Protein AF-A0A939XHF9-F1 (afdb_monomer)

pLDDT: mean 92.91, std 7.76, range [48.91, 98.62]

Sequence (514 aa):
MHFNENISKEDLVKLPLKAFGGRIEVVDAPNKVADCVEYLSKQTALGFDTETKPCFNKGGKNKVALLQLATEDRAYLIRTCKIGLPRAVAAILADPNIIKTGVATADDINGLQKWTKFQANGFVDLSKYSTTFGIEACGLKKLCGITLGFRISKSQQLSNWEDDHLKTNQRIYGATDAWVGLAIYNKLRNFEKNMNNNLLKNIETKYQELYGGEPLLLRAPGRINLIGEHTDYNEGFVLPCAVSQAIYFAMGKRDDGKVCLNSYDFNSYCEFNVNQKQAPKEQWASYLYGITQIIQQKGFKIGGFNCVFGGDVPVGAGMSSSAALESGMCLGISTLYNLDLDKMEMARIGQQSEHEYVGVKCGIMDQFASIFGKENQCVRLDCRSLEYEYNNLVLGDCIFVLTDTKVKHSLASSEYNTRRAECATGIAAIQTKYPEVKTLRDVTIEMLDSVRDQISETVYNRCQFVIAEDARVIEACKQLNANNLAEFGKLLYGSHDGLSRLYQVSCKELDFLV

Radius of gyration: 28.64 Å; Cα contacts (8 Å, |Δi|>4): 938; chains: 1; bounding box: 81×46×80 Å

Nearest PDB structures (foldseek):
  6q90-assembly2_B  TM=9.044E-01  e=1.051E-28  Homo sapiens
  1s4e-assembly4_D  TM=9.302E-01  e=2.186E-27  Pyrococcus furiosus
  1s4e-assembly8_H  TM=9.340E-01  e=2.619E-26  Pyrococcus furiosus
  6q90-assembly4_D  TM=8.950E-01  e=2.925E-26  Homo sapiens
  1pie-assembly1_A  TM=9.236E-01  e=2.810E-25  Lactococcus lactis

Secondary structure (DSSP, 8-state):
----S---HHHHHHSPB----SEEEEE-SGGGHHHHHHHHTT-SEEEEEEEE----STT--PPEEEEEEE-SSEEEEE-HHHH---HHHHHHHH-TTSEEEESSHHHHHHHHTTTS-----SEEEHHHHGGGGT----SHHHHHHHHHS-B---TTTTS-TTSSS--HHHHHHHHHHHHHHHHHHHHHHHHHHHHHHHHHHHHHHHHHHHH-SPPEEEEEEEEEE-S-TTTGGGT-EE-EEEEEEEEEEEEEEESS-EEEEEETTTTEEEEEETT--S--SSHHHHHHHHHHHHHHHTT----EEEEEEEESSPTTSSS-HHHHHHHHHHHHHHHHHT----HHHHHHHHHHHIIIII-----SHHHHHHHH-BTTEEEEEETTT--EEEEE---TT------------TTHHHHHHHHHHHHHHHHHHHHTT-TT--SGGG--HHHHHTTGGGS-HHHHHHHHHHHHHHHHHHHHHHHHHTT-HHHHHHHHHHHHHIIIIIS----HHHHHH-

Foldseek 3Di:
DAFDQWDDPVRLVVFAEDFQPAAFAEAQDPVSVVVVLVVQVPAQEWQWDFAAADDPDPPDGGATQWIWIADNHYIYTYGCLRVNQDVSNLVSQQDQRYAYFAAPCPVVLVRNCVRPNHDGFRYDHCCVVCVVRSHNDHDLQTLCCRQVVHGYDPVCRNPRSNPPDQDPVNRRRSRRRRHSRVVSVVSSVVVVVVVLVVQLVVLQVVCCVVPNDGFDKFKWFFKDWLFQPPLLLLLFKTKMATDPKTKMKTKADDDPQKAWEAEPVVRDIDIDGLPDPDFDPDLLSLLLNLLSVLCVVVPDDFGYMYMYMYIDQDPPQRRPPSLRSQLRSNVRRCVNRVVPDDLVNSLVSSQVSCCPRVNANDGSVGNSNRSVHDPQWIKMARSNVRDIDTFGNPQTPDDDDRDRLPDDDPCLRVLNVVLVVLQVQLQVQLCVVVVPRDGLCVDDLVSSVVRPVVHDQLSSLSSVLSNVRSVLSVVLSVCRNVVNVVVNVVSSVVNVCSCVPRVNPDDPSRVVVD

Structure (mmCIF, N/CA/C/O backbone):
data_AF-A0A939XHF9-F1
#
_entry.id   AF-A0A939XHF9-F1
#
loop_
_atom_site.group_PDB
_atom_site.id
_atom_site.type_symbol
_atom_site.label_atom_id
_atom_site.label_alt_id
_atom_site.label_comp_id
_atom_site.label_asym_id
_atom_site.label_entity_id
_atom_site.label_seq_id
_atom_site.pdbx_PDB_ins_code
_atom_site.Cartn_x
_atom_site.Cartn_y
_atom_site.Cartn_z
_atom_site.occupancy
_atom_site.B_iso_or_equiv
_atom_site.auth_seq_id
_atom_site.auth_comp_id
_atom_site.auth_asym_id
_atom_site.auth_atom_id
_atom_site.pdbx_PDB_model_num
ATOM 1 N N . MET A 1 1 ? 22.473 6.281 4.587 1.00 51.53 1 MET A N 1
ATOM 2 C CA . MET A 1 1 ? 23.341 6.230 3.385 1.00 51.53 1 MET A CA 1
ATOM 3 C C . MET A 1 1 ? 22.536 6.838 2.253 1.00 51.53 1 MET A C 1
ATOM 5 O O . MET A 1 1 ? 21.380 6.469 2.149 1.00 51.53 1 MET A O 1
ATOM 9 N N . HIS A 1 2 ? 23.093 7.755 1.468 1.00 69.88 2 HIS A N 1
ATOM 10 C CA . HIS A 1 2 ? 22.433 8.350 0.297 1.00 69.88 2 HIS A CA 1
ATOM 11 C C . HIS A 1 2 ? 23.354 8.201 -0.917 1.00 69.88 2 HIS A C 1
ATOM 13 O O . HIS A 1 2 ? 24.576 8.171 -0.750 1.00 69.88 2 HIS A O 1
ATOM 19 N N . PHE A 1 3 ? 22.781 8.064 -2.113 1.00 86.19 3 PHE A N 1
ATOM 20 C CA . PHE A 1 3 ? 23.537 8.174 -3.359 1.00 86.19 3 PHE A CA 1
ATOM 21 C C . PHE A 1 3 ? 23.726 9.651 -3.712 1.00 86.19 3 PHE A C 1
ATOM 23 O O . PHE A 1 3 ? 22.902 10.486 -3.353 1.00 86.19 3 PHE A O 1
ATOM 30 N N . ASN A 1 4 ? 24.810 9.972 -4.417 1.00 87.31 4 ASN A N 1
ATOM 31 C CA . ASN A 1 4 ? 25.001 11.320 -4.946 1.00 87.31 4 ASN A CA 1
ATOM 32 C C . ASN A 1 4 ? 24.050 11.559 -6.125 1.00 87.31 4 ASN A C 1
ATOM 34 O O . ASN A 1 4 ? 23.914 10.688 -6.986 1.00 87.31 4 ASN A O 1
ATOM 38 N N . GLU A 1 5 ? 23.487 12.763 -6.218 1.00 88.06 5 GLU A N 1
ATOM 39 C CA . GLU A 1 5 ? 22.625 13.176 -7.336 1.00 88.06 5 GLU A CA 1
ATOM 40 C C . GLU A 1 5 ? 23.346 13.065 -8.688 1.00 88.06 5 GLU A C 1
ATOM 42 O O . GLU A 1 5 ? 22.782 12.617 -9.691 1.00 88.06 5 GLU A O 1
ATOM 47 N N . ASN A 1 6 ? 24.633 13.430 -8.718 1.00 92.19 6 ASN A N 1
ATOM 48 C CA . ASN A 1 6 ? 25.466 13.396 -9.915 1.00 92.19 6 ASN A CA 1
ATOM 49 C C . ASN A 1 6 ? 26.920 13.020 -9.600 1.00 92.19 6 ASN A C 1
ATOM 51 O O . ASN A 1 6 ? 27.351 12.964 -8.450 1.00 92.19 6 ASN A O 1
ATOM 55 N N . ILE A 1 7 ? 27.698 12.797 -10.659 1.00 92.75 7 ILE A N 1
ATOM 56 C CA . ILE A 1 7 ? 29.150 12.621 -10.584 1.00 92.75 7 ILE A CA 1
ATOM 57 C C . ILE A 1 7 ? 29.819 13.416 -11.707 1.00 92.75 7 ILE A C 1
ATOM 59 O O . ILE A 1 7 ? 29.420 13.339 -12.879 1.00 92.75 7 ILE A O 1
ATOM 63 N N . SER A 1 8 ? 30.831 14.207 -11.347 1.00 92.31 8 SER A N 1
ATOM 64 C CA . SER A 1 8 ? 31.601 15.000 -12.305 1.00 92.31 8 SER A CA 1
ATOM 65 C C . SER A 1 8 ? 32.404 14.084 -13.241 1.00 92.31 8 SER A C 1
ATOM 67 O O . SER A 1 8 ? 32.706 12.931 -12.920 1.00 92.31 8 SER A O 1
ATOM 69 N N . LYS A 1 9 ? 32.776 14.578 -14.430 1.00 89.19 9 LYS A N 1
ATOM 70 C CA . LYS A 1 9 ? 33.642 13.807 -15.344 1.00 89.19 9 LYS A CA 1
ATOM 71 C C . LYS A 1 9 ? 35.008 13.524 -14.713 1.00 89.19 9 LYS A C 1
ATOM 73 O O . LYS A 1 9 ? 35.550 12.443 -14.927 1.00 89.19 9 LYS A O 1
ATOM 78 N N . GLU A 1 10 ? 35.536 14.478 -13.954 1.00 92.06 10 GLU A N 1
ATOM 79 C CA . GLU A 1 10 ? 36.829 14.391 -13.273 1.00 92.06 10 GLU A CA 1
ATOM 80 C C . GLU A 1 10 ? 36.818 13.302 -12.201 1.00 92.06 10 GLU A C 1
ATOM 82 O O . GLU A 1 10 ? 37.701 12.446 -12.185 1.00 92.06 10 GLU A O 1
ATOM 87 N N . ASP A 1 11 ? 35.782 13.263 -11.363 1.00 92.25 11 ASP A N 1
ATOM 88 C CA . ASP A 1 11 ? 35.652 12.240 -10.324 1.00 92.25 11 ASP A CA 1
ATOM 89 C C . ASP A 1 11 ? 35.383 10.865 -10.919 1.00 92.25 11 ASP A C 1
ATOM 91 O O . ASP A 1 11 ? 35.933 9.862 -10.465 1.00 92.25 11 ASP A O 1
ATOM 95 N N . LEU A 1 12 ? 34.622 10.812 -12.011 1.00 91.81 12 LEU A N 1
ATOM 96 C CA . LEU A 1 12 ? 34.365 9.563 -12.704 1.00 91.81 12 LEU A CA 1
ATOM 97 C C . LEU A 1 12 ? 35.640 8.953 -13.299 1.00 91.81 12 LEU A C 1
ATOM 99 O O . LEU A 1 12 ? 35.723 7.734 -13.382 1.00 91.81 12 LEU A O 1
ATOM 103 N N . VAL A 1 13 ? 36.636 9.751 -13.705 1.00 92.62 13 VAL A N 1
ATOM 104 C CA . VAL A 1 13 ? 37.929 9.244 -14.211 1.00 92.62 13 VAL A CA 1
ATOM 105 C C . VAL A 1 13 ? 38.778 8.626 -13.097 1.00 92.62 13 VAL A C 1
ATOM 107 O O . VAL A 1 13 ? 39.509 7.671 -13.369 1.00 92.62 13 VAL A O 1
ATOM 110 N N . LYS A 1 14 ? 38.643 9.118 -11.858 1.00 94.44 14 LYS A N 1
ATOM 111 C CA . LYS A 1 14 ? 39.360 8.602 -10.677 1.00 94.44 14 LYS A CA 1
ATOM 112 C C . LYS A 1 14 ? 38.880 7.210 -10.254 1.00 94.44 14 LYS A C 1
ATOM 114 O O . LYS A 1 14 ? 39.621 6.489 -9.592 1.00 94.44 14 LYS A O 1
ATOM 119 N N . LEU A 1 15 ? 37.664 6.815 -10.637 1.00 95.88 15 LEU A N 1
ATOM 120 C CA . LEU A 1 15 ? 37.115 5.499 -10.311 1.00 95.88 15 LEU A CA 1
ATOM 121 C C . LEU A 1 15 ? 37.859 4.360 -11.039 1.00 95.88 15 LEU A C 1
ATOM 123 O O . LEU A 1 15 ? 38.302 4.535 -12.183 1.00 95.88 15 LEU A O 1
ATOM 127 N N . PRO A 1 16 ? 37.958 3.163 -10.426 1.00 96.69 16 PRO A N 1
ATOM 128 C CA . PRO A 1 16 ? 38.593 2.009 -11.054 1.00 96.69 16 PRO A CA 1
ATOM 129 C C . PRO A 1 16 ? 37.849 1.605 -12.330 1.00 96.69 16 PRO A C 1
ATOM 131 O O . PRO A 1 16 ? 36.619 1.584 -12.363 1.00 96.69 16 PRO A O 1
ATOM 134 N N . LEU A 1 17 ? 38.594 1.278 -13.389 1.00 96.56 17 LEU A N 1
ATOM 135 C CA . LEU A 1 17 ? 38.022 0.760 -14.631 1.00 96.56 17 LEU A CA 1
ATOM 136 C C . LEU A 1 17 ? 37.723 -0.734 -14.465 1.00 96.56 17 LEU A C 1
ATOM 138 O O . LEU A 1 17 ? 38.634 -1.510 -14.187 1.00 96.56 17 LEU A O 1
ATOM 142 N N . LYS A 1 18 ? 36.465 -1.134 -14.658 1.00 97.38 18 LYS A N 1
ATOM 143 C CA . LYS A 1 18 ? 36.043 -2.541 -14.646 1.00 97.38 18 LYS A CA 1
ATOM 144 C C . LYS A 1 18 ? 35.284 -2.899 -15.922 1.00 97.38 18 LYS A C 1
ATOM 146 O O . LYS A 1 18 ? 34.777 -2.027 -16.628 1.00 97.38 18 LYS A O 1
ATOM 151 N N . ALA A 1 19 ? 35.237 -4.193 -16.203 1.00 96.88 19 ALA A N 1
ATOM 152 C CA . ALA A 1 19 ? 34.498 -4.794 -17.303 1.00 96.88 19 ALA A CA 1
ATOM 153 C C . ALA A 1 19 ? 33.887 -6.121 -16.838 1.00 96.88 19 ALA A C 1
ATOM 155 O O . ALA A 1 19 ? 34.247 -6.629 -15.773 1.00 96.88 19 ALA A O 1
ATOM 156 N N . PHE A 1 20 ? 32.974 -6.674 -17.633 1.00 97.75 20 PHE A N 1
ATOM 157 C CA . PHE A 1 20 ? 32.370 -7.969 -17.349 1.00 97.75 20 PHE A CA 1
ATOM 158 C C . PHE A 1 20 ? 33.426 -9.082 -17.305 1.00 97.75 20 PHE A C 1
ATOM 160 O O . PHE A 1 20 ? 34.204 -9.243 -18.246 1.00 97.75 20 PHE A O 1
ATOM 167 N N . GLY A 1 21 ? 33.446 -9.836 -16.204 1.00 95.44 21 GLY A N 1
ATOM 168 C CA . GLY A 1 21 ? 34.391 -10.935 -15.975 1.00 95.44 21 GLY A CA 1
ATOM 169 C C . GLY A 1 21 ? 33.823 -12.332 -16.237 1.00 95.44 21 GLY A C 1
ATOM 170 O O . GLY A 1 21 ? 34.554 -13.309 -16.102 1.00 95.44 21 GLY A O 1
ATOM 171 N N . GLY A 1 22 ? 32.533 -12.436 -16.570 1.00 95.94 22 GLY A N 1
ATOM 172 C CA . GLY A 1 22 ? 31.859 -13.709 -16.810 1.00 95.94 22 GLY A CA 1
ATOM 173 C C . GLY A 1 22 ? 32.070 -14.270 -18.219 1.00 95.94 22 GLY A C 1
ATOM 174 O O . GLY A 1 22 ? 32.823 -13.744 -19.044 1.00 95.94 22 GLY A O 1
ATOM 175 N N . ARG A 1 23 ? 31.367 -15.363 -18.519 1.00 97.94 23 ARG A N 1
ATOM 176 C CA . ARG A 1 23 ? 31.433 -16.047 -19.816 1.00 97.94 23 ARG A CA 1
ATOM 177 C C . ARG A 1 23 ? 30.662 -15.261 -20.880 1.00 97.94 23 ARG A C 1
ATOM 179 O O . ARG A 1 23 ? 29.488 -14.963 -20.697 1.00 97.94 23 ARG A O 1
ATOM 186 N N . ILE A 1 24 ? 31.304 -14.969 -22.014 1.00 98.38 24 ILE A N 1
ATOM 187 C CA . ILE A 1 24 ? 30.689 -14.227 -23.130 1.00 98.38 24 ILE A CA 1
ATOM 188 C C . ILE A 1 24 ? 30.448 -15.152 -24.323 1.00 98.38 24 ILE A C 1
ATOM 190 O O . ILE A 1 24 ? 31.402 -15.601 -24.969 1.00 98.38 24 ILE A O 1
ATOM 194 N N . GLU A 1 25 ? 29.185 -15.356 -24.679 1.00 97.88 25 GLU A N 1
ATOM 195 C CA . GLU A 1 25 ? 28.755 -16.204 -25.791 1.00 97.88 25 GLU A CA 1
ATOM 196 C C . GLU A 1 25 ? 28.205 -15.375 -26.950 1.00 97.88 25 GLU A C 1
ATOM 198 O O . GLU A 1 25 ? 27.381 -14.486 -26.762 1.00 97.88 25 GLU A O 1
ATOM 203 N N . VAL A 1 26 ? 28.666 -15.657 -28.172 1.00 97.88 26 VAL A N 1
ATOM 204 C CA . VAL A 1 26 ? 28.166 -15.001 -29.388 1.00 97.88 26 VAL A CA 1
ATOM 205 C C . VAL A 1 26 ? 27.189 -15.940 -30.088 1.00 97.88 26 VAL A C 1
ATOM 207 O O . VAL A 1 26 ? 27.571 -17.034 -30.512 1.00 97.88 26 VAL A O 1
ATOM 210 N N . VAL A 1 27 ? 25.941 -15.493 -30.221 1.00 97.62 27 VAL A N 1
ATOM 211 C CA . VAL A 1 27 ? 24.842 -16.230 -30.854 1.00 97.62 27 VAL A CA 1
ATOM 212 C C . VAL A 1 27 ? 24.637 -15.659 -32.253 1.00 97.62 27 VAL A C 1
ATOM 214 O O . VAL A 1 27 ? 23.984 -14.634 -32.442 1.00 97.62 27 VAL A O 1
ATOM 217 N N . ASP A 1 28 ? 25.261 -16.300 -33.236 1.00 96.44 28 ASP A N 1
ATOM 218 C CA . ASP A 1 28 ? 25.322 -15.856 -34.632 1.00 96.44 28 ASP A CA 1
ATOM 219 C C . ASP A 1 28 ? 24.837 -16.898 -35.643 1.00 96.44 28 ASP A C 1
ATOM 221 O O . ASP A 1 28 ? 24.914 -16.668 -36.849 1.00 96.44 28 ASP A O 1
ATOM 225 N N . ALA A 1 29 ? 24.309 -18.018 -35.150 1.00 95.00 29 ALA A N 1
ATOM 226 C CA . ALA A 1 29 ? 23.719 -19.083 -35.944 1.00 95.00 29 ALA A CA 1
ATOM 227 C C . ALA A 1 29 ? 22.486 -19.664 -35.220 1.00 95.00 29 ALA A C 1
ATOM 229 O O . ALA A 1 29 ? 22.477 -19.707 -33.985 1.00 95.00 29 ALA A O 1
ATOM 230 N N . PRO A 1 30 ? 21.452 -20.134 -35.949 1.00 91.19 30 PRO A N 1
ATOM 231 C CA . PRO A 1 30 ? 20.219 -20.647 -35.345 1.00 91.19 30 PRO A CA 1
ATOM 232 C C . PRO A 1 30 ? 20.423 -21.791 -34.341 1.00 91.19 30 PRO A C 1
ATOM 234 O O . PRO A 1 30 ? 19.721 -21.856 -33.337 1.00 91.19 30 PRO A O 1
ATOM 237 N N . ASN A 1 31 ? 21.413 -22.660 -34.560 1.00 92.88 31 ASN A N 1
ATOM 238 C CA . ASN A 1 31 ? 21.711 -23.784 -33.666 1.00 92.88 31 ASN A CA 1
ATOM 239 C C . ASN A 1 31 ? 22.229 -23.357 -32.280 1.00 92.88 31 ASN A C 1
ATOM 241 O O . ASN A 1 31 ? 22.150 -24.147 -31.351 1.00 92.88 31 ASN A O 1
ATOM 245 N N . LYS A 1 32 ? 22.719 -22.120 -32.120 1.00 95.25 32 LYS A N 1
ATOM 246 C CA . LYS A 1 32 ? 23.162 -21.570 -30.824 1.00 95.25 32 LYS A CA 1
ATOM 247 C C . LYS A 1 32 ? 22.032 -20.917 -30.020 1.00 95.25 32 LYS A C 1
ATOM 249 O O . LYS A 1 32 ? 22.248 -20.473 -28.897 1.00 95.25 32 LYS A O 1
ATOM 254 N N . VAL A 1 33 ? 20.836 -20.793 -30.602 1.00 96.69 33 VAL A N 1
ATOM 255 C CA . VAL A 1 33 ? 19.701 -20.112 -29.957 1.00 96.69 33 VAL A CA 1
ATOM 256 C C . VAL A 1 33 ? 19.117 -20.956 -28.826 1.00 96.69 33 VAL A C 1
ATOM 258 O O . VAL A 1 33 ? 18.702 -20.388 -27.820 1.00 96.69 33 VAL A O 1
ATOM 261 N N . ALA A 1 34 ? 19.106 -22.285 -28.965 1.00 94.12 34 ALA A N 1
ATOM 262 C CA . ALA A 1 34 ? 18.517 -23.190 -27.978 1.00 94.12 34 ALA A CA 1
ATOM 263 C C . ALA A 1 34 ? 19.186 -23.049 -26.599 1.00 94.12 34 ALA A C 1
ATOM 265 O O . ALA A 1 34 ? 18.502 -22.718 -25.634 1.00 94.12 34 ALA A O 1
ATOM 266 N N . ASP A 1 35 ? 20.514 -23.176 -26.535 1.00 92.88 35 ASP A N 1
ATOM 267 C CA . ASP A 1 35 ? 21.288 -23.076 -25.287 1.00 92.88 35 ASP A CA 1
ATOM 268 C C . ASP A 1 35 ? 21.135 -21.701 -24.614 1.00 92.88 35 ASP A C 1
ATOM 270 O O . ASP A 1 35 ? 21.014 -21.588 -23.393 1.00 92.88 35 ASP A O 1
ATOM 274 N N . CYS A 1 36 ? 21.104 -20.640 -25.428 1.00 95.88 36 CYS A N 1
ATOM 275 C CA . CYS A 1 36 ? 20.870 -19.269 -24.979 1.00 95.88 36 CYS A CA 1
ATOM 276 C C . CYS A 1 36 ? 19.498 -19.129 -24.304 1.00 95.88 36 CYS A C 1
ATOM 278 O O . CYS A 1 36 ? 19.397 -18.628 -23.184 1.00 95.88 36 CYS A O 1
ATOM 280 N N . VAL A 1 37 ? 18.440 -19.613 -24.958 1.00 97.38 37 VAL A N 1
ATOM 281 C CA . VAL A 1 37 ? 17.068 -19.531 -24.443 1.00 97.38 37 VAL A CA 1
ATOM 282 C C . VAL A 1 37 ? 16.888 -20.399 -23.202 1.00 97.38 37 VAL A C 1
ATOM 284 O O . VAL A 1 37 ? 16.270 -19.953 -22.235 1.00 97.38 37 VAL A O 1
ATOM 287 N N . GLU A 1 38 ? 17.444 -21.611 -23.193 1.00 96.94 38 GLU A N 1
ATOM 288 C CA . GLU A 1 38 ? 17.339 -22.523 -22.053 1.00 96.94 38 GLU A CA 1
ATOM 289 C C . GLU A 1 38 ? 17.939 -21.910 -20.782 1.00 96.94 38 GLU A C 1
ATOM 291 O O . GLU A 1 38 ? 17.376 -22.038 -19.695 1.00 96.94 38 GLU A O 1
ATOM 296 N N . TYR A 1 39 ? 19.067 -21.213 -20.910 1.00 97.62 39 TYR A N 1
ATOM 297 C CA . TYR A 1 39 ? 19.704 -20.562 -19.774 1.00 97.62 39 TYR A CA 1
ATOM 298 C C . TYR A 1 39 ? 18.975 -19.277 -19.348 1.00 97.62 39 TYR A C 1
ATOM 300 O O . TYR A 1 39 ? 18.721 -19.083 -18.157 1.00 97.62 39 TYR A O 1
ATOM 308 N N . LEU A 1 40 ? 18.628 -18.404 -20.302 1.00 97.69 40 LEU A N 1
ATOM 309 C CA . LEU A 1 40 ? 18.033 -17.092 -20.016 1.00 97.69 40 LEU A CA 1
ATOM 310 C C . LEU A 1 40 ? 16.596 -17.183 -19.484 1.00 97.69 40 LEU A C 1
ATOM 312 O O . LEU A 1 40 ? 16.217 -16.376 -18.642 1.00 97.69 40 LEU A O 1
ATOM 316 N N . SER A 1 41 ? 15.813 -18.171 -19.926 1.00 96.44 41 SER A N 1
ATOM 317 C CA . SER A 1 41 ? 14.427 -18.376 -19.464 1.00 96.44 41 SER A CA 1
ATOM 318 C C . SER A 1 41 ? 14.311 -18.785 -17.991 1.00 96.44 41 SER A C 1
ATOM 320 O O . SER A 1 41 ? 13.243 -18.657 -17.403 1.00 96.44 41 SER A O 1
ATOM 322 N N . LYS A 1 42 ? 15.403 -19.258 -17.376 1.00 95.25 42 LYS A N 1
ATOM 323 C CA . LYS A 1 42 ? 15.453 -19.643 -15.955 1.00 95.25 42 LYS A CA 1
ATOM 324 C C . LYS A 1 42 ? 15.813 -18.473 -15.030 1.00 95.25 42 LYS A C 1
ATOM 326 O O . LYS A 1 42 ? 15.879 -18.658 -13.818 1.00 95.25 42 LYS A O 1
ATOM 331 N N . GLN A 1 43 ? 16.099 -17.294 -15.583 1.00 96.00 43 GLN A N 1
ATOM 332 C CA . GLN A 1 43 ? 16.549 -16.131 -14.821 1.00 96.00 43 GLN A CA 1
ATOM 333 C C . GLN A 1 43 ? 15.370 -15.260 -14.400 1.00 96.00 43 GLN A C 1
ATOM 335 O O . GLN A 1 43 ? 14.414 -15.096 -15.146 1.00 96.00 43 GLN A O 1
ATOM 340 N N . THR A 1 44 ? 15.472 -14.624 -13.236 1.00 92.12 44 THR A N 1
ATOM 341 C CA . THR A 1 44 ? 14.465 -13.656 -12.770 1.00 92.12 44 THR A CA 1
ATOM 342 C C . THR A 1 44 ? 14.749 -12.232 -13.249 1.00 92.12 44 THR A C 1
ATOM 344 O O . THR A 1 44 ? 13.858 -11.387 -13.260 1.00 92.12 44 THR A O 1
ATOM 347 N N . ALA A 1 45 ? 16.002 -11.931 -13.598 1.00 95.44 45 ALA A N 1
ATOM 348 C CA . ALA A 1 45 ? 16.423 -10.622 -14.081 1.00 95.44 45 ALA A CA 1
ATOM 349 C C . ALA A 1 45 ? 17.629 -10.737 -15.021 1.00 95.44 45 ALA A C 1
ATOM 351 O O . ALA A 1 45 ? 18.517 -11.563 -14.813 1.00 95.44 45 ALA A O 1
ATOM 352 N N . LEU A 1 46 ? 17.658 -9.876 -16.033 1.00 98.44 46 LEU A N 1
ATOM 353 C CA . LEU A 1 46 ? 18.652 -9.805 -17.090 1.00 98.44 46 LEU A CA 1
ATOM 354 C C . LEU A 1 46 ? 19.053 -8.349 -17.322 1.00 98.44 46 LEU A C 1
ATOM 356 O O . LEU A 1 46 ? 18.214 -7.451 -17.374 1.00 98.44 46 LEU A O 1
ATOM 360 N N . GLY A 1 47 ? 20.339 -8.123 -17.534 1.00 98.25 47 GLY A N 1
ATOM 361 C CA . GLY A 1 47 ? 20.851 -6.904 -18.136 1.00 98.25 47 GLY A CA 1
ATOM 362 C C . GLY A 1 47 ? 20.515 -6.874 -19.622 1.00 98.25 47 GLY A C 1
ATOM 363 O O . GLY A 1 47 ? 20.660 -7.896 -20.290 1.00 98.25 47 GLY A O 1
ATOM 364 N N . PHE A 1 48 ? 20.071 -5.732 -20.129 1.00 98.44 48 PHE A N 1
ATOM 365 C CA . PHE A 1 48 ? 19.614 -5.538 -21.501 1.00 98.44 48 PHE A CA 1
ATOM 366 C C . PHE A 1 48 ? 20.286 -4.310 -22.112 1.00 98.44 48 PHE A C 1
ATOM 368 O O . PHE A 1 48 ? 20.298 -3.239 -21.505 1.00 98.44 48 PHE A O 1
ATOM 375 N N . ASP A 1 49 ? 20.802 -4.476 -23.325 1.00 97.56 49 ASP A N 1
ATOM 376 C CA . ASP A 1 49 ? 21.319 -3.391 -24.156 1.00 97.56 49 ASP A CA 1
ATOM 377 C C . ASP A 1 49 ? 21.162 -3.753 -25.642 1.00 97.56 49 ASP A C 1
ATOM 379 O O . ASP A 1 49 ? 20.913 -4.923 -25.977 1.00 97.56 49 ASP A O 1
ATOM 383 N N . THR A 1 50 ? 21.289 -2.764 -26.535 1.00 97.00 50 THR A N 1
ATOM 384 C CA . THR A 1 50 ? 21.415 -3.019 -27.976 1.00 97.00 50 THR A CA 1
ATOM 385 C C . THR A 1 50 ? 22.470 -2.147 -28.635 1.00 97.00 50 THR A C 1
ATOM 387 O O . THR A 1 50 ? 22.764 -1.042 -28.198 1.00 97.00 50 THR A O 1
ATOM 390 N N . GLU A 1 51 ? 23.029 -2.631 -29.744 1.00 95.12 51 GLU A N 1
ATOM 391 C CA . GLU A 1 51 ? 23.987 -1.870 -30.539 1.00 95.12 51 GLU A CA 1
ATOM 392 C C . GLU A 1 51 ? 23.620 -1.864 -32.031 1.00 95.12 51 GLU A C 1
ATOM 394 O O . GLU A 1 51 ? 23.138 -2.847 -32.614 1.00 95.12 51 GLU A O 1
ATOM 399 N N . THR A 1 52 ? 23.858 -0.719 -32.673 1.00 91.56 52 THR A N 1
ATOM 400 C CA . THR A 1 52 ? 23.571 -0.472 -34.095 1.00 91.56 52 THR A CA 1
ATOM 401 C C . THR A 1 52 ? 24.836 -0.025 -34.807 1.00 91.56 52 THR A C 1
ATOM 403 O O . THR A 1 52 ? 25.706 0.611 -34.219 1.00 91.56 52 THR A O 1
ATOM 406 N N . LYS A 1 53 ? 24.946 -0.295 -36.108 1.00 87.12 53 LYS A N 1
ATOM 407 C CA . LYS A 1 53 ? 25.997 0.340 -36.906 1.00 87.12 53 LYS A CA 1
ATOM 408 C C . LYS A 1 53 ? 25.814 1.867 -36.889 1.00 87.12 53 LYS A C 1
ATOM 410 O O . LYS A 1 53 ? 24.695 2.323 -37.142 1.00 87.12 53 LYS A O 1
ATOM 415 N N . PRO A 1 54 ? 26.874 2.666 -36.683 1.00 80.88 54 PRO A N 1
ATOM 416 C CA . PRO A 1 54 ? 26.775 4.120 -36.718 1.00 80.88 54 PRO A CA 1
ATOM 417 C C . PRO A 1 54 ? 26.217 4.621 -38.055 1.00 80.88 54 PRO A C 1
ATOM 419 O O . PRO A 1 54 ? 26.635 4.167 -39.123 1.00 80.88 54 PRO A O 1
ATOM 422 N N . CYS A 1 55 ? 25.278 5.568 -38.008 1.00 79.81 55 CYS A N 1
ATOM 423 C CA . CYS A 1 55 ? 24.816 6.303 -39.182 1.00 79.81 55 CYS A CA 1
ATOM 424 C C . CYS A 1 55 ? 25.288 7.756 -39.071 1.00 79.81 55 CYS A C 1
ATOM 426 O O . CYS A 1 55 ? 24.968 8.437 -38.100 1.00 79.81 55 CYS A O 1
ATOM 428 N N . PHE A 1 56 ? 26.050 8.228 -40.058 1.00 77.00 56 PHE A N 1
ATOM 429 C CA . PHE A 1 56 ? 26.597 9.593 -40.077 1.00 77.00 56 PHE A CA 1
ATOM 430 C C . PHE A 1 56 ? 25.720 10.583 -40.865 1.00 77.00 56 PHE A C 1
ATOM 432 O O . PHE A 1 56 ? 26.044 11.764 -40.953 1.00 77.00 56 PHE A O 1
ATOM 439 N N . ASN A 1 57 ? 24.583 10.118 -41.400 1.00 77.12 57 ASN A N 1
ATOM 440 C CA . ASN A 1 57 ? 23.617 10.940 -42.126 1.00 77.12 57 ASN A CA 1
ATOM 441 C C . ASN A 1 57 ? 22.496 11.409 -41.187 1.00 77.12 57 ASN A C 1
ATOM 443 O O . ASN A 1 57 ? 21.910 10.613 -40.449 1.00 77.12 57 ASN A O 1
ATOM 447 N N . LYS A 1 58 ? 22.165 12.704 -41.235 1.00 57.53 58 LYS A N 1
ATOM 448 C CA . LYS A 1 58 ? 21.152 13.324 -40.366 1.00 57.53 58 LYS A CA 1
ATOM 449 C C . LYS A 1 58 ? 19.777 12.670 -40.598 1.00 57.53 58 LYS A C 1
ATOM 451 O O . LYS A 1 58 ? 19.225 12.775 -41.686 1.00 57.53 58 LYS A O 1
ATOM 456 N N . GLY A 1 59 ? 19.243 11.992 -39.577 1.00 62.31 59 GLY A N 1
ATOM 457 C CA . GLY A 1 59 ? 17.927 11.330 -39.604 1.00 62.31 59 GLY A CA 1
ATOM 458 C C . GLY A 1 59 ? 17.925 9.833 -39.955 1.00 62.31 59 GLY A C 1
ATOM 459 O O . GLY A 1 59 ? 16.880 9.196 -39.842 1.00 62.31 59 GLY A O 1
ATOM 460 N N . GLY A 1 60 ? 19.064 9.239 -40.333 1.00 64.94 60 GLY A N 1
ATOM 461 C CA . GLY A 1 60 ? 19.165 7.794 -40.570 1.00 64.94 60 GLY A CA 1
ATOM 462 C C . GLY A 1 60 ? 19.387 7.000 -39.276 1.00 64.94 60 GLY A C 1
ATOM 463 O O . GLY A 1 60 ? 20.271 7.333 -38.492 1.00 64.94 60 GLY A O 1
ATOM 464 N N . LYS A 1 61 ? 18.620 5.923 -39.054 1.00 69.62 61 LYS A N 1
ATOM 465 C CA . LYS A 1 61 ? 18.884 4.917 -38.004 1.00 69.62 61 LYS A CA 1
ATOM 466 C C . LYS A 1 61 ? 19.026 3.537 -38.652 1.00 69.62 61 LYS A C 1
ATOM 468 O O . LYS A 1 61 ? 18.096 3.073 -39.314 1.00 69.62 61 LYS A O 1
ATOM 473 N N . ASN A 1 62 ? 20.169 2.882 -38.450 1.00 83.31 62 ASN A N 1
ATOM 474 C CA . ASN A 1 62 ? 20.374 1.499 -38.885 1.00 83.31 62 ASN A CA 1
ATOM 475 C C . ASN A 1 62 ? 19.544 0.531 -38.025 1.00 83.31 62 ASN A C 1
ATOM 477 O O . ASN A 1 62 ? 19.097 0.876 -36.928 1.00 83.31 62 ASN A O 1
ATOM 481 N N . LYS A 1 63 ? 19.307 -0.686 -38.530 1.00 88.81 63 LYS A N 1
ATOM 482 C CA . LYS A 1 63 ? 18.666 -1.740 -37.731 1.00 88.81 63 LYS A CA 1
ATOM 483 C C . LYS A 1 63 ? 19.586 -2.147 -36.576 1.00 88.81 63 LYS A C 1
ATOM 485 O O . LYS A 1 63 ? 20.808 -2.076 -36.698 1.00 88.81 63 LYS A O 1
ATOM 490 N N . VAL A 1 64 ? 18.988 -2.614 -35.479 1.00 94.50 64 VAL A N 1
ATOM 491 C CA . VAL A 1 64 ? 19.729 -3.235 -34.371 1.00 94.50 64 VAL A CA 1
ATOM 492 C C . VAL A 1 64 ? 20.527 -4.410 -34.923 1.00 94.50 64 VAL A C 1
ATOM 494 O O . VAL A 1 64 ? 19.942 -5.309 -35.539 1.00 94.50 64 VAL A O 1
ATOM 497 N N . ALA A 1 65 ? 21.845 -4.372 -34.738 1.00 95.81 65 ALA A N 1
ATOM 498 C CA . ALA A 1 65 ? 22.787 -5.366 -35.250 1.00 95.81 65 ALA A CA 1
ATOM 499 C C . ALA A 1 65 ? 23.216 -6.370 -34.170 1.00 95.81 65 ALA A C 1
ATOM 501 O O . ALA A 1 65 ? 23.601 -7.501 -34.492 1.00 95.81 65 ALA A O 1
ATOM 502 N N . LEU A 1 66 ? 23.125 -5.963 -32.903 1.00 97.50 66 LEU A N 1
ATOM 503 C CA . LEU A 1 66 ? 23.448 -6.777 -31.746 1.00 97.50 66 LEU A CA 1
ATOM 504 C C . LEU A 1 66 ? 22.447 -6.515 -30.614 1.00 97.50 66 LEU A C 1
ATOM 506 O O . LEU A 1 66 ? 22.189 -5.366 -30.274 1.00 97.50 66 LEU A O 1
ATOM 510 N N . LEU A 1 67 ? 21.913 -7.591 -30.040 1.00 98.31 67 LEU A N 1
ATOM 511 C CA . LEU A 1 67 ? 21.179 -7.601 -28.775 1.00 98.31 67 LEU A CA 1
ATOM 512 C C . LEU A 1 67 ? 22.082 -8.220 -27.709 1.00 98.31 67 LEU A C 1
ATOM 514 O O . LEU A 1 67 ? 22.617 -9.313 -27.921 1.00 98.31 67 LEU A O 1
ATOM 518 N N . GLN A 1 68 ? 22.235 -7.552 -26.573 1.00 98.44 68 GLN A N 1
ATOM 519 C CA . GLN A 1 68 ? 22.992 -8.060 -25.438 1.00 98.44 68 GLN A CA 1
ATOM 520 C C . GLN A 1 68 ? 22.044 -8.403 -24.291 1.00 98.44 68 GLN A C 1
ATOM 522 O O . GLN A 1 68 ? 21.244 -7.575 -23.862 1.00 98.44 68 GLN A O 1
ATOM 527 N N . LEU A 1 69 ? 22.157 -9.632 -23.787 1.00 98.62 69 LEU A N 1
ATOM 528 C CA . LEU A 1 69 ? 21.461 -10.092 -22.588 1.00 98.62 69 LEU A CA 1
ATOM 529 C C . LEU A 1 69 ? 22.484 -10.648 -21.603 1.00 98.62 69 LEU A C 1
ATOM 531 O O . LEU A 1 69 ? 23.253 -11.542 -21.957 1.00 98.62 69 LEU A O 1
ATOM 535 N N . ALA A 1 70 ? 22.516 -10.123 -20.382 1.00 98.50 70 ALA A N 1
ATOM 536 C CA . ALA A 1 70 ? 23.526 -10.481 -19.391 1.00 98.50 70 ALA A CA 1
ATOM 537 C C . ALA A 1 70 ? 22.926 -10.898 -18.046 1.00 98.50 70 ALA A C 1
ATOM 539 O O . ALA A 1 70 ? 21.895 -10.401 -17.614 1.00 98.50 70 ALA A O 1
ATOM 540 N N . THR A 1 71 ? 23.628 -11.795 -17.375 1.00 97.94 71 THR A N 1
ATOM 541 C CA . THR A 1 71 ? 23.444 -12.227 -15.985 1.00 97.94 71 THR A CA 1
ATOM 542 C C . THR A 1 71 ? 24.711 -11.881 -15.203 1.00 97.94 71 THR A C 1
ATOM 544 O O . THR A 1 71 ? 25.614 -11.230 -15.734 1.00 97.94 71 THR A O 1
ATOM 547 N N . GLU A 1 72 ? 24.808 -12.300 -13.943 1.00 94.19 72 GLU A N 1
ATOM 548 C CA . GLU A 1 72 ? 26.012 -12.068 -13.140 1.00 94.19 72 GLU A CA 1
ATOM 549 C C . GLU A 1 72 ? 27.236 -12.837 -13.664 1.00 94.19 72 GLU A C 1
ATOM 551 O O . GLU A 1 72 ? 28.348 -12.312 -13.603 1.00 94.19 72 GLU A O 1
ATOM 556 N N . ASP A 1 73 ? 27.045 -14.036 -14.228 1.00 96.44 73 ASP A N 1
ATOM 557 C CA . ASP A 1 73 ? 28.129 -14.919 -14.677 1.00 96.44 73 ASP A CA 1
ATOM 558 C C . ASP A 1 73 ? 28.173 -15.152 -16.196 1.00 96.44 73 ASP A C 1
ATOM 560 O O . ASP A 1 73 ? 29.213 -15.584 -16.706 1.00 96.44 73 ASP A O 1
ATOM 564 N N . ARG A 1 74 ? 27.104 -14.847 -16.951 1.00 98.12 74 ARG A N 1
ATOM 565 C CA . ARG A 1 74 ? 27.067 -15.017 -18.421 1.00 98.12 74 ARG A CA 1
ATOM 566 C C . ARG A 1 74 ? 26.489 -13.832 -19.183 1.00 98.12 74 ARG A C 1
ATOM 568 O O . ARG A 1 74 ? 25.500 -13.243 -18.763 1.00 98.12 74 ARG A O 1
ATOM 575 N N . ALA A 1 75 ? 27.042 -13.552 -20.359 1.00 98.44 75 ALA A N 1
ATOM 576 C CA . ALA A 1 75 ? 26.500 -12.591 -21.314 1.00 98.44 75 ALA A CA 1
ATOM 577 C C . ALA A 1 75 ? 26.348 -13.218 -22.705 1.00 98.44 75 ALA A C 1
ATOM 579 O O . ALA A 1 75 ? 27.296 -13.787 -23.249 1.00 98.44 75 ALA A O 1
ATOM 580 N N . TYR A 1 76 ? 25.166 -13.062 -23.291 1.00 98.62 76 TYR A N 1
ATOM 581 C CA . TYR A 1 76 ? 24.819 -13.504 -24.634 1.00 98.62 76 TYR A CA 1
ATOM 582 C C . TYR A 1 76 ? 24.769 -12.304 -25.578 1.00 98.62 76 TYR A C 1
ATOM 584 O O . TYR A 1 76 ? 24.003 -11.363 -25.380 1.00 98.62 76 TYR A O 1
ATOM 592 N N . LEU A 1 77 ? 25.595 -12.354 -26.620 1.00 98.44 77 LEU A N 1
ATOM 593 C CA . LEU A 1 77 ? 25.680 -11.365 -27.688 1.00 98.44 77 LEU A CA 1
ATOM 594 C C . LEU A 1 77 ? 24.995 -11.935 -28.932 1.00 98.44 77 LEU A C 1
ATOM 596 O O . LEU A 1 77 ? 25.598 -12.675 -29.714 1.00 98.44 77 LEU A O 1
ATOM 600 N N . ILE A 1 78 ? 23.718 -11.611 -29.095 1.00 98.38 78 ILE A N 1
ATOM 601 C CA . ILE A 1 78 ? 22.851 -12.128 -30.151 1.00 98.38 78 ILE A CA 1
ATOM 602 C C . ILE A 1 78 ? 22.989 -11.242 -31.391 1.00 98.38 78 ILE A C 1
ATOM 604 O O . ILE A 1 78 ? 22.576 -10.083 -31.399 1.00 98.38 78 ILE A O 1
ATOM 608 N N . ARG A 1 79 ? 23.589 -11.785 -32.456 1.00 97.56 79 ARG A N 1
ATOM 609 C CA . ARG A 1 79 ? 23.865 -11.077 -33.717 1.00 97.56 79 ARG A CA 1
ATOM 610 C C . ARG A 1 79 ? 22.596 -10.963 -34.561 1.00 97.56 79 ARG A C 1
ATOM 612 O O . ARG A 1 79 ? 22.414 -11.708 -35.526 1.00 97.56 79 ARG A O 1
ATOM 619 N N . THR A 1 80 ? 21.728 -10.009 -34.236 1.00 96.81 80 THR A N 1
ATOM 620 C CA . THR A 1 80 ? 20.456 -9.806 -34.950 1.00 96.81 80 THR A CA 1
ATOM 621 C C . THR A 1 80 ? 20.640 -9.491 -36.432 1.00 96.81 80 THR A C 1
ATOM 623 O O . THR A 1 80 ? 19.798 -9.867 -37.241 1.00 96.81 80 THR A O 1
ATOM 626 N N . CYS A 1 81 ? 21.770 -8.895 -36.828 1.00 94.81 81 CYS A N 1
ATOM 627 C CA . CYS A 1 81 ? 22.092 -8.696 -38.244 1.00 94.81 81 CYS A CA 1
ATOM 628 C C . CYS A 1 81 ? 22.333 -9.998 -39.031 1.00 94.81 81 CYS A C 1
ATOM 630 O O . CYS A 1 81 ? 22.195 -9.988 -40.250 1.00 94.81 81 CYS A O 1
ATOM 632 N N . LYS A 1 82 ? 22.676 -11.109 -38.361 1.00 95.75 82 LYS A N 1
ATOM 633 C CA . LYS A 1 82 ? 22.939 -12.410 -38.999 1.00 95.75 82 LYS A CA 1
ATOM 634 C C . LYS A 1 82 ? 21.743 -13.353 -38.944 1.00 95.75 82 LYS A C 1
ATOM 636 O O . LYS A 1 82 ? 21.463 -14.040 -39.919 1.00 95.75 82 LYS A O 1
ATOM 641 N N . ILE A 1 83 ? 21.056 -13.401 -37.803 1.00 96.38 83 ILE A N 1
ATOM 642 C CA . ILE A 1 83 ? 19.998 -14.394 -37.543 1.00 96.38 83 ILE A CA 1
ATOM 643 C C . ILE A 1 83 ? 18.616 -13.776 -37.303 1.00 96.38 83 ILE A C 1
ATOM 645 O O . ILE A 1 83 ? 17.679 -14.488 -36.944 1.00 96.38 83 ILE A O 1
ATOM 649 N N . GLY A 1 84 ? 18.473 -12.460 -37.487 1.00 96.31 84 GLY A N 1
ATOM 650 C CA . GLY A 1 84 ? 17.275 -11.726 -37.086 1.00 96.31 84 GLY A CA 1
ATOM 651 C C . GLY A 1 84 ? 17.069 -11.760 -35.570 1.00 96.31 84 GLY A C 1
ATOM 652 O O . GLY A 1 84 ? 18.006 -11.985 -34.807 1.00 96.31 84 GLY A O 1
ATOM 653 N N . LEU A 1 85 ? 15.831 -11.552 -35.121 1.00 97.69 85 LEU A N 1
ATOM 654 C CA . LEU A 1 85 ? 15.439 -11.762 -33.725 1.00 97.69 85 LEU A CA 1
ATOM 655 C C . LEU A 1 85 ? 14.651 -13.078 -33.619 1.00 97.69 85 LEU A C 1
ATOM 657 O O . LEU A 1 85 ? 13.469 -13.096 -33.981 1.00 97.69 85 LEU A O 1
ATOM 661 N N . PRO A 1 86 ? 15.258 -14.185 -33.148 1.00 97.88 86 PRO A N 1
ATOM 662 C CA . PRO A 1 86 ? 14.557 -15.459 -33.027 1.00 97.88 86 PRO A CA 1
ATOM 663 C C . PRO A 1 86 ? 13.312 -15.340 -32.139 1.00 97.88 86 PRO A C 1
ATOM 665 O O . PRO A 1 86 ? 13.361 -14.713 -31.082 1.00 97.88 86 PRO A O 1
ATOM 668 N N . ARG A 1 87 ? 12.202 -15.988 -32.525 1.00 97.19 87 ARG A N 1
ATOM 669 C CA . ARG A 1 87 ? 10.931 -15.928 -31.770 1.00 97.19 87 ARG A CA 1
ATOM 670 C C . ARG A 1 87 ? 11.076 -16.367 -30.312 1.00 97.19 87 ARG A C 1
ATOM 672 O O . ARG A 1 87 ? 10.465 -15.766 -29.442 1.00 97.19 87 ARG A O 1
ATOM 679 N N . ALA A 1 88 ? 11.911 -17.369 -30.044 1.00 97.38 88 ALA A N 1
ATOM 680 C CA . ALA A 1 88 ? 12.169 -17.844 -28.686 1.00 97.38 88 ALA A CA 1
ATOM 681 C C . ALA A 1 88 ? 12.897 -16.797 -27.815 1.00 97.38 88 ALA A C 1
ATOM 683 O O . ALA A 1 88 ? 12.610 -16.674 -26.632 1.00 97.38 88 ALA A O 1
ATOM 684 N N . VAL A 1 89 ? 13.776 -15.981 -28.408 1.00 98.06 89 VAL A N 1
ATOM 685 C CA . VAL A 1 89 ? 14.402 -14.840 -27.715 1.00 98.06 89 VAL A CA 1
ATOM 686 C C . VAL A 1 89 ? 13.382 -13.719 -27.515 1.00 98.06 89 VAL A C 1
ATOM 688 O O . VAL A 1 89 ? 13.310 -13.137 -26.439 1.00 98.06 89 VAL A O 1
ATOM 691 N N . ALA A 1 90 ? 12.547 -13.445 -28.522 1.00 97.88 90 ALA A N 1
ATOM 692 C CA . ALA A 1 90 ? 11.461 -12.473 -28.398 1.00 97.88 90 ALA A CA 1
ATOM 693 C C . ALA A 1 90 ? 10.459 -12.853 -27.290 1.00 97.88 90 ALA A C 1
ATOM 695 O O . ALA A 1 90 ? 9.947 -11.968 -26.614 1.00 97.88 90 ALA A O 1
ATOM 696 N N . ALA A 1 91 ? 10.230 -14.151 -27.057 1.00 97.56 91 ALA A N 1
ATOM 697 C CA . ALA A 1 91 ? 9.410 -14.637 -25.949 1.00 97.56 91 ALA A CA 1
ATOM 698 C C . ALA A 1 91 ? 10.008 -14.279 -24.575 1.00 97.56 91 ALA A C 1
ATOM 700 O O . ALA A 1 91 ? 9.269 -13.834 -23.709 1.00 97.56 91 ALA A O 1
ATOM 701 N N . ILE A 1 92 ? 11.334 -14.359 -24.397 1.00 97.94 92 ILE A N 1
ATOM 702 C CA . ILE A 1 92 ? 12.012 -13.904 -23.163 1.00 97.94 92 ILE A CA 1
ATOM 703 C C . ILE A 1 92 ? 11.830 -12.392 -22.962 1.00 97.94 92 ILE A C 1
ATOM 705 O O . ILE A 1 92 ? 11.549 -11.919 -21.859 1.00 97.94 92 ILE A O 1
ATOM 709 N N . LEU A 1 93 ? 11.954 -11.608 -24.039 1.00 97.88 93 LEU A N 1
ATOM 710 C CA . LEU A 1 93 ? 11.707 -10.163 -23.980 1.00 97.88 93 LEU A CA 1
ATOM 711 C C . LEU A 1 93 ? 10.237 -9.842 -23.653 1.00 97.88 93 LEU A C 1
ATOM 713 O O . LEU A 1 93 ? 9.967 -8.794 -23.074 1.00 97.88 93 LEU A O 1
ATOM 717 N N . ALA A 1 94 ? 9.307 -10.743 -23.974 1.00 96.12 94 ALA A N 1
ATOM 718 C CA . ALA A 1 94 ? 7.883 -10.603 -23.682 1.00 96.12 94 ALA A CA 1
ATOM 719 C C . ALA A 1 94 ? 7.434 -11.203 -22.343 1.00 96.12 94 ALA A C 1
ATOM 721 O O . ALA A 1 94 ? 6.294 -10.973 -21.939 1.00 96.12 94 ALA A O 1
ATOM 722 N N . ASP A 1 95 ? 8.295 -11.950 -21.652 1.00 93.19 95 ASP A N 1
ATOM 723 C CA . ASP A 1 95 ? 7.950 -12.593 -20.385 1.00 93.19 95 ASP A CA 1
ATOM 724 C C . ASP A 1 95 ? 7.923 -11.562 -19.239 1.00 93.19 95 ASP A C 1
ATOM 726 O O . ASP A 1 95 ? 8.967 -10.970 -18.940 1.00 93.19 95 ASP A O 1
ATOM 730 N N . PRO A 1 96 ? 6.770 -11.321 -18.583 1.00 89.62 96 PRO A N 1
ATOM 731 C CA . PRO A 1 96 ? 6.682 -10.386 -17.462 1.00 89.62 96 PRO A CA 1
ATOM 732 C C . PRO A 1 96 ? 7.419 -10.874 -16.203 1.00 89.62 96 PRO A C 1
ATOM 734 O O . PRO A 1 96 ? 7.750 -10.056 -15.350 1.00 89.62 96 PRO A O 1
ATOM 737 N N . ASN A 1 97 ? 7.710 -12.174 -16.082 1.00 90.25 97 ASN A N 1
ATOM 738 C CA . ASN A 1 97 ? 8.389 -12.744 -14.912 1.00 90.25 97 ASN A CA 1
ATOM 739 C C . ASN A 1 97 ? 9.915 -12.599 -14.972 1.00 90.25 97 ASN A C 1
ATOM 741 O O . ASN A 1 97 ? 10.605 -12.862 -13.986 1.00 90.25 97 ASN A O 1
ATOM 745 N N . ILE A 1 98 ? 10.446 -12.184 -16.124 1.00 94.00 98 ILE A N 1
ATOM 746 C CA . ILE A 1 98 ? 11.871 -11.952 -16.331 1.00 94.00 98 ILE A CA 1
ATOM 747 C C . ILE A 1 98 ? 12.074 -10.450 -16.469 1.00 94.00 98 ILE A C 1
ATOM 749 O O . ILE A 1 98 ? 11.660 -9.851 -17.463 1.00 94.00 98 ILE A O 1
ATOM 753 N N . ILE A 1 99 ? 12.740 -9.831 -15.498 1.00 96.69 99 ILE A N 1
ATOM 754 C CA . ILE A 1 99 ? 13.073 -8.408 -15.570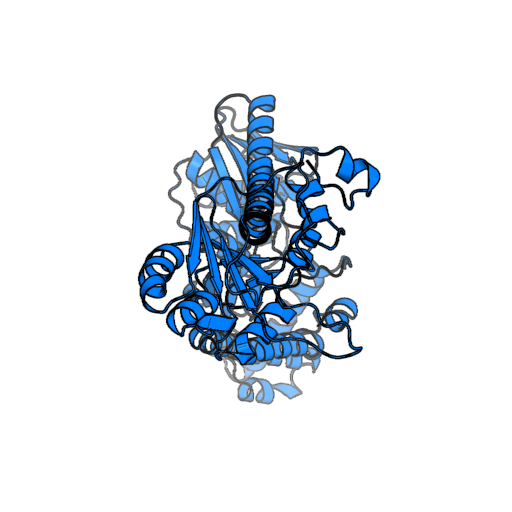 1.00 96.69 99 ILE A CA 1
ATOM 755 C C . ILE A 1 99 ? 14.190 -8.184 -16.594 1.00 96.69 99 ILE A C 1
ATOM 757 O O . ILE A 1 99 ? 15.184 -8.901 -16.595 1.00 96.69 99 ILE A O 1
ATOM 761 N N . LYS A 1 100 ? 14.061 -7.180 -17.461 1.00 97.94 100 LYS A N 1
ATOM 762 C CA . LYS A 1 100 ? 15.099 -6.720 -18.393 1.00 97.94 100 LYS A CA 1
ATOM 763 C C . LYS A 1 100 ? 15.472 -5.292 -18.032 1.00 97.94 100 LYS A C 1
ATOM 765 O O . LYS A 1 100 ? 14.641 -4.398 -18.134 1.00 97.94 100 LYS A O 1
ATOM 770 N N . THR A 1 101 ? 16.706 -5.051 -17.615 1.00 97.31 101 THR A N 1
ATOM 771 C CA . THR A 1 101 ? 17.126 -3.734 -17.128 1.00 97.31 101 THR A CA 1
ATOM 772 C C . THR A 1 101 ? 18.232 -3.125 -17.981 1.00 97.31 101 THR A C 1
ATOM 774 O O . THR A 1 101 ? 19.217 -3.782 -18.307 1.00 97.31 101 THR A O 1
ATOM 777 N N . GLY A 1 102 ? 18.058 -1.856 -18.341 1.00 95.56 102 GLY A N 1
ATOM 778 C CA . GLY A 1 102 ? 18.973 -1.094 -19.188 1.00 95.56 102 GLY A CA 1
ATOM 779 C C . GLY A 1 102 ? 18.731 0.405 -19.032 1.00 95.56 102 GLY A C 1
ATOM 780 O O . GLY A 1 102 ? 17.931 0.826 -18.199 1.00 95.56 102 GLY A O 1
ATOM 781 N N . VAL A 1 103 ? 19.418 1.233 -19.815 1.00 93.50 103 VAL A N 1
ATOM 782 C CA . VAL A 1 103 ? 19.268 2.698 -19.769 1.00 93.50 103 VAL A CA 1
ATOM 783 C C . VAL A 1 103 ? 18.637 3.174 -21.069 1.00 93.50 103 VAL A C 1
ATOM 785 O O . VAL A 1 103 ? 19.188 2.895 -22.124 1.00 93.50 103 VAL A O 1
ATOM 788 N N . ALA A 1 104 ? 17.542 3.937 -20.989 1.00 87.69 104 ALA A N 1
ATOM 789 C CA . ALA A 1 104 ? 16.838 4.484 -22.154 1.00 87.69 104 ALA A CA 1
ATOM 790 C C . ALA A 1 104 ? 16.345 3.410 -23.153 1.00 87.69 104 ALA A C 1
ATOM 792 O O . ALA A 1 104 ? 16.412 3.586 -24.369 1.00 87.69 104 ALA A O 1
ATOM 793 N N . THR A 1 105 ? 15.785 2.316 -22.630 1.00 90.44 105 THR A N 1
ATOM 794 C CA . THR A 1 105 ? 15.468 1.082 -23.377 1.00 90.44 105 THR A CA 1
ATOM 795 C C . THR A 1 105 ? 14.374 1.217 -24.443 1.00 90.44 105 THR A C 1
ATOM 797 O O . THR A 1 105 ? 14.216 0.332 -25.284 1.00 90.44 105 THR A O 1
ATOM 800 N N . ALA A 1 106 ? 13.594 2.302 -24.444 1.00 89.25 106 ALA A N 1
ATOM 801 C CA . ALA A 1 106 ? 12.462 2.473 -25.357 1.00 89.25 106 ALA A CA 1
ATOM 802 C C . ALA A 1 106 ? 12.877 2.450 -26.841 1.00 89.25 106 ALA A C 1
ATOM 804 O O . ALA A 1 106 ? 12.225 1.806 -27.668 1.00 89.25 106 ALA A O 1
ATOM 805 N N . ASP A 1 107 ? 13.977 3.125 -27.185 1.00 88.62 107 ASP A N 1
ATOM 806 C CA . ASP A 1 107 ? 14.486 3.174 -28.561 1.00 88.62 107 ASP A CA 1
ATOM 807 C C . ASP A 1 107 ? 15.024 1.807 -29.017 1.00 88.62 107 ASP A C 1
ATOM 809 O O . ASP A 1 107 ? 14.806 1.407 -30.167 1.00 88.62 107 ASP A O 1
ATOM 813 N N . ASP A 1 108 ? 15.655 1.067 -28.105 1.00 92.38 108 ASP A N 1
ATOM 814 C CA . ASP A 1 108 ? 16.178 -0.280 -28.341 1.00 92.38 108 ASP A CA 1
ATOM 815 C C . ASP A 1 108 ? 15.052 -1.283 -28.616 1.00 92.38 108 ASP A C 1
ATOM 817 O O . ASP A 1 108 ? 15.090 -2.028 -29.601 1.00 92.38 108 ASP A O 1
ATOM 821 N N . ILE A 1 109 ? 13.999 -1.256 -27.791 1.00 94.62 109 ILE A N 1
ATOM 822 C CA . ILE A 1 109 ? 12.798 -2.089 -27.948 1.00 94.62 109 ILE A CA 1
ATOM 823 C C . ILE A 1 109 ? 12.151 -1.823 -29.310 1.00 94.62 109 ILE A C 1
ATOM 825 O O . ILE A 1 109 ? 11.906 -2.759 -30.079 1.00 94.62 109 ILE A O 1
ATOM 829 N N . ASN A 1 110 ? 11.943 -0.548 -29.652 1.00 93.06 110 ASN A N 1
ATOM 830 C CA . ASN A 1 110 ? 11.401 -0.145 -30.950 1.00 93.06 110 ASN A CA 1
ATOM 831 C C . ASN A 1 110 ? 12.280 -0.633 -32.112 1.00 93.06 110 ASN A C 1
ATOM 833 O O . ASN A 1 110 ? 11.772 -1.017 -33.169 1.00 93.06 110 ASN A O 1
ATOM 837 N N . GLY A 1 111 ? 13.603 -0.627 -31.936 1.00 92.88 111 GLY A N 1
ATOM 838 C CA . GLY A 1 111 ? 14.565 -1.163 -32.893 1.00 92.88 111 GLY A CA 1
ATOM 839 C C . GLY A 1 111 ? 14.432 -2.674 -33.096 1.00 92.88 111 GLY A C 1
ATOM 840 O O . GLY A 1 111 ? 14.399 -3.140 -34.238 1.00 92.88 111 GLY A O 1
ATOM 841 N N . LEU A 1 112 ? 14.303 -3.438 -32.011 1.00 95.94 112 LEU A N 1
ATOM 842 C CA . LEU A 1 112 ? 14.146 -4.897 -32.030 1.00 95.94 112 LEU A CA 1
ATOM 843 C C . LEU A 1 112 ? 12.803 -5.343 -32.617 1.00 95.94 112 LEU A C 1
ATOM 845 O O . LEU A 1 112 ? 12.754 -6.309 -33.381 1.00 95.94 112 LEU A O 1
ATOM 849 N N . GLN A 1 113 ? 11.726 -4.604 -32.349 1.00 95.56 113 GLN A N 1
ATOM 850 C CA . GLN A 1 113 ? 10.391 -4.879 -32.894 1.00 95.56 113 GLN A CA 1
ATOM 851 C C . GLN A 1 113 ? 10.300 -4.729 -34.424 1.00 95.56 113 GLN A C 1
ATOM 853 O O . GLN A 1 113 ? 9.301 -5.134 -35.027 1.00 95.56 113 GLN A O 1
ATOM 858 N N . LYS A 1 114 ? 11.333 -4.167 -35.072 1.00 93.69 114 LYS A N 1
ATOM 859 C CA . LYS A 1 114 ? 11.479 -4.164 -36.539 1.00 93.69 114 LYS A CA 1
ATOM 860 C C . LYS A 1 114 ? 11.957 -5.508 -37.095 1.00 93.69 114 LYS A C 1
ATOM 862 O O . LYS A 1 114 ? 11.796 -5.739 -38.290 1.00 93.69 114 LYS A O 1
ATOM 867 N N . TRP A 1 115 ? 12.561 -6.362 -36.267 1.00 93.88 115 TRP A N 1
ATOM 868 C CA . TRP A 1 115 ? 12.950 -7.724 -36.639 1.00 93.88 115 TRP A CA 1
ATOM 869 C C . TRP A 1 115 ? 11.813 -8.713 -36.396 1.00 93.88 115 TRP A C 1
ATOM 871 O O . TRP A 1 115 ? 11.405 -9.412 -37.318 1.00 93.88 115 TRP A O 1
ATOM 881 N N . THR A 1 116 ? 11.282 -8.732 -35.173 1.00 96.06 116 THR A N 1
ATOM 882 C CA . THR A 1 116 ? 10.187 -9.618 -34.759 1.00 96.06 116 THR A CA 1
ATOM 883 C C . THR A 1 116 ? 9.285 -8.852 -33.805 1.00 96.06 116 THR A C 1
ATOM 885 O O . THR A 1 116 ? 9.776 -8.236 -32.865 1.00 96.06 116 THR A O 1
ATOM 888 N N . LYS A 1 117 ? 7.968 -8.871 -34.033 1.00 95.06 117 LYS A N 1
ATOM 889 C CA . LYS A 1 117 ? 7.000 -8.234 -33.129 1.00 95.06 117 LYS A CA 1
ATOM 890 C C . LYS A 1 117 ? 6.900 -9.015 -31.817 1.00 95.06 117 LYS A C 1
ATOM 892 O O . LYS A 1 117 ? 6.802 -10.238 -31.842 1.00 95.06 117 LYS A O 1
ATOM 897 N N . PHE A 1 118 ? 6.896 -8.298 -30.699 1.00 96.00 118 PHE A N 1
ATOM 898 C CA . PHE A 1 118 ? 6.641 -8.823 -29.359 1.00 96.00 118 PHE A CA 1
ATOM 899 C C . PHE A 1 118 ? 6.084 -7.703 -28.474 1.00 96.00 118 PHE A C 1
ATOM 901 O O . PHE A 1 118 ? 6.364 -6.526 -28.721 1.00 96.00 118 PHE A O 1
ATOM 908 N N . GLN A 1 119 ? 5.306 -8.068 -27.458 1.00 92.38 119 GLN A N 1
ATOM 909 C CA . GLN A 1 119 ? 4.901 -7.148 -26.399 1.00 92.38 119 GLN A CA 1
ATOM 910 C C . GLN A 1 119 ? 6.064 -7.011 -25.417 1.00 92.38 119 GLN A C 1
ATOM 912 O O . GLN A 1 119 ? 6.549 -8.018 -24.917 1.00 92.38 119 GLN A O 1
ATOM 917 N N . ALA A 1 120 ? 6.561 -5.799 -25.191 1.00 91.62 120 ALA A N 1
ATOM 918 C CA . ALA A 1 120 ? 7.705 -5.579 -24.314 1.00 91.62 120 ALA A CA 1
ATOM 919 C C . ALA A 1 120 ? 7.239 -5.501 -22.855 1.00 91.62 120 ALA A C 1
ATOM 921 O O . ALA A 1 120 ? 6.774 -4.451 -22.439 1.00 91.62 120 ALA A O 1
ATOM 922 N N . ASN A 1 121 ? 7.384 -6.594 -22.103 1.00 87.56 121 ASN A N 1
ATOM 923 C CA . ASN A 1 121 ? 6.989 -6.671 -20.692 1.00 87.56 121 ASN A CA 1
ATOM 924 C C . ASN A 1 121 ? 8.219 -6.809 -19.791 1.00 87.56 121 ASN A C 1
ATOM 926 O O . ASN A 1 121 ? 9.232 -7.377 -20.205 1.00 87.56 121 ASN A O 1
ATOM 930 N N . GLY A 1 122 ? 8.128 -6.342 -18.545 1.00 89.25 122 GLY A N 1
ATOM 931 C CA . GLY A 1 122 ? 9.183 -6.531 -17.543 1.00 89.25 122 GLY A CA 1
ATOM 932 C C . GLY A 1 122 ? 10.453 -5.716 -17.810 1.00 89.25 122 GLY A C 1
ATOM 933 O O . GLY A 1 122 ? 11.526 -6.093 -17.350 1.00 89.25 122 GLY A O 1
ATOM 934 N N . PHE A 1 123 ? 10.374 -4.620 -18.572 1.00 95.75 123 PHE A N 1
ATOM 935 C CA . PHE A 1 123 ? 11.518 -3.737 -18.811 1.00 95.75 123 PHE A CA 1
ATOM 936 C C . PHE A 1 123 ? 11.635 -2.657 -17.732 1.00 95.75 123 PHE A C 1
ATOM 938 O O . PHE A 1 123 ? 10.685 -1.932 -17.458 1.00 95.75 123 PHE A O 1
ATOM 945 N N . VAL A 1 124 ? 12.833 -2.495 -17.173 1.00 92.69 124 VAL A N 1
ATOM 946 C CA . VAL A 1 124 ? 13.159 -1.453 -16.194 1.00 92.69 124 VAL A CA 1
ATOM 947 C C . VAL A 1 124 ? 14.172 -0.490 -16.800 1.00 92.69 124 VAL A C 1
ATOM 949 O O . VAL A 1 124 ? 15.337 -0.841 -17.007 1.00 92.69 124 VAL A O 1
ATOM 952 N N . ASP A 1 125 ? 13.730 0.741 -17.056 1.00 94.06 125 ASP A N 1
ATOM 953 C CA . ASP A 1 125 ? 14.603 1.833 -17.491 1.00 94.06 125 ASP A CA 1
ATOM 954 C C . ASP A 1 125 ? 15.292 2.472 -16.283 1.00 94.06 125 ASP A C 1
ATOM 956 O O . ASP A 1 125 ? 14.685 3.210 -15.504 1.00 94.06 125 ASP A O 1
ATOM 960 N N . LEU A 1 126 ? 16.588 2.209 -16.143 1.00 93.56 126 LEU A N 1
ATOM 961 C CA . LEU A 1 126 ? 17.408 2.692 -15.039 1.00 93.56 126 LEU A CA 1
ATOM 962 C C . LEU A 1 126 ? 17.522 4.210 -14.990 1.00 93.56 126 LEU A C 1
ATOM 964 O O . LEU A 1 126 ? 17.732 4.735 -13.905 1.00 93.56 126 LEU A O 1
ATOM 968 N N . SER A 1 127 ? 17.364 4.914 -16.117 1.00 89.44 127 SER A N 1
ATOM 969 C CA . SER A 1 127 ? 17.351 6.384 -16.099 1.00 89.44 127 SER A CA 1
ATOM 970 C C . SER A 1 127 ? 16.153 6.948 -15.338 1.00 89.44 127 SER A C 1
ATOM 972 O O . SER A 1 127 ? 16.245 8.034 -14.777 1.00 89.44 127 SER A O 1
ATOM 974 N N . LYS A 1 128 ? 15.046 6.196 -15.298 1.00 89.50 128 LYS A N 1
ATOM 975 C CA . LYS A 1 128 ? 13.840 6.538 -14.543 1.00 89.50 128 LYS A CA 1
ATOM 976 C C . LYS A 1 128 ? 13.874 5.913 -13.157 1.00 89.50 128 LYS A C 1
ATOM 978 O O . LYS A 1 128 ? 13.587 6.585 -12.183 1.00 89.50 128 LYS A O 1
ATOM 983 N N . TYR A 1 129 ? 14.260 4.643 -13.052 1.00 87.06 129 TYR A N 1
ATOM 984 C CA . TYR A 1 129 ? 14.285 3.943 -11.770 1.00 87.06 129 TYR A CA 1
ATOM 985 C C . TYR A 1 129 ? 15.289 4.558 -10.785 1.00 87.06 129 TYR A C 1
ATOM 987 O O . TYR A 1 129 ? 15.025 4.585 -9.593 1.00 87.06 129 TYR A O 1
ATOM 995 N N . SER A 1 130 ? 16.418 5.107 -11.245 1.00 88.06 130 SER A N 1
ATOM 996 C CA . SER A 1 130 ? 17.401 5.718 -10.341 1.00 88.06 130 SER A CA 1
ATOM 997 C C . SER A 1 130 ? 16.922 7.016 -9.679 1.00 88.06 130 SER A C 1
ATOM 999 O O . SER A 1 130 ? 17.456 7.386 -8.632 1.00 88.06 130 SER A O 1
ATOM 1001 N N . THR A 1 131 ? 15.933 7.715 -10.250 1.00 86.19 131 THR A N 1
ATOM 1002 C CA . THR A 1 131 ? 15.459 9.000 -9.707 1.00 86.19 131 THR A CA 1
ATOM 1003 C C . THR A 1 131 ? 14.709 8.826 -8.392 1.00 86.19 131 THR A C 1
ATOM 1005 O O . THR A 1 131 ? 14.773 9.709 -7.540 1.00 86.19 131 THR A O 1
ATOM 1008 N N . THR A 1 132 ? 14.098 7.658 -8.158 1.00 81.50 132 THR A N 1
ATOM 1009 C CA . THR A 1 132 ? 13.460 7.322 -6.872 1.00 81.50 132 THR A CA 1
ATOM 1010 C C . THR A 1 132 ? 14.470 7.253 -5.722 1.00 81.50 132 THR A C 1
ATOM 1012 O O . THR A 1 132 ? 14.092 7.345 -4.557 1.00 81.50 132 THR A O 1
ATOM 1015 N N . PHE A 1 133 ? 15.763 7.151 -6.044 1.00 82.31 133 PHE A N 1
ATOM 1016 C CA . PHE A 1 133 ? 16.875 7.143 -5.096 1.00 82.31 133 PHE A CA 1
ATOM 1017 C C . PHE A 1 133 ? 17.623 8.485 -5.036 1.00 82.31 133 PHE A C 1
ATOM 1019 O O . PHE A 1 133 ? 18.714 8.547 -4.467 1.00 82.31 133 PHE A O 1
ATOM 1026 N N . GLY A 1 134 ? 17.069 9.547 -5.636 1.00 82.62 134 GLY A N 1
ATOM 1027 C CA . GLY A 1 134 ? 17.683 10.875 -5.689 1.00 82.62 134 GLY A CA 1
ATOM 1028 C C . GLY A 1 134 ? 18.843 10.991 -6.682 1.00 82.62 134 GLY A C 1
ATOM 1029 O O . GLY A 1 134 ? 19.641 11.911 -6.572 1.00 82.62 134 GLY A O 1
ATOM 1030 N N . ILE A 1 135 ? 18.981 10.062 -7.636 1.00 89.88 135 ILE A N 1
ATOM 1031 C CA . ILE A 1 135 ? 20.036 10.116 -8.658 1.00 89.88 135 ILE A CA 1
ATOM 1032 C C . ILE A 1 135 ? 19.485 10.784 -9.921 1.00 89.88 135 ILE A C 1
ATOM 1034 O O . ILE A 1 135 ? 18.663 10.203 -10.628 1.00 89.88 135 ILE A O 1
ATOM 1038 N N . GLU A 1 136 ? 19.993 11.972 -10.244 1.00 88.44 136 GLU A N 1
ATOM 1039 C CA . GLU A 1 136 ? 19.613 12.752 -11.434 1.00 88.44 136 GLU A CA 1
ATOM 1040 C C . GLU A 1 136 ? 20.489 12.444 -12.661 1.00 88.44 136 GLU A C 1
ATOM 1042 O O . GLU A 1 136 ? 20.213 12.849 -13.795 1.00 88.44 136 GLU A O 1
ATOM 1047 N N . ALA A 1 137 ? 21.604 11.741 -12.455 1.00 85.62 137 ALA A N 1
ATOM 1048 C CA . ALA A 1 137 ? 22.541 11.427 -13.517 1.00 85.62 137 ALA A CA 1
ATOM 1049 C C . ALA A 1 137 ? 21.933 10.532 -14.609 1.00 85.62 137 ALA A C 1
ATOM 1051 O O . ALA A 1 137 ? 21.676 9.348 -14.412 1.00 85.62 137 ALA A O 1
ATOM 1052 N N . CYS A 1 138 ? 21.848 11.071 -15.824 1.00 76.81 138 CYS A N 1
ATOM 1053 C CA . CYS A 1 138 ? 21.441 10.317 -17.003 1.00 76.81 138 CYS A CA 1
ATOM 1054 C C . CYS A 1 138 ? 22.645 9.600 -17.650 1.00 76.81 138 CYS A C 1
ATOM 1056 O O . CYS A 1 138 ? 23.693 10.208 -17.897 1.00 76.81 138 CYS A O 1
ATOM 1058 N N . GLY A 1 139 ? 22.492 8.307 -17.956 1.00 89.75 139 GLY A N 1
ATOM 1059 C CA . GLY A 1 139 ? 23.460 7.515 -18.723 1.00 89.75 139 GLY A CA 1
ATOM 1060 C C . GLY A 1 139 ? 24.225 6.464 -17.911 1.00 89.75 139 GLY A C 1
ATOM 1061 O O . GLY A 1 139 ? 24.733 6.726 -16.818 1.00 89.75 139 GLY A O 1
ATOM 1062 N N . LEU A 1 140 ? 24.390 5.278 -18.506 1.00 93.62 140 LEU A N 1
ATOM 1063 C CA . LEU A 1 140 ? 24.927 4.076 -17.855 1.00 93.62 140 LEU A CA 1
ATOM 1064 C C . LEU A 1 140 ? 26.267 4.296 -17.137 1.00 93.62 140 LEU A C 1
ATOM 1066 O O . LEU A 1 140 ? 26.463 3.836 -16.017 1.00 93.62 140 LEU A O 1
ATOM 1070 N N . LYS A 1 141 ? 27.192 5.046 -17.751 1.00 94.44 141 LYS A N 1
ATOM 1071 C CA . LYS A 1 141 ? 28.529 5.288 -17.186 1.00 94.44 141 LYS A CA 1
ATOM 1072 C C . LYS A 1 141 ? 28.470 6.063 -15.865 1.00 94.44 141 LYS A C 1
ATOM 1074 O O . LYS A 1 141 ? 29.211 5.734 -14.943 1.00 94.44 141 LYS A O 1
ATOM 1079 N N . LYS A 1 142 ? 27.614 7.089 -15.781 1.00 95.00 142 LYS A N 1
ATOM 1080 C CA . LYS A 1 142 ? 27.453 7.892 -14.561 1.00 95.00 142 LYS A CA 1
ATOM 1081 C C . LYS A 1 142 ? 26.727 7.101 -13.482 1.00 95.00 142 LYS A C 1
ATOM 1083 O O . LYS A 1 142 ? 27.211 7.063 -12.356 1.00 95.00 142 LYS A O 1
ATOM 1088 N N . LEU A 1 143 ? 25.638 6.423 -13.851 1.00 95.38 143 LEU A N 1
ATOM 1089 C CA . LEU A 1 143 ? 24.886 5.559 -12.939 1.00 95.38 143 LEU A CA 1
ATOM 1090 C C . LEU A 1 143 ? 25.786 4.485 -12.321 1.00 95.38 143 LEU A C 1
ATOM 1092 O O . LEU A 1 143 ? 25.786 4.310 -11.108 1.00 95.38 143 LEU A O 1
ATOM 1096 N N . CYS A 1 144 ? 26.627 3.839 -13.130 1.00 96.75 144 CYS A N 1
ATOM 1097 C CA . CYS A 1 144 ? 27.632 2.884 -12.667 1.00 96.75 144 CYS A CA 1
ATOM 1098 C C . CYS A 1 144 ? 28.601 3.503 -11.647 1.00 96.75 144 CYS A C 1
ATOM 1100 O O . CYS A 1 144 ? 28.860 2.917 -10.598 1.00 96.75 144 CYS A O 1
ATOM 1102 N N . GLY A 1 145 ? 29.107 4.708 -11.926 1.00 96.12 145 GLY A N 1
ATOM 1103 C CA . GLY A 1 145 ? 30.014 5.410 -11.020 1.00 96.12 145 GLY A CA 1
ATOM 1104 C C . GLY A 1 145 ? 29.376 5.735 -9.669 1.00 96.12 145 GLY A C 1
ATOM 1105 O O . GLY A 1 145 ? 29.989 5.484 -8.635 1.00 96.12 145 GLY A O 1
ATOM 1106 N N . ILE A 1 146 ? 28.138 6.235 -9.682 1.00 94.12 146 ILE A N 1
ATOM 1107 C CA . ILE A 1 146 ? 27.389 6.629 -8.478 1.00 94.12 146 ILE A CA 1
ATOM 1108 C C . ILE A 1 146 ? 26.993 5.410 -7.639 1.00 94.12 146 ILE A C 1
ATOM 1110 O O . ILE A 1 146 ? 27.122 5.430 -6.418 1.00 94.12 146 ILE A O 1
ATOM 1114 N N . THR A 1 147 ? 26.510 4.344 -8.280 1.00 93.88 147 THR A N 1
ATOM 1115 C CA . THR A 1 147 ? 25.891 3.211 -7.571 1.00 93.88 147 THR A CA 1
ATOM 1116 C C . THR A 1 147 ? 26.874 2.091 -7.235 1.00 93.88 147 THR A C 1
ATOM 1118 O O . THR A 1 147 ? 26.785 1.491 -6.161 1.00 93.88 147 THR A O 1
ATOM 1121 N N . LEU A 1 148 ? 27.824 1.802 -8.130 1.00 95.38 148 LEU A N 1
ATOM 1122 C CA . LEU A 1 148 ? 28.746 0.669 -8.014 1.00 95.38 148 LEU A CA 1
ATOM 1123 C C . LEU A 1 148 ? 30.184 1.086 -7.670 1.00 95.38 148 LEU A C 1
ATOM 1125 O O . LEU A 1 148 ? 31.003 0.224 -7.347 1.00 95.38 148 LEU A O 1
ATOM 1129 N N . GLY A 1 149 ? 30.510 2.382 -7.734 1.00 95.62 149 GLY A N 1
ATOM 1130 C CA . GLY A 1 149 ? 31.830 2.905 -7.361 1.00 95.62 149 GLY A CA 1
ATOM 1131 C C . GLY A 1 149 ? 32.952 2.541 -8.339 1.00 95.62 149 GLY A C 1
ATOM 1132 O O . GLY A 1 149 ? 34.126 2.542 -7.973 1.00 95.62 149 GLY A O 1
ATOM 1133 N N . PHE A 1 150 ? 32.617 2.205 -9.585 1.00 96.75 150 PHE A N 1
ATOM 1134 C CA . PHE A 1 150 ? 33.588 1.955 -10.649 1.00 96.75 150 PHE A CA 1
ATOM 1135 C C . PHE A 1 150 ? 33.118 2.560 -11.973 1.00 96.75 150 PHE A C 1
ATOM 1137 O O . PHE A 1 150 ? 31.935 2.843 -12.160 1.00 96.75 150 PHE A O 1
ATOM 1144 N N . ARG A 1 151 ? 34.047 2.755 -12.911 1.00 96.06 151 ARG A N 1
ATOM 1145 C CA . ARG A 1 151 ? 33.745 3.230 -14.268 1.00 96.06 151 ARG A CA 1
ATOM 1146 C C . ARG A 1 151 ? 33.885 2.107 -15.285 1.00 96.06 151 ARG A C 1
ATOM 1148 O O . ARG A 1 151 ? 34.675 1.184 -15.104 1.00 96.06 151 ARG A O 1
ATOM 1155 N N . ILE A 1 152 ? 33.185 2.258 -16.402 1.00 96.00 152 ILE A N 1
ATOM 1156 C CA . ILE A 1 152 ? 33.258 1.360 -17.560 1.00 96.00 152 ILE A CA 1
ATOM 1157 C C . ILE A 1 152 ? 33.788 2.084 -18.796 1.00 96.00 152 ILE A C 1
ATOM 1159 O O . ILE A 1 152 ? 33.718 3.318 -18.900 1.00 96.00 152 ILE A O 1
ATOM 1163 N N . SER A 1 153 ? 34.358 1.321 -19.729 1.00 93.12 153 SER A N 1
ATOM 1164 C CA . SER A 1 153 ? 34.847 1.860 -21.000 1.00 93.12 153 SER A CA 1
ATOM 1165 C C . SER A 1 153 ? 33.687 2.134 -21.954 1.00 93.12 153 SER A C 1
ATOM 1167 O O . SER A 1 153 ? 32.786 1.315 -22.072 1.00 93.12 153 SER A O 1
ATOM 1169 N N . LYS A 1 154 ? 33.748 3.256 -22.683 1.00 91.00 154 LYS A N 1
ATOM 1170 C CA . LYS A 1 154 ? 32.836 3.572 -23.798 1.00 91.00 154 LYS A CA 1
ATOM 1171 C C . LYS A 1 154 ? 33.527 3.602 -25.168 1.00 91.00 154 LYS A C 1
ATOM 1173 O O . LYS A 1 154 ? 32.998 4.140 -26.131 1.00 91.00 154 LYS A O 1
ATOM 1178 N N . SER A 1 155 ? 34.725 3.023 -25.273 1.00 89.62 155 SER A N 1
ATOM 1179 C CA . SER A 1 155 ? 35.566 3.117 -26.476 1.00 89.62 155 SER A CA 1
ATOM 1180 C C . SER A 1 155 ? 35.056 2.340 -27.695 1.00 89.62 155 SER A C 1
ATOM 1182 O O . SER A 1 155 ? 35.629 2.492 -28.769 1.00 89.62 155 SER A O 1
ATOM 1184 N N . GLN A 1 156 ? 34.042 1.480 -27.553 1.00 92.44 156 GLN A N 1
ATOM 1185 C CA . GLN A 1 156 ? 33.512 0.660 -28.652 1.00 92.44 156 GLN A CA 1
ATOM 1186 C C . GLN A 1 156 ? 32.092 1.049 -29.080 1.00 92.44 156 GLN A C 1
ATOM 1188 O O . GLN A 1 156 ? 31.572 0.432 -30.003 1.00 92.44 156 GLN A O 1
ATOM 1193 N N . GLN A 1 157 ? 31.504 2.093 -28.491 1.00 86.56 157 GLN A N 1
ATOM 1194 C CA . GLN A 1 157 ? 30.132 2.528 -28.778 1.00 86.56 157 GLN A CA 1
ATOM 1195 C C . GLN A 1 157 ? 29.894 2.853 -30.265 1.00 86.56 157 GLN A C 1
ATOM 1197 O O . GLN A 1 157 ? 28.833 2.583 -30.807 1.00 86.56 157 GLN A O 1
ATOM 1202 N N . LEU A 1 158 ? 30.897 3.407 -30.956 1.00 87.31 158 LEU A N 1
ATOM 1203 C CA . LEU A 1 158 ? 30.812 3.771 -32.378 1.00 87.31 158 LEU A CA 1
ATOM 1204 C C . LEU A 1 158 ? 31.463 2.725 -33.305 1.00 87.31 158 LEU A C 1
ATOM 1206 O O . LEU A 1 158 ? 31.980 3.071 -34.367 1.00 87.31 158 LEU A O 1
ATOM 1210 N N . SER A 1 159 ? 31.495 1.451 -32.900 1.00 89.38 159 SER A N 1
ATOM 1211 C CA . SER A 1 159 ? 32.087 0.373 -33.708 1.00 89.38 159 SER A CA 1
ATOM 1212 C C . SER A 1 159 ? 31.150 -0.102 -34.819 1.00 89.38 159 SER A C 1
ATOM 1214 O O . SER A 1 159 ? 29.933 0.042 -34.731 1.00 89.38 159 SER A O 1
ATOM 1216 N N . ASN A 1 160 ? 31.696 -0.748 -35.854 1.00 90.38 160 ASN A N 1
ATOM 1217 C CA . ASN A 1 160 ? 30.861 -1.446 -36.826 1.00 90.38 160 ASN A CA 1
ATOM 1218 C C . ASN A 1 160 ? 30.335 -2.767 -36.238 1.00 90.38 160 ASN A C 1
ATOM 1220 O O . ASN A 1 160 ? 31.008 -3.795 -36.264 1.00 90.38 160 ASN A O 1
ATOM 1224 N N . TRP A 1 161 ? 29.116 -2.741 -35.704 1.00 91.69 161 TRP A N 1
ATOM 1225 C CA . TRP A 1 161 ? 28.456 -3.911 -35.113 1.00 91.69 161 TRP A CA 1
ATOM 1226 C C . TRP A 1 161 ? 27.931 -4.925 -36.143 1.00 91.69 161 TRP A C 1
ATOM 1228 O O . TRP A 1 161 ? 27.520 -6.031 -35.785 1.00 91.69 161 TRP A O 1
ATOM 1238 N N . GLU A 1 162 ? 27.986 -4.580 -37.432 1.00 90.88 162 GLU A N 1
ATOM 1239 C CA . GLU A 1 162 ? 27.678 -5.490 -38.538 1.00 90.88 162 GLU A CA 1
ATOM 1240 C C . GLU A 1 162 ? 28.885 -6.319 -38.997 1.00 90.88 162 GLU A C 1
ATOM 1242 O O . GLU A 1 162 ? 28.679 -7.259 -39.756 1.00 90.88 162 GLU A O 1
ATOM 1247 N N . ASP A 1 163 ? 30.106 -6.041 -38.516 1.00 90.12 163 ASP A N 1
ATOM 1248 C CA . ASP A 1 163 ? 31.318 -6.783 -38.905 1.00 90.12 163 ASP A CA 1
ATOM 1249 C C . ASP A 1 163 ? 31.129 -8.301 -38.763 1.00 90.12 163 ASP A C 1
ATOM 1251 O O . ASP A 1 163 ? 30.601 -8.780 -37.752 1.00 90.12 163 ASP A O 1
ATOM 1255 N N . ASP A 1 164 ? 31.615 -9.081 -39.733 1.00 87.19 164 ASP A N 1
ATOM 1256 C CA . ASP A 1 164 ? 31.423 -10.538 -39.767 1.00 87.19 164 ASP A CA 1
ATOM 1257 C C . ASP A 1 164 ? 31.845 -11.228 -38.466 1.00 87.19 164 ASP A C 1
ATOM 1259 O O . ASP A 1 164 ? 31.209 -12.191 -38.035 1.00 87.19 164 ASP A O 1
ATOM 1263 N N . HIS A 1 165 ? 32.853 -10.691 -37.780 1.00 92.12 165 HIS A N 1
ATOM 1264 C CA . HIS A 1 165 ? 33.344 -11.207 -36.509 1.00 92.12 165 HIS A CA 1
ATOM 1265 C C . HIS A 1 165 ? 33.477 -10.075 -35.487 1.00 92.12 165 HIS A C 1
ATOM 1267 O O . HIS A 1 165 ? 34.128 -9.067 -35.752 1.00 92.12 165 HIS A O 1
ATOM 1273 N N . LEU A 1 166 ? 32.892 -10.254 -34.295 1.00 93.06 166 LEU A N 1
ATOM 1274 C CA . LEU A 1 166 ? 33.087 -9.309 -33.192 1.00 93.06 166 LEU A CA 1
ATOM 1275 C C . LEU A 1 166 ? 34.487 -9.486 -32.604 1.00 93.06 166 LEU A C 1
ATOM 1277 O O . LEU A 1 166 ? 34.831 -10.563 -32.108 1.00 93.06 166 LEU A O 1
ATOM 1281 N N . LYS A 1 167 ? 35.270 -8.407 -32.593 1.00 94.88 167 LYS A N 1
ATOM 1282 C CA . LYS A 1 167 ? 36.574 -8.357 -31.925 1.00 94.88 167 LYS A CA 1
ATOM 1283 C C . LYS A 1 167 ? 36.404 -8.541 -30.418 1.00 94.88 167 LYS A C 1
ATOM 1285 O O . LYS A 1 167 ? 35.369 -8.196 -29.848 1.00 94.88 167 LYS A O 1
ATOM 1290 N N . THR A 1 168 ? 37.452 -9.006 -29.741 1.00 94.81 168 THR A N 1
ATOM 1291 C CA . THR A 1 168 ? 37.448 -9.211 -28.281 1.00 94.81 168 THR A CA 1
ATOM 1292 C C . THR A 1 168 ? 36.978 -7.971 -27.517 1.00 94.81 168 THR A C 1
ATOM 1294 O O . THR A 1 168 ? 36.124 -8.081 -26.643 1.00 94.81 168 THR A O 1
ATOM 1297 N N . ASN A 1 169 ? 37.438 -6.780 -27.906 1.00 94.38 169 ASN A N 1
ATOM 1298 C CA . ASN A 1 169 ? 37.039 -5.532 -27.250 1.00 94.38 169 ASN A CA 1
ATOM 1299 C C . ASN A 1 169 ? 35.550 -5.202 -27.456 1.00 94.38 169 ASN A C 1
ATOM 1301 O O . ASN A 1 169 ? 34.914 -4.724 -26.522 1.00 94.38 169 ASN A O 1
ATOM 1305 N N . GLN A 1 170 ? 34.978 -5.501 -28.630 1.00 95.44 170 GLN A N 1
ATOM 1306 C CA . GLN A 1 170 ? 33.539 -5.345 -28.889 1.00 95.44 170 GLN A CA 1
ATOM 1307 C C . GLN A 1 170 ? 32.724 -6.321 -28.037 1.00 95.44 170 GLN A C 1
ATOM 1309 O O . GLN A 1 170 ? 31.706 -5.941 -27.465 1.00 95.44 170 GLN A O 1
ATOM 1314 N N . ARG A 1 171 ? 33.198 -7.568 -27.907 1.00 97.38 171 ARG A N 1
ATOM 1315 C CA . ARG A 1 171 ? 32.554 -8.590 -27.071 1.00 97.38 171 ARG A CA 1
ATOM 1316 C C . ARG A 1 171 ? 32.524 -8.175 -25.602 1.00 97.38 171 ARG A C 1
ATOM 1318 O O . ARG A 1 171 ? 31.466 -8.208 -24.985 1.00 97.38 171 ARG A O 1
ATOM 1325 N N . ILE A 1 172 ? 33.670 -7.752 -25.064 1.00 97.25 172 ILE A N 1
ATOM 1326 C CA . ILE A 1 172 ? 33.785 -7.287 -23.675 1.00 97.25 172 ILE A CA 1
ATOM 1327 C C . ILE A 1 172 ? 32.894 -6.069 -23.448 1.00 97.25 172 ILE A C 1
ATOM 1329 O O . ILE A 1 172 ? 32.182 -6.023 -22.451 1.00 97.25 172 ILE A O 1
ATOM 1333 N N . TYR A 1 173 ? 32.907 -5.101 -24.365 1.00 97.31 173 TYR A N 1
ATOM 1334 C CA . TYR A 1 173 ? 32.079 -3.905 -24.255 1.00 97.31 173 TYR A CA 1
ATOM 1335 C C . TYR A 1 173 ? 30.583 -4.243 -24.238 1.00 97.31 173 TYR A C 1
ATOM 1337 O O . TYR A 1 173 ? 29.905 -3.873 -23.286 1.00 97.31 173 TYR A O 1
ATOM 1345 N N . GLY A 1 174 ? 30.090 -5.011 -25.218 1.00 95.81 174 GLY A N 1
ATOM 1346 C CA . GLY A 1 174 ? 28.668 -5.359 -25.290 1.00 95.81 174 GLY A CA 1
ATOM 1347 C C . GLY A 1 174 ? 28.204 -6.163 -24.073 1.00 95.81 174 GLY A C 1
ATOM 1348 O O . GLY A 1 174 ? 27.134 -5.911 -23.530 1.00 95.81 174 GLY A O 1
ATOM 1349 N N . ALA A 1 175 ? 29.036 -7.088 -23.588 1.00 97.94 175 ALA A N 1
ATOM 1350 C CA . ALA A 1 175 ? 28.738 -7.821 -22.362 1.00 97.94 175 ALA A CA 1
ATOM 1351 C C . ALA A 1 175 ? 28.721 -6.905 -21.126 1.00 97.94 175 ALA A C 1
ATOM 1353 O O . ALA A 1 175 ? 27.857 -7.046 -20.265 1.00 97.94 175 ALA A O 1
ATOM 1354 N N . THR A 1 176 ? 29.665 -5.962 -21.049 1.00 97.88 176 THR A N 1
ATOM 1355 C CA . THR A 1 176 ? 29.779 -5.015 -19.932 1.00 97.88 176 THR A CA 1
ATOM 1356 C C . THR A 1 176 ? 28.575 -4.088 -19.857 1.00 97.88 176 THR A C 1
ATOM 1358 O O . THR A 1 176 ? 28.062 -3.884 -18.763 1.00 97.88 176 THR A O 1
ATOM 1361 N N . ASP A 1 177 ? 28.109 -3.551 -20.982 1.00 94.88 177 ASP A N 1
ATOM 1362 C CA . ASP A 1 177 ? 27.008 -2.586 -20.984 1.00 94.88 177 ASP A CA 1
ATOM 1363 C C . ASP A 1 177 ? 25.681 -3.205 -20.523 1.00 94.88 177 ASP A C 1
ATOM 1365 O O . ASP A 1 177 ? 25.020 -2.639 -19.651 1.00 94.88 177 ASP A O 1
ATOM 1369 N N . ALA A 1 178 ? 25.357 -4.417 -20.981 1.00 97.56 178 ALA A N 1
ATOM 1370 C CA . ALA A 1 178 ? 24.205 -5.150 -20.462 1.00 97.56 178 ALA A CA 1
ATOM 1371 C C . ALA A 1 178 ? 24.386 -5.528 -18.978 1.00 97.56 178 ALA A C 1
ATOM 1373 O O . ALA A 1 178 ? 23.514 -5.250 -18.154 1.00 97.56 178 ALA A O 1
ATOM 1374 N N . TRP A 1 179 ? 25.528 -6.120 -18.597 1.00 98.44 179 TRP A N 1
ATOM 1375 C CA . TRP A 1 179 ? 25.774 -6.573 -17.218 1.00 98.44 179 TRP A CA 1
ATOM 1376 C C . TRP A 1 179 ? 25.693 -5.440 -16.190 1.00 98.44 179 TRP A C 1
ATOM 1378 O O . TRP A 1 179 ? 25.119 -5.614 -15.116 1.00 98.44 179 TRP A O 1
ATOM 1388 N N . VAL A 1 180 ? 26.246 -4.269 -16.510 1.00 97.75 180 VAL A N 1
ATOM 1389 C CA . VAL A 1 180 ? 26.211 -3.113 -15.607 1.00 97.75 180 VAL A CA 1
ATOM 1390 C C . VAL A 1 180 ? 24.776 -2.681 -15.337 1.00 97.75 180 VAL A C 1
ATOM 1392 O O . VAL A 1 180 ? 24.475 -2.320 -14.202 1.00 97.75 180 VAL A O 1
ATOM 1395 N N . GLY A 1 181 ? 23.886 -2.763 -16.333 1.00 97.44 181 GLY A N 1
ATOM 1396 C CA . GLY A 1 181 ? 22.460 -2.519 -16.129 1.00 97.44 181 GLY A CA 1
ATOM 1397 C C . GLY A 1 181 ? 21.888 -3.408 -15.018 1.00 97.44 181 GLY A C 1
ATOM 1398 O O . GLY A 1 181 ? 21.324 -2.909 -14.043 1.00 97.44 181 GLY A O 1
ATOM 1399 N N . LEU A 1 182 ? 22.149 -4.716 -15.091 1.00 98.00 182 LEU A N 1
ATOM 1400 C CA . LEU A 1 182 ? 21.730 -5.669 -14.057 1.00 98.00 182 LEU A CA 1
ATOM 1401 C C . LEU A 1 182 ? 22.341 -5.365 -12.687 1.00 98.00 182 LEU A C 1
ATOM 1403 O O . LEU A 1 182 ? 21.639 -5.364 -11.676 1.00 98.00 182 LEU A O 1
ATOM 1407 N N . ALA A 1 183 ? 23.640 -5.074 -12.646 1.00 97.38 183 ALA A N 1
ATOM 1408 C CA . ALA A 1 183 ? 24.340 -4.788 -11.400 1.00 97.38 183 ALA A CA 1
ATOM 1409 C C . ALA A 1 183 ? 23.798 -3.524 -10.706 1.00 97.38 183 ALA A C 1
ATOM 1411 O O . ALA A 1 183 ? 23.630 -3.522 -9.484 1.00 97.38 183 ALA A O 1
ATOM 1412 N N . ILE A 1 184 ? 23.487 -2.468 -11.468 1.00 96.94 184 ILE A N 1
ATOM 1413 C CA . ILE A 1 184 ? 22.861 -1.243 -10.946 1.00 96.94 184 ILE A CA 1
ATOM 1414 C C . ILE A 1 184 ? 21.477 -1.565 -10.380 1.00 96.94 184 ILE A C 1
ATOM 1416 O O . ILE A 1 184 ? 21.195 -1.205 -9.237 1.00 96.94 184 ILE A O 1
ATOM 1420 N N . TYR A 1 185 ? 20.636 -2.268 -11.143 1.00 95.94 185 TYR A N 1
ATOM 1421 C CA . TYR A 1 185 ? 19.298 -2.662 -10.697 1.00 95.94 185 TYR A CA 1
ATOM 1422 C C . TYR A 1 185 ? 19.345 -3.445 -9.382 1.00 95.94 185 TYR A C 1
ATOM 1424 O O . TYR A 1 185 ? 18.683 -3.067 -8.416 1.00 95.94 185 TYR A O 1
ATOM 1432 N N . ASN A 1 186 ? 20.194 -4.474 -9.300 1.00 93.94 186 ASN A N 1
ATOM 1433 C CA . ASN A 1 186 ? 20.357 -5.276 -8.088 1.00 93.94 186 ASN A CA 1
ATOM 1434 C C . ASN A 1 186 ? 20.845 -4.425 -6.907 1.00 93.94 186 ASN A C 1
ATOM 1436 O O . ASN A 1 186 ? 20.377 -4.600 -5.782 1.00 93.94 186 ASN A O 1
ATOM 1440 N N . LYS A 1 187 ? 21.762 -3.476 -7.139 1.00 92.12 187 LYS A N 1
ATOM 1441 C CA . LYS A 1 187 ? 22.264 -2.575 -6.092 1.00 92.12 187 LYS A CA 1
ATOM 1442 C C . LYS A 1 187 ? 21.167 -1.661 -5.548 1.00 92.12 187 LYS A C 1
ATOM 1444 O O . LYS A 1 187 ? 21.052 -1.542 -4.329 1.00 92.12 187 LYS A O 1
ATOM 1449 N N . LEU A 1 188 ? 20.384 -1.042 -6.429 1.00 89.50 188 LEU A N 1
ATOM 1450 C CA . LEU A 1 188 ? 19.290 -0.139 -6.064 1.00 89.50 1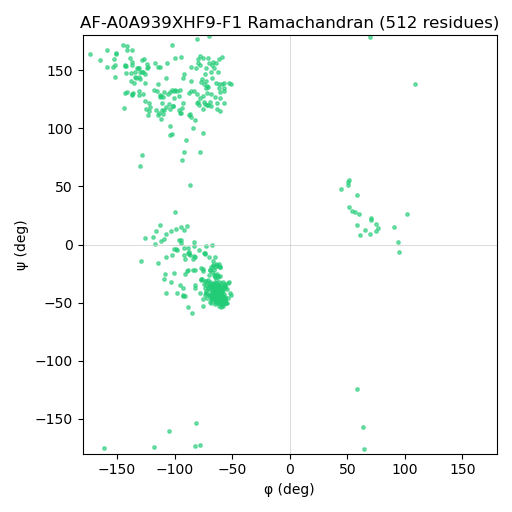88 LEU A CA 1
ATOM 1451 C C . LEU A 1 188 ? 18.149 -0.890 -5.369 1.00 89.50 188 LEU A C 1
ATOM 1453 O O . LEU A 1 188 ? 17.737 -0.501 -4.280 1.00 89.50 188 LEU A O 1
ATOM 1457 N N . ARG A 1 189 ? 17.734 -2.040 -5.907 1.00 87.31 189 ARG A N 1
ATOM 1458 C CA . ARG A 1 189 ? 16.712 -2.900 -5.295 1.00 87.31 189 ARG A CA 1
ATOM 1459 C C . ARG A 1 189 ? 17.122 -3.395 -3.906 1.00 87.31 189 ARG A C 1
ATOM 1461 O O . ARG A 1 189 ? 16.321 -3.414 -2.975 1.00 87.31 189 ARG A O 1
ATOM 1468 N N . ASN A 1 190 ? 18.387 -3.783 -3.734 1.00 82.25 190 ASN A N 1
ATOM 1469 C CA . ASN A 1 190 ? 18.902 -4.162 -2.418 1.00 82.25 190 ASN A CA 1
ATOM 1470 C C . ASN A 1 190 ? 18.972 -2.966 -1.465 1.00 82.25 190 ASN A C 1
ATOM 1472 O O . ASN A 1 190 ? 18.749 -3.128 -0.269 1.00 82.25 190 ASN A O 1
ATOM 1476 N N . PHE A 1 191 ? 19.283 -1.772 -1.970 1.00 78.88 191 PHE A N 1
ATOM 1477 C CA . PHE A 1 191 ? 19.283 -0.554 -1.169 1.00 78.88 191 PHE A CA 1
ATOM 1478 C C . PHE A 1 191 ? 17.874 -0.209 -0.663 1.00 78.88 191 PHE A C 1
ATOM 1480 O O . PHE A 1 191 ? 17.715 0.043 0.527 1.00 78.88 191 PHE A O 1
ATOM 1487 N N . GLU A 1 192 ? 16.863 -0.292 -1.527 1.00 71.62 192 GLU A N 1
ATOM 1488 C CA . GLU A 1 192 ? 15.443 -0.144 -1.179 1.00 71.62 192 GLU A CA 1
ATOM 1489 C C . GLU A 1 192 ? 15.027 -1.133 -0.081 1.00 71.62 192 GLU A C 1
ATOM 1491 O O . GLU A 1 192 ? 14.535 -0.741 0.977 1.00 71.62 192 GLU A O 1
ATOM 1496 N N . LYS A 1 193 ? 15.345 -2.422 -0.267 1.00 65.50 193 LYS A N 1
ATOM 1497 C CA . LYS A 1 193 ? 15.076 -3.465 0.733 1.00 65.50 193 LYS A CA 1
ATOM 1498 C C . LYS A 1 193 ? 15.789 -3.198 2.066 1.00 65.50 193 LYS A C 1
ATOM 1500 O O . LYS A 1 193 ? 15.228 -3.439 3.135 1.00 65.50 193 LYS A O 1
ATOM 1505 N N . ASN A 1 194 ? 17.023 -2.698 2.015 1.00 63.66 194 ASN A N 1
ATOM 1506 C CA . ASN A 1 194 ? 17.813 -2.396 3.205 1.00 63.66 194 ASN A CA 1
ATOM 1507 C C . ASN A 1 194 ? 17.333 -1.145 3.946 1.00 63.66 194 ASN A C 1
ATOM 1509 O O . ASN A 1 194 ? 17.449 -1.124 5.167 1.00 63.66 194 ASN A O 1
ATOM 1513 N N . MET A 1 195 ? 16.787 -0.132 3.264 1.00 63.09 195 MET A N 1
ATOM 1514 C CA . MET A 1 195 ? 16.182 1.023 3.939 1.00 63.09 195 MET A CA 1
ATOM 1515 C C . MET A 1 195 ? 15.019 0.592 4.840 1.00 63.09 195 MET A C 1
ATOM 1517 O O . MET A 1 195 ? 14.984 0.992 6.002 1.00 63.09 195 MET A O 1
ATOM 1521 N N . ASN A 1 196 ? 14.163 -0.315 4.363 1.00 55.28 196 ASN A N 1
ATOM 1522 C CA . ASN A 1 196 ? 13.036 -0.830 5.146 1.00 55.28 196 ASN A CA 1
ATOM 1523 C C . ASN A 1 196 ? 13.497 -1.719 6.319 1.00 55.28 196 ASN A C 1
ATOM 1525 O O . ASN A 1 196 ? 12.983 -1.603 7.429 1.00 55.28 196 ASN A O 1
ATOM 1529 N N . ASN A 1 197 ? 14.531 -2.548 6.119 1.00 60.31 197 ASN A N 1
ATOM 1530 C CA . ASN A 1 197 ? 15.127 -3.355 7.197 1.00 60.31 197 ASN A CA 1
ATOM 1531 C C . ASN A 1 197 ? 15.860 -2.514 8.262 1.00 60.31 197 ASN A C 1
ATOM 1533 O O . ASN A 1 197 ? 16.032 -2.969 9.393 1.00 60.31 197 ASN A O 1
ATOM 1537 N N . ASN A 1 198 ? 16.306 -1.300 7.923 1.00 73.44 198 ASN A N 1
ATOM 1538 C CA . ASN A 1 198 ? 17.044 -0.445 8.850 1.00 73.44 198 ASN A CA 1
ATOM 1539 C C . ASN A 1 198 ? 16.132 0.150 9.931 1.00 73.44 198 ASN A C 1
ATOM 1541 O O . ASN A 1 198 ? 16.574 0.333 11.060 1.00 73.44 198 ASN A O 1
ATOM 1545 N N . LEU A 1 199 ? 14.855 0.407 9.621 1.00 84.56 199 LEU A N 1
ATOM 1546 C CA . LEU A 1 199 ? 13.928 0.973 10.599 1.00 84.56 199 LEU A CA 1
ATOM 1547 C C . LEU A 1 199 ? 13.602 -0.028 11.711 1.00 84.56 199 LEU A C 1
ATOM 1549 O O . LEU A 1 199 ? 13.785 0.301 12.877 1.00 84.56 199 LEU A O 1
ATOM 1553 N N . LEU A 1 200 ? 13.237 -1.272 11.375 1.00 89.56 200 LEU A N 1
ATOM 1554 C CA . LEU A 1 200 ? 13.000 -2.316 12.381 1.00 89.56 200 LEU A CA 1
ATOM 1555 C C . LEU A 1 200 ? 14.228 -2.530 13.277 1.00 89.56 200 LEU A C 1
ATOM 1557 O O . LEU A 1 200 ? 14.094 -2.602 14.495 1.00 89.56 200 LEU A O 1
ATOM 1561 N N . LYS A 1 201 ? 15.429 -2.554 12.686 1.00 89.06 201 LYS A N 1
ATOM 1562 C CA . LYS A 1 201 ? 16.680 -2.676 13.441 1.00 89.06 201 LYS A CA 1
ATOM 1563 C C . LYS A 1 201 ? 16.932 -1.474 14.353 1.00 89.06 201 LYS A C 1
ATOM 1565 O O . LYS A 1 201 ? 17.434 -1.649 15.459 1.00 89.06 201 LYS A O 1
ATOM 1570 N N . ASN A 1 202 ? 16.584 -0.260 13.928 1.00 91.25 202 ASN A N 1
ATOM 1571 C CA . ASN A 1 202 ? 16.679 0.930 14.774 1.00 91.25 202 ASN A CA 1
ATOM 1572 C C . ASN A 1 202 ? 15.702 0.859 15.956 1.00 91.25 202 ASN A C 1
ATOM 1574 O O . ASN A 1 202 ? 16.090 1.190 17.073 1.00 91.25 202 ASN A O 1
ATOM 1578 N N . ILE A 1 203 ? 14.469 0.396 15.723 1.00 96.12 203 ILE A N 1
ATOM 1579 C CA . ILE A 1 203 ? 13.464 0.177 16.773 1.00 96.12 203 ILE A CA 1
ATOM 1580 C C . ILE A 1 203 ? 13.939 -0.886 17.773 1.00 96.12 203 ILE A C 1
ATOM 1582 O O . ILE A 1 203 ? 13.895 -0.654 18.979 1.00 96.12 203 ILE A O 1
ATOM 1586 N N . GLU A 1 204 ? 14.459 -2.013 17.284 1.00 96.50 204 GLU A N 1
ATOM 1587 C CA . GLU A 1 204 ? 15.054 -3.073 18.106 1.00 96.50 204 GLU A CA 1
ATOM 1588 C C . GLU A 1 204 ? 16.244 -2.560 18.929 1.00 96.50 204 GLU A C 1
ATOM 1590 O O . GLU A 1 204 ? 16.281 -2.739 20.145 1.00 96.50 204 GLU A O 1
ATOM 1595 N N . THR A 1 205 ? 17.187 -1.866 18.284 1.00 94.56 205 THR A N 1
ATOM 1596 C CA . THR A 1 205 ? 18.367 -1.291 18.948 1.00 94.56 205 THR A CA 1
ATOM 1597 C C . THR A 1 205 ? 17.937 -0.317 20.039 1.00 94.56 205 THR A C 1
ATOM 1599 O O . THR A 1 205 ? 18.414 -0.393 21.169 1.00 94.56 205 THR A O 1
ATOM 1602 N N . LYS A 1 206 ? 16.972 0.561 19.739 1.00 95.44 206 LYS A N 1
ATOM 1603 C CA . LYS A 1 206 ? 16.447 1.521 20.710 1.00 95.44 206 LYS A CA 1
ATOM 1604 C C . LYS A 1 206 ? 15.768 0.829 21.890 1.00 95.44 206 LYS A C 1
ATOM 1606 O O . LYS A 1 206 ? 15.918 1.276 23.025 1.00 95.44 206 LYS A O 1
ATOM 1611 N N . TYR A 1 207 ? 15.044 -0.260 21.645 1.00 98.38 207 TYR A N 1
ATOM 1612 C CA . TYR A 1 207 ? 14.474 -1.079 22.710 1.00 98.38 207 TYR A CA 1
ATOM 1613 C C . TYR A 1 207 ? 15.568 -1.670 23.604 1.00 98.38 207 TYR A C 1
ATOM 1615 O O . TYR A 1 207 ? 15.496 -1.534 24.823 1.00 98.38 207 TYR A O 1
ATOM 1623 N N . GLN A 1 208 ? 16.600 -2.275 23.011 1.00 97.56 208 GLN A N 1
ATOM 1624 C CA . GLN A 1 208 ? 17.724 -2.863 23.743 1.00 97.56 208 GLN A CA 1
ATOM 1625 C C . GLN A 1 208 ? 18.483 -1.815 24.570 1.00 97.56 208 GLN A C 1
ATOM 1627 O O . GLN A 1 208 ? 18.839 -2.087 25.714 1.00 97.56 208 GLN A O 1
ATOM 1632 N N . GLU A 1 209 ? 18.677 -0.606 24.040 1.00 95.94 209 GLU A N 1
ATOM 1633 C CA . GLU A 1 209 ? 19.283 0.517 24.768 1.00 95.94 209 GLU A CA 1
ATOM 1634 C C . GLU A 1 209 ? 18.459 0.953 25.987 1.00 95.94 209 GLU A C 1
ATOM 1636 O O . GLU A 1 209 ? 19.025 1.275 27.031 1.00 95.94 209 GLU A O 1
ATOM 1641 N N . LEU A 1 210 ? 17.128 1.001 25.858 1.00 96.75 210 LEU A N 1
ATOM 1642 C CA . LEU A 1 210 ? 16.236 1.487 26.915 1.00 96.75 210 LEU A CA 1
ATOM 1643 C C . LEU A 1 210 ? 15.926 0.428 27.977 1.00 96.75 210 LEU A C 1
ATOM 1645 O O . LEU A 1 210 ? 15.790 0.760 29.154 1.00 96.75 210 LEU A O 1
ATOM 1649 N N . TYR A 1 211 ? 15.765 -0.828 27.560 1.00 96.81 211 TYR A N 1
ATOM 1650 C CA . TYR A 1 211 ? 15.164 -1.877 28.385 1.00 96.81 211 TYR A CA 1
ATOM 1651 C C . TYR A 1 211 ? 15.997 -3.162 28.467 1.00 96.81 211 TYR A C 1
ATOM 1653 O O . TYR A 1 211 ? 15.739 -3.984 29.345 1.00 96.81 211 TYR A O 1
ATOM 1661 N N . GLY A 1 212 ? 16.998 -3.337 27.597 1.00 93.50 212 GLY A N 1
ATOM 1662 C CA . GLY A 1 212 ? 17.748 -4.587 27.462 1.00 93.50 212 GLY A CA 1
ATOM 1663 C C . GLY A 1 212 ? 16.896 -5.762 26.959 1.00 93.50 212 GLY A C 1
ATOM 1664 O O . GLY A 1 212 ? 15.716 -5.613 26.646 1.00 93.50 212 GLY A O 1
ATOM 1665 N N . GLY A 1 213 ? 17.501 -6.951 26.902 1.00 92.19 213 GLY A N 1
ATOM 1666 C CA . GLY A 1 213 ? 16.830 -8.193 26.494 1.00 92.19 213 GLY A CA 1
ATOM 1667 C C . GLY A 1 213 ? 16.463 -8.268 25.006 1.00 92.19 213 GLY A C 1
ATOM 1668 O O . GLY A 1 213 ? 16.702 -7.339 24.236 1.00 92.19 213 GLY A O 1
ATOM 1669 N N . GLU A 1 214 ? 15.886 -9.399 24.600 1.00 95.25 214 GLU A N 1
ATOM 1670 C CA . GLU A 1 214 ? 15.387 -9.611 23.235 1.00 95.25 214 GLU A CA 1
ATOM 1671 C C . GLU A 1 214 ? 13.890 -9.254 23.158 1.00 95.25 214 GLU A C 1
ATOM 1673 O O . GLU A 1 214 ? 13.083 -9.875 23.858 1.00 95.25 214 GLU A O 1
ATOM 1678 N N . PRO A 1 215 ? 13.492 -8.247 22.356 1.00 97.81 215 PRO A N 1
ATOM 1679 C CA . PRO A 1 215 ? 12.087 -7.898 22.182 1.00 97.81 215 PRO A CA 1
ATOM 1680 C C . PRO A 1 215 ? 11.363 -8.829 21.203 1.00 97.81 215 PRO A C 1
ATOM 1682 O O . PRO A 1 215 ? 11.946 -9.369 20.265 1.00 97.81 215 PRO A O 1
ATOM 1685 N N . LEU A 1 216 ? 10.042 -8.909 21.344 1.00 98.19 216 LEU A N 1
ATOM 1686 C CA . LEU A 1 216 ? 9.148 -9.317 20.267 1.00 98.19 216 LEU A CA 1
ATOM 1687 C C . LEU A 1 216 ? 9.129 -8.227 19.188 1.00 98.19 216 LEU A C 1
ATOM 1689 O O . LEU A 1 216 ? 8.765 -7.085 19.474 1.00 98.19 216 LEU A O 1
ATOM 1693 N N . LEU A 1 217 ? 9.469 -8.595 17.953 1.00 97.88 217 LEU A N 1
ATOM 1694 C CA . LEU A 1 217 ? 9.461 -7.702 16.796 1.00 97.88 217 LEU A CA 1
ATOM 1695 C C . LEU A 1 217 ? 8.202 -7.893 15.948 1.00 97.88 217 LEU A C 1
ATOM 1697 O O . LEU A 1 217 ? 7.837 -9.019 15.611 1.00 97.88 217 LEU A O 1
ATOM 1701 N N . LEU A 1 218 ? 7.549 -6.790 15.579 1.00 96.62 218 LEU A N 1
ATOM 1702 C CA . LEU A 1 218 ? 6.294 -6.801 14.822 1.00 96.62 218 LEU A CA 1
ATOM 1703 C C . LEU A 1 218 ? 6.310 -5.749 13.717 1.00 96.62 218 LEU A C 1
ATOM 1705 O O . LEU A 1 218 ? 7.009 -4.738 13.802 1.00 96.62 218 LEU A O 1
ATOM 1709 N N . ARG A 1 219 ? 5.480 -5.977 12.699 1.00 95.62 219 ARG A N 1
ATOM 1710 C CA . ARG A 1 219 ? 5.246 -5.063 11.581 1.00 95.62 219 ARG A CA 1
ATOM 1711 C C . ARG A 1 219 ? 3.751 -5.017 11.280 1.00 95.62 219 ARG A C 1
ATOM 1713 O O . ARG A 1 219 ? 3.155 -6.066 11.054 1.00 95.62 219 ARG A O 1
ATOM 1720 N N . ALA A 1 220 ? 3.184 -3.819 11.206 1.00 96.81 220 ALA A N 1
ATOM 1721 C CA . ALA A 1 220 ? 1.807 -3.586 10.783 1.00 96.81 220 ALA A CA 1
ATOM 1722 C C . ALA A 1 220 ? 1.786 -2.587 9.614 1.00 96.81 220 ALA A C 1
ATOM 1724 O O . ALA A 1 220 ? 2.251 -1.457 9.784 1.00 96.81 220 ALA A O 1
ATOM 1725 N N . PRO A 1 221 ? 1.328 -2.985 8.416 1.00 96.56 221 PRO A N 1
ATOM 1726 C CA . PRO A 1 221 ? 1.354 -2.118 7.246 1.00 96.56 221 PRO A CA 1
ATOM 1727 C C . PRO A 1 221 ? 0.301 -1.006 7.334 1.00 96.56 221 PRO A C 1
ATOM 1729 O O . PRO A 1 221 ? -0.759 -1.172 7.938 1.00 96.56 221 PRO A O 1
ATOM 1732 N N . GLY A 1 222 ? 0.583 0.121 6.682 1.00 95.94 222 GLY A N 1
ATOM 1733 C CA . GLY A 1 222 ? -0.461 1.061 6.282 1.00 95.94 222 GLY A CA 1
ATOM 1734 C C . GLY A 1 222 ? -1.324 0.473 5.162 1.00 95.94 222 GLY A C 1
ATOM 1735 O O . GLY A 1 222 ? -1.077 -0.630 4.663 1.00 95.94 222 GLY A O 1
ATOM 1736 N N . ARG A 1 223 ? -2.319 1.234 4.709 1.00 95.94 223 ARG A N 1
ATOM 1737 C CA . ARG A 1 223 ? -3.227 0.793 3.643 1.00 95.94 223 ARG A CA 1
ATOM 1738 C C . ARG A 1 223 ? -3.619 1.929 2.720 1.00 95.94 223 ARG A C 1
ATOM 1740 O O . ARG A 1 223 ? -3.709 3.082 3.140 1.00 95.94 223 ARG A O 1
ATOM 1747 N N . ILE A 1 224 ? -3.963 1.573 1.494 1.00 95.19 224 ILE A N 1
ATOM 1748 C CA . ILE A 1 224 ? -4.749 2.425 0.605 1.00 95.19 224 ILE A CA 1
ATOM 1749 C C . ILE A 1 224 ? -6.087 1.755 0.342 1.00 95.19 224 ILE A C 1
ATOM 1751 O O . ILE A 1 224 ? -6.202 0.529 0.409 1.00 95.19 224 ILE A O 1
ATOM 1755 N N . ASN A 1 225 ? -7.094 2.563 0.055 1.00 96.44 225 ASN A N 1
ATOM 1756 C CA . ASN A 1 225 ? -8.347 2.066 -0.470 1.00 96.44 225 ASN A CA 1
ATOM 1757 C C . ASN A 1 225 ? -8.356 2.288 -1.979 1.00 96.44 225 ASN A C 1
ATOM 1759 O O . ASN A 1 225 ? -8.071 3.393 -2.436 1.00 96.44 225 ASN A O 1
ATOM 1763 N N . LEU A 1 226 ? -8.603 1.232 -2.754 1.00 96.69 226 LEU A N 1
ATOM 1764 C CA . LEU A 1 226 ? -8.631 1.375 -4.205 1.00 96.69 226 LEU A CA 1
ATOM 1765 C C . LEU A 1 226 ? -9.952 1.993 -4.654 1.00 96.69 226 LEU A C 1
ATOM 1767 O O . LEU A 1 226 ? -9.947 2.831 -5.544 1.00 96.69 226 LEU A O 1
ATOM 1771 N N . ILE A 1 227 ? -11.071 1.575 -4.057 1.00 98.00 227 ILE A N 1
ATOM 1772 C CA . ILE A 1 227 ? -12.421 2.057 -4.375 1.00 98.00 227 ILE A CA 1
ATOM 1773 C C . ILE A 1 227 ? -13.399 1.650 -3.260 1.00 98.00 227 ILE A C 1
ATOM 1775 O O . ILE A 1 227 ? -13.127 0.691 -2.532 1.00 98.00 227 ILE A O 1
ATOM 1779 N N . GLY A 1 228 ? -14.540 2.338 -3.130 1.00 97.12 228 GLY A N 1
ATOM 1780 C CA . GLY A 1 228 ? -15.513 2.071 -2.060 1.00 97.12 228 GLY A CA 1
ATOM 1781 C C . GLY A 1 228 ? -15.463 3.065 -0.905 1.00 97.12 228 GLY A C 1
ATOM 1782 O O . GLY A 1 228 ? -15.793 2.713 0.223 1.00 97.12 228 GLY A O 1
ATOM 1783 N N . GLU A 1 229 ? -15.013 4.294 -1.144 1.00 95.06 229 GLU A N 1
ATOM 1784 C CA . GLU A 1 229 ? -14.924 5.312 -0.093 1.00 95.06 229 GLU A CA 1
ATOM 1785 C C . GLU A 1 229 ? -16.287 5.604 0.551 1.00 95.06 229 GLU A C 1
ATOM 1787 O O . GLU A 1 229 ? -17.302 5.717 -0.132 1.00 95.06 229 GLU A O 1
ATOM 1792 N N . HIS A 1 230 ? -16.306 5.754 1.879 1.00 94.38 230 HIS A N 1
ATOM 1793 C CA . HIS A 1 230 ? -17.503 6.064 2.678 1.00 94.38 230 HIS A CA 1
ATOM 1794 C C . HIS A 1 230 ? -18.676 5.065 2.580 1.00 94.38 230 HIS A C 1
ATOM 1796 O O . HIS A 1 230 ? -19.803 5.372 2.986 1.00 94.38 230 HIS A O 1
ATOM 1802 N N . THR A 1 231 ? -18.426 3.854 2.086 1.00 96.31 231 THR A N 1
ATOM 1803 C CA . THR A 1 231 ? -19.415 2.765 2.065 1.00 96.31 231 THR A CA 1
ATOM 1804 C C . THR A 1 231 ? -19.344 1.885 3.320 1.00 96.31 231 THR A C 1
ATOM 1806 O O . THR A 1 231 ? -20.349 1.313 3.737 1.00 96.31 231 THR A O 1
ATOM 1809 N N . ASP A 1 232 ? -18.189 1.823 3.985 1.00 93.12 232 ASP A N 1
ATOM 1810 C CA . ASP A 1 232 ? -17.898 0.933 5.113 1.00 93.12 232 ASP A CA 1
ATOM 1811 C C . ASP A 1 232 ? -18.859 1.102 6.298 1.00 93.12 232 ASP A C 1
ATOM 1813 O O . ASP A 1 232 ? -19.441 0.131 6.783 1.00 93.12 232 ASP A O 1
ATOM 1817 N N . TYR A 1 233 ? -19.091 2.335 6.748 1.00 90.12 233 TYR A N 1
ATOM 1818 C CA . TYR A 1 233 ? -20.059 2.620 7.814 1.00 90.12 233 TYR A CA 1
ATOM 1819 C C . TYR A 1 233 ? -21.522 2.626 7.353 1.00 90.12 233 TYR A C 1
ATOM 1821 O O . TYR A 1 233 ? -22.418 2.771 8.187 1.00 90.12 233 TYR A O 1
ATOM 1829 N N . ASN A 1 234 ? -21.760 2.469 6.052 1.00 95.25 234 ASN A N 1
ATOM 1830 C CA . ASN A 1 234 ? -23.073 2.238 5.456 1.00 95.25 234 ASN A CA 1
ATOM 1831 C C . ASN A 1 234 ? -23.317 0.746 5.162 1.00 95.25 234 ASN A C 1
ATOM 1833 O O . ASN A 1 234 ? -24.269 0.419 4.457 1.00 95.25 234 ASN A O 1
ATOM 1837 N N . GLU A 1 235 ? -22.480 -0.144 5.719 1.00 95.50 235 GLU A N 1
ATOM 1838 C CA . GLU A 1 235 ? -22.520 -1.601 5.515 1.00 95.50 235 GLU A CA 1
ATOM 1839 C C . GLU A 1 235 ? -22.331 -2.030 4.047 1.00 95.50 235 GLU A C 1
ATOM 1841 O O . GLU A 1 235 ? -22.796 -3.089 3.623 1.00 95.50 235 GLU A O 1
ATOM 1846 N N . GLY A 1 236 ? -21.650 -1.190 3.272 1.00 96.94 236 GLY A N 1
ATOM 1847 C CA . GLY A 1 236 ? -21.377 -1.382 1.858 1.00 96.94 236 GLY A CA 1
ATOM 1848 C C . GLY A 1 236 ? -20.189 -2.303 1.565 1.00 96.94 236 GLY A C 1
ATOM 1849 O O . GLY A 1 236 ? -19.870 -3.215 2.335 1.00 96.94 236 GLY A O 1
ATOM 1850 N N . PHE A 1 237 ? -19.552 -2.100 0.414 1.00 98.25 237 PHE A N 1
ATOM 1851 C CA . PHE A 1 237 ? -18.354 -2.830 0.000 1.00 98.25 237 PHE A CA 1
ATOM 1852 C C . PHE A 1 237 ? -17.135 -1.922 -0.106 1.00 98.25 237 PHE A C 1
ATOM 1854 O O . PHE A 1 237 ? -17.187 -0.871 -0.731 1.00 98.25 237 PHE A O 1
ATOM 1861 N N . VAL A 1 238 ? -15.988 -2.408 0.362 1.00 98.31 238 VAL A N 1
ATOM 1862 C CA . VAL A 1 238 ? -14.698 -1.724 0.189 1.00 98.31 238 VAL A CA 1
ATOM 1863 C C . VAL A 1 238 ? -13.673 -2.621 -0.490 1.00 98.31 238 VAL A C 1
ATOM 1865 O O . VAL A 1 238 ? -13.763 -3.849 -0.397 1.00 98.31 238 VAL A O 1
ATOM 1868 N N . LEU A 1 239 ? -12.684 -2.018 -1.157 1.00 98.19 239 LEU A N 1
ATOM 1869 C CA . LEU A 1 239 ? -11.585 -2.736 -1.807 1.00 98.19 239 LEU A CA 1
ATOM 1870 C C . LEU A 1 239 ? -10.205 -2.167 -1.429 1.00 98.19 239 LEU A C 1
ATOM 1872 O O . LEU A 1 239 ? -9.499 -1.608 -2.277 1.00 98.19 239 LEU A O 1
ATOM 1876 N N . PRO A 1 240 ? -9.776 -2.306 -0.166 1.00 97.38 240 PRO A N 1
ATOM 1877 C CA . PRO A 1 240 ? -8.450 -1.884 0.249 1.00 97.38 240 PRO A CA 1
ATOM 1878 C C . PRO A 1 240 ? -7.334 -2.855 -0.148 1.00 97.38 240 PRO A C 1
ATOM 1880 O O . PRO A 1 240 ? -7.542 -4.048 -0.394 1.00 97.38 240 PRO A O 1
ATOM 1883 N N . CYS A 1 241 ? -6.103 -2.348 -0.124 1.00 95.56 241 CYS A N 1
ATOM 1884 C CA . CYS A 1 241 ? -4.893 -3.159 -0.075 1.00 95.56 241 CYS A CA 1
ATOM 1885 C C . CYS A 1 241 ? -3.871 -2.574 0.909 1.00 95.56 241 CYS A C 1
ATOM 1887 O O . CYS A 1 241 ? -3.782 -1.361 1.122 1.00 95.56 241 CYS A O 1
ATOM 1889 N N . ALA A 1 242 ? -3.099 -3.460 1.537 1.00 96.19 242 ALA A N 1
ATOM 1890 C CA . ALA A 1 242 ? -1.986 -3.065 2.390 1.00 96.19 242 ALA A CA 1
ATOM 1891 C C . ALA A 1 242 ? -0.814 -2.563 1.536 1.00 96.19 242 ALA A C 1
ATOM 1893 O O . ALA A 1 242 ? -0.566 -3.078 0.444 1.00 96.19 242 ALA A O 1
ATOM 1894 N N . VAL A 1 243 ? -0.067 -1.589 2.052 1.00 93.38 243 VAL A N 1
ATOM 1895 C CA . VAL A 1 243 ? 1.127 -1.052 1.383 1.00 93.38 243 VAL A CA 1
ATOM 1896 C C . VAL A 1 243 ? 2.425 -1.584 1.997 1.00 93.38 243 VAL A C 1
ATOM 1898 O O . VAL A 1 243 ? 2.437 -2.264 3.027 1.00 93.38 243 VAL A O 1
ATOM 1901 N N . SER A 1 244 ? 3.555 -1.286 1.353 1.00 90.31 244 SER A N 1
ATOM 1902 C CA . SER A 1 244 ? 4.881 -1.645 1.862 1.00 90.31 244 SER A CA 1
ATOM 1903 C C . SER A 1 244 ? 5.275 -0.848 3.107 1.00 90.31 244 SER A C 1
ATOM 1905 O O . SER A 1 244 ? 5.954 -1.403 3.974 1.00 90.31 244 SER A O 1
ATOM 1907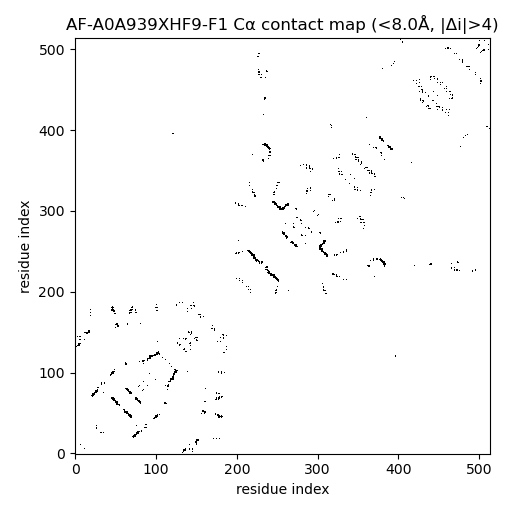 N N . GLN A 1 245 ? 4.830 0.408 3.212 1.00 90.94 245 GLN A N 1
ATOM 1908 C CA . GLN A 1 245 ? 5.041 1.250 4.385 1.00 90.94 245 GLN A CA 1
ATOM 1909 C C . GLN A 1 245 ? 4.316 0.655 5.595 1.00 90.94 245 GLN A C 1
ATOM 1911 O O . GLN A 1 245 ? 3.188 0.170 5.484 1.00 90.94 245 GLN A O 1
ATOM 1916 N N . ALA A 1 246 ? 4.957 0.682 6.755 1.00 94.88 246 ALA A N 1
ATOM 1917 C CA . ALA A 1 246 ? 4.499 0.028 7.965 1.00 94.88 246 ALA A CA 1
ATOM 1918 C C . ALA A 1 246 ? 4.957 0.749 9.237 1.00 94.88 246 ALA A C 1
ATOM 1920 O O . ALA A 1 246 ? 5.879 1.562 9.237 1.00 94.88 246 ALA A O 1
ATOM 1921 N N . ILE A 1 247 ? 4.307 0.402 10.344 1.00 96.38 247 ILE A N 1
ATOM 1922 C CA . ILE A 1 247 ? 4.779 0.691 11.694 1.00 96.38 247 ILE A CA 1
ATOM 1923 C C . ILE A 1 247 ? 5.418 -0.579 12.246 1.00 96.38 247 ILE A C 1
ATOM 1925 O O . ILE A 1 247 ? 4.865 -1.678 12.148 1.00 96.38 247 ILE A O 1
ATOM 1929 N N . TYR A 1 248 ? 6.607 -0.411 12.804 1.00 97.19 248 TYR A N 1
ATOM 1930 C CA . TYR A 1 248 ? 7.420 -1.453 13.401 1.00 97.19 248 TYR A CA 1
ATOM 1931 C C . TYR A 1 248 ? 7.402 -1.303 14.915 1.00 97.19 248 TYR A C 1
ATOM 1933 O O . TYR A 1 248 ? 7.421 -0.186 15.432 1.00 97.19 248 TYR A O 1
ATOM 1941 N N . PHE A 1 249 ? 7.391 -2.431 15.617 1.00 98.44 249 PHE A N 1
ATOM 1942 C CA . PHE A 1 249 ? 7.335 -2.471 17.074 1.00 98.44 249 PHE A CA 1
ATOM 1943 C C . PHE A 1 249 ? 8.407 -3.409 17.614 1.00 98.44 249 PHE A C 1
ATOM 1945 O O . PHE A 1 249 ? 8.658 -4.465 17.036 1.00 98.44 249 PHE A O 1
ATOM 1952 N N . ALA A 1 250 ? 8.975 -3.036 18.754 1.00 98.50 250 ALA A N 1
ATOM 1953 C CA . ALA A 1 250 ? 9.745 -3.895 19.636 1.00 98.50 250 ALA A CA 1
ATOM 1954 C C . ALA A 1 250 ? 9.068 -3.879 21.009 1.00 98.50 250 ALA A C 1
ATOM 1956 O O . ALA A 1 250 ? 8.934 -2.813 21.616 1.00 98.50 250 ALA A O 1
ATOM 1957 N N . MET A 1 251 ? 8.607 -5.036 21.484 1.00 98.62 251 MET A N 1
ATOM 1958 C CA . MET A 1 251 ? 7.837 -5.132 22.724 1.00 98.62 251 MET A CA 1
ATOM 1959 C C . MET A 1 251 ? 8.356 -6.217 23.667 1.00 98.62 251 MET A C 1
ATOM 1961 O O . MET A 1 251 ? 8.861 -7.245 23.229 1.00 98.62 251 MET A O 1
ATOM 1965 N N . GLY A 1 252 ? 8.165 -6.039 24.972 1.00 98.19 252 GLY A N 1
ATOM 1966 C CA . GLY A 1 252 ? 8.483 -7.073 25.960 1.00 98.19 252 GLY A CA 1
ATOM 1967 C C . GLY A 1 252 ? 7.732 -6.891 27.271 1.00 98.19 252 GLY A C 1
ATOM 1968 O O . GLY A 1 252 ? 7.341 -5.781 27.629 1.00 98.19 252 GLY A O 1
ATOM 1969 N N . LYS A 1 253 ? 7.494 -7.998 27.980 1.00 97.62 253 LYS A N 1
ATOM 1970 C CA . LYS A 1 253 ? 6.724 -8.011 29.232 1.00 97.62 253 LYS A CA 1
ATOM 1971 C C . LYS A 1 253 ? 7.446 -7.295 30.370 1.00 97.62 253 LYS A C 1
ATOM 1973 O O . LYS A 1 253 ? 8.671 -7.238 30.419 1.00 97.62 253 LYS A O 1
ATOM 1978 N N . ARG A 1 254 ? 6.646 -6.816 31.319 1.00 95.94 254 ARG A N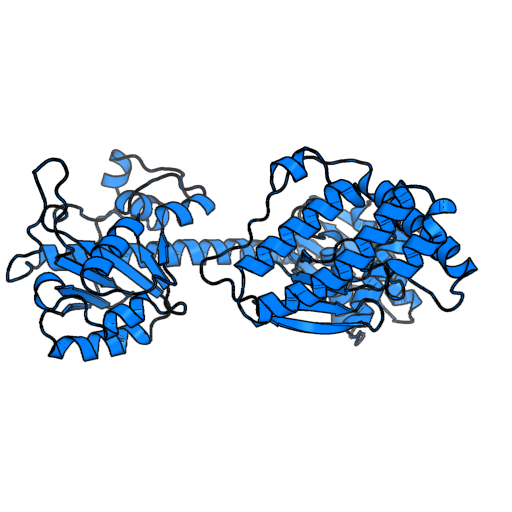 1
ATOM 1979 C CA . ARG A 1 254 ? 7.058 -6.303 32.623 1.00 95.94 254 ARG A CA 1
ATOM 1980 C C . ARG A 1 254 ? 6.186 -6.901 33.722 1.00 95.94 254 ARG A C 1
ATOM 1982 O O . ARG A 1 254 ? 4.999 -7.158 33.518 1.00 95.94 254 ARG A O 1
ATOM 1989 N N . ASP A 1 255 ? 6.759 -6.999 34.915 1.00 93.50 255 ASP A N 1
ATOM 1990 C CA . ASP A 1 255 ? 6.095 -7.585 36.086 1.00 93.50 255 ASP A CA 1
ATOM 1991 C C . ASP A 1 255 ? 5.472 -6.535 37.027 1.00 93.50 255 ASP A C 1
ATOM 1993 O O . ASP A 1 255 ? 4.784 -6.881 37.983 1.00 93.50 255 ASP A O 1
ATOM 1997 N N . ASP A 1 256 ? 5.675 -5.239 36.760 1.00 95.56 256 ASP A N 1
ATOM 1998 C CA . ASP A 1 256 ? 5.240 -4.124 37.619 1.00 95.56 256 ASP A CA 1
ATOM 1999 C C . ASP A 1 256 ? 3.897 -3.493 37.207 1.00 95.56 256 ASP A C 1
ATOM 2001 O O . ASP A 1 256 ? 3.458 -2.498 37.789 1.00 95.56 256 ASP A O 1
ATOM 2005 N N . GLY A 1 257 ? 3.238 -4.049 36.185 1.00 95.25 257 GLY A N 1
ATOM 2006 C CA . GLY A 1 257 ? 1.964 -3.542 35.671 1.00 95.25 257 GLY A CA 1
ATOM 2007 C C . GLY A 1 257 ? 2.062 -2.194 34.948 1.00 95.25 257 GLY A C 1
ATOM 2008 O O . GLY A 1 257 ? 1.024 -1.608 34.639 1.00 95.25 257 GLY A O 1
ATOM 2009 N N . LYS A 1 258 ? 3.268 -1.676 34.680 1.00 97.81 258 LYS A N 1
ATOM 2010 C CA . LYS A 1 258 ? 3.456 -0.435 33.918 1.00 97.81 258 LYS A CA 1
ATOM 2011 C C . LYS A 1 258 ? 3.473 -0.697 32.419 1.00 97.81 258 LYS A C 1
ATOM 2013 O O . LYS A 1 258 ? 4.074 -1.658 31.957 1.00 97.81 258 LYS A O 1
ATOM 2018 N N . VAL A 1 259 ? 2.854 0.190 31.658 1.00 98.19 259 VAL A N 1
ATOM 2019 C CA . VAL A 1 259 ? 2.957 0.262 30.204 1.00 98.19 259 VAL A CA 1
ATOM 2020 C C . VAL A 1 259 ? 3.870 1.430 29.863 1.00 98.19 259 VAL A C 1
ATOM 2022 O O . VAL A 1 259 ? 3.556 2.573 30.188 1.00 98.19 259 VAL A O 1
ATOM 2025 N N . CYS A 1 260 ? 5.006 1.137 29.237 1.00 98.06 260 CYS A N 1
ATOM 2026 C CA . CYS A 1 260 ? 6.020 2.113 28.848 1.00 98.06 260 CYS A CA 1
ATOM 2027 C C . CYS A 1 260 ? 6.079 2.189 27.321 1.00 98.06 260 CYS A C 1
ATOM 2029 O O . CYS A 1 260 ? 6.480 1.225 26.669 1.00 98.06 260 CYS A O 1
ATOM 2031 N N . LEU A 1 261 ? 5.681 3.325 26.752 1.00 98.38 261 LEU A N 1
ATOM 2032 C CA . LEU A 1 261 ? 5.607 3.551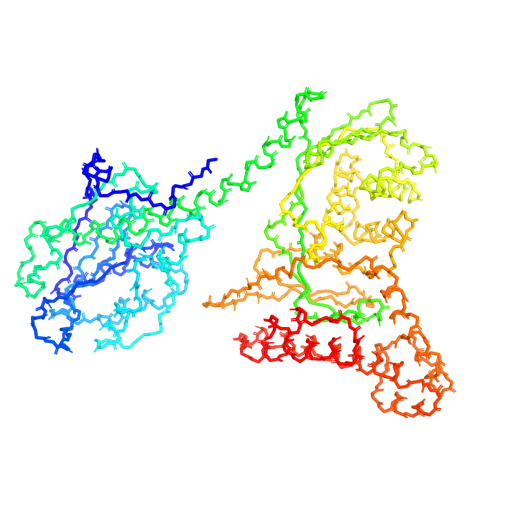 25.311 1.00 98.38 261 LEU A CA 1
ATOM 2033 C C . LEU A 1 261 ? 6.668 4.565 24.882 1.00 98.38 261 LEU A C 1
ATOM 2035 O O . LEU A 1 261 ? 6.726 5.675 25.411 1.00 98.38 261 LEU A O 1
ATOM 2039 N N . ASN A 1 262 ? 7.475 4.215 23.887 1.00 97.62 262 ASN A N 1
ATOM 2040 C CA . ASN A 1 262 ? 8.454 5.101 23.274 1.00 97.62 262 ASN A CA 1
ATOM 2041 C C . ASN A 1 262 ? 8.175 5.214 21.770 1.00 97.62 262 ASN A C 1
ATOM 2043 O O . ASN A 1 262 ? 8.283 4.234 21.034 1.00 97.62 262 ASN A O 1
ATOM 2047 N N . SER A 1 263 ? 7.804 6.411 21.323 1.00 94.75 263 SER A N 1
ATOM 2048 C CA . SER A 1 263 ? 7.677 6.729 19.905 1.00 94.75 263 SER A CA 1
ATOM 2049 C C . SER A 1 263 ? 9.035 7.168 19.371 1.00 94.75 263 SER A C 1
ATOM 2051 O O . SER A 1 263 ? 9.533 8.235 19.739 1.00 94.75 263 SER A O 1
ATOM 2053 N N . TYR A 1 264 ? 9.620 6.354 18.496 1.00 91.56 264 TYR A N 1
ATOM 2054 C CA . TYR A 1 264 ? 10.900 6.625 17.850 1.00 91.56 264 TYR A CA 1
ATOM 2055 C C . TYR A 1 264 ? 10.815 7.854 16.938 1.00 91.56 264 TYR A C 1
ATOM 2057 O O . TYR A 1 264 ? 11.651 8.749 17.036 1.00 91.56 264 TYR A O 1
ATOM 2065 N N . ASP A 1 265 ? 9.759 7.943 16.124 1.00 84.62 265 ASP A N 1
ATOM 2066 C CA . ASP A 1 265 ? 9.591 9.012 15.129 1.00 84.62 265 ASP A CA 1
ATOM 2067 C C . ASP A 1 265 ? 9.388 10.389 15.777 1.00 84.62 265 ASP A C 1
ATOM 2069 O O . ASP A 1 265 ? 9.896 11.396 15.285 1.00 84.62 265 ASP A O 1
ATOM 2073 N N . PHE A 1 266 ? 8.670 10.440 16.906 1.00 83.12 266 PHE A N 1
ATOM 2074 C CA . PHE A 1 266 ? 8.445 11.676 17.661 1.00 83.12 266 PHE A CA 1
ATOM 2075 C C . PHE A 1 266 ? 9.479 11.922 18.763 1.00 83.12 266 PHE A C 1
ATOM 2077 O O . PHE A 1 266 ? 9.398 12.949 19.437 1.00 83.12 266 PHE A O 1
ATOM 2084 N N . ASN A 1 267 ? 10.420 10.994 18.976 1.00 85.75 267 ASN A N 1
ATOM 2085 C CA . ASN A 1 267 ? 11.341 10.991 20.114 1.00 85.75 267 ASN A CA 1
ATOM 2086 C C . ASN A 1 267 ? 10.615 11.310 21.441 1.00 85.75 267 ASN A C 1
ATOM 2088 O O . ASN A 1 267 ? 11.011 12.194 22.204 1.00 85.75 267 ASN A O 1
ATOM 2092 N N . SER A 1 268 ? 9.489 10.630 21.669 1.00 90.88 268 SER A N 1
ATOM 2093 C CA . SER A 1 268 ? 8.543 10.925 22.748 1.00 90.88 268 SER A CA 1
ATOM 2094 C C . SER A 1 268 ? 8.285 9.684 23.598 1.00 90.88 268 SER A C 1
ATOM 2096 O O . SER A 1 268 ? 8.301 8.560 23.098 1.00 90.88 268 SER A O 1
ATOM 2098 N N . TYR A 1 269 ? 8.049 9.889 24.892 1.00 95.88 269 TYR A N 1
ATOM 2099 C CA . TYR A 1 269 ? 7.806 8.831 25.867 1.00 95.88 269 TYR A CA 1
ATOM 2100 C C . TYR A 1 269 ? 6.493 9.077 26.602 1.00 95.88 269 TYR A C 1
ATOM 2102 O O . TYR A 1 269 ? 6.198 10.209 26.981 1.00 95.88 269 TYR A O 1
ATOM 2110 N N . CYS A 1 270 ? 5.736 8.009 26.829 1.00 96.50 270 CYS A N 1
ATOM 2111 C CA . CYS A 1 270 ? 4.523 8.019 27.630 1.00 96.50 270 CYS A CA 1
ATOM 2112 C C . CYS A 1 270 ? 4.489 6.769 28.514 1.00 96.50 270 CYS A C 1
ATOM 2114 O O . CYS A 1 270 ? 4.849 5.678 28.069 1.00 96.50 270 CYS A O 1
ATOM 2116 N N . GLU A 1 271 ? 4.035 6.913 29.758 1.00 96.62 271 GLU A N 1
ATOM 2117 C CA . GLU A 1 271 ? 3.809 5.781 30.651 1.00 96.62 271 GLU A CA 1
ATOM 2118 C C . GLU A 1 271 ? 2.474 5.873 31.376 1.00 96.62 271 GLU A C 1
ATOM 2120 O O . GLU A 1 271 ? 1.990 6.956 31.703 1.00 96.62 271 GLU A O 1
ATOM 2125 N N . PHE A 1 272 ? 1.893 4.710 31.651 1.00 96.81 272 PHE A N 1
ATOM 2126 C CA . PHE A 1 272 ? 0.700 4.571 32.476 1.00 96.81 272 PHE A CA 1
ATOM 2127 C C . PHE A 1 272 ? 0.678 3.198 33.147 1.00 96.81 272 PHE A C 1
ATOM 2129 O O . PHE A 1 272 ? 1.350 2.262 32.718 1.00 96.81 272 PHE A O 1
ATOM 2136 N N . ASN A 1 273 ? -0.093 3.050 34.223 1.00 96.75 273 ASN A N 1
ATOM 2137 C CA . ASN A 1 273 ? -0.375 1.717 34.757 1.00 96.75 273 ASN A CA 1
ATOM 2138 C C . ASN A 1 273 ? -1.418 1.024 33.873 1.00 96.75 273 ASN A C 1
ATOM 2140 O O . ASN A 1 273 ? -2.368 1.673 33.448 1.00 96.75 273 ASN A O 1
ATOM 2144 N N . VAL A 1 274 ? -1.299 -0.284 33.650 1.00 95.12 274 VAL A N 1
ATOM 2145 C CA . VAL A 1 274 ? -2.261 -1.046 32.837 1.00 95.12 274 VAL A CA 1
ATOM 2146 C C . VAL A 1 274 ? -3.708 -0.859 33.323 1.00 95.12 274 VAL A C 1
ATOM 2148 O O . VAL A 1 274 ? -4.615 -0.741 32.514 1.00 95.12 274 VAL A O 1
ATOM 2151 N N . ASN A 1 275 ? -3.918 -0.694 34.635 1.00 93.12 275 ASN A N 1
ATOM 2152 C CA . ASN A 1 275 ? -5.235 -0.469 35.246 1.00 93.12 275 ASN A CA 1
ATOM 2153 C C . ASN A 1 275 ? -5.609 1.020 35.405 1.00 93.12 275 ASN A C 1
ATOM 2155 O O . ASN A 1 275 ? -6.528 1.362 36.156 1.00 93.12 275 ASN A O 1
ATOM 2159 N N . GLN A 1 276 ? -4.869 1.931 34.775 1.00 92.69 276 GLN A N 1
ATOM 2160 C CA . GLN A 1 276 ? -5.133 3.363 34.851 1.00 92.69 276 GLN A CA 1
ATOM 2161 C C . GLN A 1 276 ? -6.435 3.708 34.124 1.00 92.69 276 GLN A C 1
ATOM 2163 O O . GLN A 1 276 ? -6.614 3.366 32.962 1.00 92.69 276 GLN A O 1
ATOM 2168 N N . LYS A 1 277 ? -7.326 4.452 34.791 1.00 89.75 277 LYS A N 1
ATOM 2169 C CA . LYS A 1 277 ? -8.648 4.819 34.246 1.00 89.75 277 LYS A CA 1
ATOM 2170 C C . LYS A 1 277 ? -8.644 6.022 33.304 1.00 89.75 277 LYS A C 1
ATOM 2172 O O . LYS A 1 277 ? -9.605 6.218 32.570 1.00 89.75 277 LYS A O 1
ATOM 2177 N N . GLN A 1 278 ? -7.627 6.874 33.393 1.00 89.56 278 GLN A N 1
ATOM 2178 C CA . GLN A 1 278 ? -7.554 8.108 32.619 1.00 89.56 278 GLN A CA 1
ATOM 2179 C C . GLN A 1 278 ? -6.565 7.948 31.468 1.00 89.56 278 GLN A C 1
ATOM 2181 O O . GLN A 1 278 ? -5.429 7.523 31.689 1.00 89.56 278 GLN A O 1
ATOM 2186 N N . ALA A 1 279 ? -6.994 8.331 30.266 1.00 90.25 279 ALA A N 1
ATOM 2187 C CA . ALA A 1 279 ? -6.143 8.324 29.087 1.00 90.25 279 ALA A CA 1
ATOM 2188 C C . ALA A 1 279 ? -4.943 9.282 29.244 1.00 90.25 279 ALA A C 1
ATOM 2190 O O . ALA A 1 279 ? -5.064 10.315 29.918 1.00 90.25 279 ALA A O 1
ATOM 2191 N N . PRO A 1 280 ? -3.791 8.965 28.628 1.00 91.25 280 PRO A N 1
ATOM 2192 C CA . PRO A 1 280 ? -2.659 9.881 28.541 1.00 91.25 280 PRO A CA 1
ATOM 2193 C C . PRO A 1 280 ? -3.003 11.204 27.847 1.00 91.25 280 PRO A C 1
ATOM 2195 O O . PRO A 1 280 ? -3.978 11.301 27.105 1.00 91.25 280 PRO A O 1
ATOM 2198 N N . LYS A 1 281 ? -2.175 12.234 28.064 1.00 87.12 281 LYS A N 1
ATOM 2199 C CA . LYS A 1 281 ? -2.361 13.545 27.415 1.00 87.12 281 LYS A CA 1
ATOM 2200 C C . LYS A 1 281 ? -1.912 13.531 25.958 1.00 87.12 281 LYS A C 1
ATOM 2202 O O . LYS A 1 281 ? -2.421 14.293 25.141 1.00 87.12 281 LYS A O 1
ATOM 2207 N N . GLU A 1 282 ? -0.928 12.699 25.642 1.00 86.56 282 GLU A N 1
ATOM 2208 C CA . GLU A 1 282 ? -0.366 12.566 24.311 1.00 86.56 282 GLU A CA 1
ATOM 2209 C C . GLU A 1 282 ? -1.376 11.877 23.384 1.00 86.56 282 GLU A C 1
ATOM 2211 O O . GLU A 1 282 ? -1.772 10.728 23.597 1.00 86.56 282 GLU A O 1
ATOM 2216 N N . GLN A 1 283 ? -1.770 12.564 22.310 1.00 85.50 283 GLN A N 1
ATOM 2217 C CA . GLN A 1 283 ? -2.773 12.053 21.373 1.00 85.50 283 GLN A CA 1
ATOM 2218 C C . GLN A 1 283 ? -2.350 10.721 20.733 1.00 85.50 283 GLN A C 1
ATOM 2220 O O . GLN A 1 283 ? -3.163 9.810 20.618 1.00 85.50 283 GLN A O 1
ATOM 2225 N N . TRP A 1 284 ? -1.073 10.566 20.363 1.00 89.31 284 TRP A N 1
ATOM 2226 C CA . TRP A 1 284 ? -0.563 9.312 19.795 1.00 89.31 284 TRP A CA 1
ATOM 2227 C C . TRP A 1 284 ? -0.635 8.146 20.796 1.00 89.31 284 TRP A C 1
ATOM 2229 O O . TRP A 1 284 ? -0.885 7.009 20.403 1.00 89.31 284 TRP A O 1
ATOM 2239 N N . ALA A 1 285 ? -0.459 8.419 22.093 1.00 93.69 285 ALA A N 1
ATOM 2240 C CA . ALA A 1 285 ? -0.512 7.398 23.134 1.00 93.69 285 ALA A CA 1
ATOM 2241 C C . ALA A 1 285 ? -1.954 6.965 23.429 1.00 93.69 285 ALA A C 1
ATOM 2243 O O . ALA A 1 285 ? -2.166 5.847 23.890 1.00 93.69 285 ALA A O 1
ATOM 2244 N N . SER A 1 286 ? -2.943 7.812 23.117 1.00 92.50 286 SER A N 1
ATOM 2245 C CA . SER A 1 286 ? -4.367 7.499 23.296 1.00 92.50 286 SER A CA 1
ATOM 2246 C C . SER A 1 286 ? -4.820 6.315 22.435 1.00 92.50 286 SER A C 1
ATOM 2248 O O . SER A 1 286 ? -5.590 5.493 22.923 1.00 92.50 286 SER A O 1
ATOM 2250 N N . TYR A 1 287 ? -4.277 6.160 21.218 1.00 92.81 287 TYR A N 1
ATOM 2251 C CA . TYR A 1 287 ? -4.519 4.980 20.372 1.00 92.81 287 TYR A CA 1
ATOM 2252 C C . TYR A 1 287 ? -4.057 3.693 21.075 1.00 92.81 287 TYR A C 1
ATOM 2254 O O . TYR A 1 287 ? -4.815 2.746 21.238 1.00 92.81 287 TYR A O 1
ATOM 2262 N N . LEU A 1 288 ? -2.814 3.669 21.566 1.00 96.31 288 LEU A N 1
ATOM 2263 C CA . LEU A 1 288 ? -2.211 2.495 22.214 1.00 96.31 288 LEU A CA 1
ATOM 2264 C C . LEU A 1 288 ? -2.838 2.191 23.587 1.00 96.31 288 LEU A C 1
ATOM 2266 O O . LEU A 1 288 ? -3.001 1.029 23.975 1.00 96.31 288 LEU A O 1
ATOM 2270 N N . TYR A 1 289 ? -3.216 3.242 24.315 1.00 97.00 289 TYR A N 1
ATOM 2271 C CA . TYR A 1 289 ? -3.974 3.144 25.556 1.00 97.00 289 TYR A CA 1
ATOM 2272 C C . TYR A 1 289 ? -5.348 2.511 25.315 1.00 97.00 289 TYR A C 1
ATOM 2274 O O . TYR A 1 289 ? -5.697 1.565 26.019 1.00 97.00 289 TYR A O 1
ATOM 2282 N N . GLY A 1 290 ? -6.085 2.962 24.294 1.00 96.50 290 GLY A N 1
ATOM 2283 C CA . GLY A 1 290 ? -7.401 2.424 23.950 1.00 96.50 290 GLY A CA 1
ATOM 2284 C C . GLY A 1 290 ? -7.370 0.923 23.671 1.00 96.50 290 GLY A C 1
ATOM 2285 O O . GLY A 1 290 ? -8.137 0.175 24.277 1.00 96.50 290 GLY A O 1
ATOM 2286 N N . ILE A 1 291 ? -6.400 0.452 22.878 1.00 97.88 291 ILE A N 1
ATOM 2287 C CA . ILE A 1 291 ? -6.185 -0.989 22.643 1.00 97.88 291 ILE A CA 1
ATOM 2288 C C . ILE A 1 291 ? -5.975 -1.750 23.955 1.00 97.88 291 ILE A C 1
ATOM 2290 O O . ILE A 1 291 ? -6.594 -2.791 24.179 1.00 97.88 291 ILE A O 1
ATOM 2294 N N . THR A 1 292 ? -5.125 -1.221 24.839 1.00 97.31 292 THR A N 1
ATOM 2295 C CA . THR A 1 292 ? -4.829 -1.841 26.139 1.00 97.31 292 THR A CA 1
ATOM 2296 C C . THR A 1 292 ? -6.101 -1.977 26.982 1.00 97.31 292 THR A C 1
ATOM 2298 O O . THR A 1 292 ? -6.371 -3.048 27.526 1.00 97.31 292 THR A O 1
ATOM 2301 N N . GLN A 1 293 ? -6.914 -0.919 27.050 1.00 96.81 293 GLN A N 1
ATOM 2302 C CA . GLN A 1 293 ? -8.143 -0.910 27.843 1.00 96.81 293 GLN A CA 1
ATOM 2303 C C . GLN A 1 293 ? -9.228 -1.822 27.262 1.00 96.81 293 GLN A C 1
ATOM 2305 O O . GLN A 1 293 ? -9.855 -2.571 28.008 1.00 96.81 293 GLN A O 1
ATOM 2310 N N . ILE A 1 294 ? -9.438 -1.812 25.945 1.00 97.31 294 ILE A N 1
ATOM 2311 C CA . ILE A 1 294 ? -10.479 -2.626 25.298 1.00 97.31 294 ILE A CA 1
ATOM 2312 C C . ILE A 1 294 ? -10.174 -4.120 25.433 1.00 97.31 294 ILE A C 1
ATOM 2314 O O . ILE A 1 294 ? -11.078 -4.910 25.710 1.00 97.31 294 ILE A O 1
ATOM 2318 N N . ILE A 1 295 ? -8.902 -4.519 25.316 1.00 97.19 295 ILE A N 1
ATOM 2319 C CA . ILE A 1 295 ? -8.486 -5.905 25.577 1.00 97.19 295 ILE A CA 1
ATOM 2320 C C . ILE A 1 295 ? -8.858 -6.316 27.012 1.00 97.19 295 ILE A C 1
ATOM 2322 O O . ILE A 1 295 ? -9.429 -7.388 27.213 1.00 97.19 295 ILE A O 1
ATOM 2326 N N . GLN A 1 296 ? -8.622 -5.456 28.008 1.00 95.44 296 GLN A N 1
ATOM 2327 C CA . GLN A 1 296 ? -9.024 -5.743 29.390 1.00 95.44 296 GLN A CA 1
ATOM 2328 C C . GLN A 1 296 ? -10.547 -5.796 29.570 1.00 95.44 296 GLN A C 1
ATOM 2330 O O . GLN A 1 296 ? -11.049 -6.683 30.258 1.00 95.44 296 GLN A O 1
ATOM 2335 N N . GLN A 1 297 ? -11.296 -4.883 28.944 1.00 95.12 297 GLN A N 1
ATOM 2336 C CA . GLN A 1 297 ? -12.764 -4.856 29.002 1.00 95.12 297 GLN A CA 1
ATOM 2337 C C . GLN A 1 297 ? -13.396 -6.122 28.411 1.00 95.12 297 GLN A C 1
ATOM 2339 O O . GLN A 1 297 ? -14.425 -6.584 28.899 1.00 95.12 297 GLN A O 1
ATOM 2344 N N . LYS A 1 298 ? -12.750 -6.723 27.407 1.00 95.06 298 LYS A N 1
ATOM 2345 C CA . LYS A 1 298 ? -13.128 -8.023 26.833 1.00 95.06 298 LYS A CA 1
ATOM 2346 C C . LYS A 1 298 ? -12.804 -9.222 27.737 1.00 95.06 298 LYS A C 1
ATOM 2348 O O . LYS A 1 298 ? -13.135 -10.350 27.390 1.00 95.06 298 LYS A O 1
ATOM 2353 N N . GLY A 1 299 ? -12.202 -8.993 28.906 1.00 94.69 299 GLY A N 1
ATOM 2354 C CA . GLY A 1 299 ? -11.934 -10.012 29.923 1.00 94.69 299 GLY A CA 1
ATOM 2355 C C . GLY A 1 299 ? -10.546 -10.649 29.842 1.00 94.69 299 GLY A C 1
ATOM 2356 O O . GLY A 1 299 ? -10.230 -11.518 30.660 1.00 94.69 299 GLY A O 1
ATOM 2357 N N . PHE A 1 300 ? -9.696 -10.218 28.906 1.00 95.75 300 PHE A N 1
ATOM 2358 C CA . PHE A 1 300 ? -8.331 -10.721 28.798 1.00 95.75 300 PHE A CA 1
ATOM 2359 C C . PHE A 1 300 ? -7.445 -10.153 29.908 1.00 95.75 300 PHE A C 1
ATOM 2361 O O . PHE A 1 300 ? -7.489 -8.967 30.245 1.00 95.75 300 PHE A O 1
ATOM 2368 N N . LYS A 1 301 ? -6.602 -11.014 30.484 1.00 93.19 301 LYS A N 1
ATOM 2369 C CA . LYS A 1 301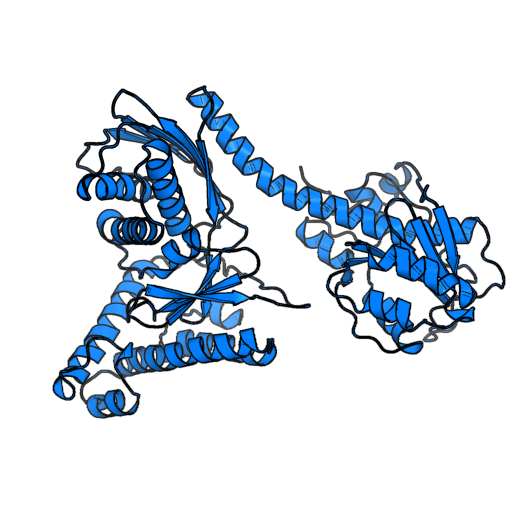 ? -5.661 -10.627 31.538 1.00 93.19 301 LYS A CA 1
ATOM 2370 C C . LYS A 1 301 ? -4.312 -10.289 30.923 1.00 93.19 301 LYS A C 1
ATOM 2372 O O . LYS A 1 301 ? -3.615 -11.172 30.433 1.00 93.19 301 LYS A O 1
ATOM 2377 N N . ILE A 1 302 ? -3.936 -9.020 31.013 1.00 96.06 302 ILE A N 1
ATOM 2378 C CA . ILE A 1 302 ? -2.637 -8.514 30.569 1.00 96.06 302 ILE A CA 1
ATOM 2379 C C . ILE A 1 302 ? -1.916 -7.817 31.725 1.00 96.06 302 ILE A C 1
ATOM 2381 O O . ILE A 1 302 ? -2.544 -7.337 32.670 1.00 96.06 302 ILE A O 1
ATOM 2385 N N . GLY A 1 303 ? -0.588 -7.813 31.665 1.00 96.69 303 GLY A N 1
ATOM 2386 C CA . GLY A 1 303 ? 0.289 -7.116 32.605 1.00 96.69 303 GLY A CA 1
ATOM 2387 C C . GLY A 1 303 ? 0.887 -5.847 31.998 1.00 96.69 303 GLY A C 1
ATOM 2388 O O . GLY A 1 303 ? 0.395 -5.323 31.001 1.00 96.69 303 GLY A O 1
ATOM 2389 N N . GLY A 1 304 ? 1.976 -5.372 32.602 1.00 97.88 304 GLY A N 1
ATOM 2390 C CA . GLY A 1 304 ? 2.765 -4.274 32.052 1.00 97.88 304 GLY A CA 1
ATOM 2391 C C . GLY A 1 304 ? 3.672 -4.727 30.907 1.00 97.88 304 GLY A C 1
ATOM 2392 O O . GLY A 1 304 ? 4.083 -5.884 30.859 1.00 97.88 304 GLY A O 1
ATOM 2393 N N . PHE A 1 305 ? 4.035 -3.820 30.006 1.00 98.50 305 PHE A N 1
ATOM 2394 C CA . PHE A 1 305 ? 4.963 -4.094 28.909 1.00 98.50 305 PHE A CA 1
ATOM 2395 C C . PHE A 1 305 ? 5.722 -2.828 28.489 1.00 98.50 305 PHE A C 1
ATOM 2397 O O . PHE A 1 305 ? 5.260 -1.704 28.676 1.00 98.50 305 PHE A O 1
ATOM 2404 N N . ASN A 1 306 ? 6.903 -3.024 27.913 1.00 98.62 306 ASN A N 1
ATOM 2405 C CA . ASN A 1 306 ? 7.642 -2.003 27.182 1.00 98.62 306 ASN A CA 1
ATOM 2406 C C . ASN A 1 306 ? 7.281 -2.092 25.698 1.00 98.62 306 ASN A C 1
ATOM 2408 O O . ASN A 1 306 ? 7.132 -3.195 25.172 1.00 98.62 306 ASN A O 1
ATOM 2412 N N . CYS A 1 307 ? 7.191 -0.954 25.019 1.00 98.56 307 CYS A N 1
ATOM 2413 C CA . CYS A 1 307 ? 6.973 -0.874 23.581 1.00 98.56 307 CYS A CA 1
ATOM 2414 C C . CYS A 1 307 ? 7.761 0.302 23.001 1.00 98.56 307 CYS A C 1
ATOM 2416 O O . CYS A 1 307 ? 7.482 1.455 23.327 1.00 98.56 307 CYS A O 1
ATOM 2418 N N . VAL A 1 308 ? 8.705 0.022 22.105 1.00 98.56 308 VAL A N 1
ATOM 2419 C CA . VAL A 1 308 ? 9.283 1.028 21.205 1.00 98.56 308 VAL A CA 1
ATOM 2420 C C . VAL A 1 308 ? 8.648 0.839 19.837 1.00 98.56 308 VAL A C 1
ATOM 2422 O O . VAL A 1 308 ? 8.569 -0.291 19.359 1.00 98.56 308 VAL A O 1
ATOM 2425 N N . PHE A 1 309 ? 8.191 1.917 19.206 1.00 97.75 309 PHE A N 1
ATOM 2426 C CA . PHE A 1 309 ? 7.589 1.842 17.877 1.00 97.75 309 PHE A CA 1
ATOM 2427 C C . PHE A 1 309 ? 7.967 3.035 16.997 1.00 97.75 309 PHE A C 1
ATOM 2429 O O . PHE A 1 309 ? 8.243 4.126 17.495 1.00 97.75 309 PHE A O 1
ATOM 2436 N N . GLY A 1 310 ? 7.955 2.823 15.685 1.00 95.25 310 GLY A N 1
ATOM 2437 C CA . GLY A 1 310 ? 8.156 3.855 14.666 1.00 95.25 310 GLY A CA 1
ATOM 2438 C C . GLY A 1 310 ? 7.921 3.294 13.268 1.00 95.25 310 GLY A C 1
ATOM 2439 O O . GLY A 1 310 ? 7.856 2.076 13.095 1.00 95.25 310 GLY A O 1
ATOM 2440 N N . GLY A 1 311 ? 7.743 4.151 12.270 1.00 92.50 311 GLY A N 1
ATOM 2441 C CA . GLY A 1 311 ? 7.282 3.721 10.954 1.00 92.50 311 GLY A CA 1
ATOM 2442 C C . GLY A 1 311 ? 7.595 4.678 9.814 1.00 92.50 311 GLY A C 1
ATOM 2443 O O . GLY A 1 311 ? 7.967 5.830 10.002 1.00 92.50 311 GLY A O 1
ATOM 2444 N N . ASP A 1 312 ? 7.409 4.176 8.600 1.00 90.44 312 ASP A N 1
ATOM 2445 C CA . ASP A 1 312 ? 7.538 4.925 7.347 1.00 90.44 312 ASP A CA 1
ATOM 2446 C C . ASP A 1 312 ? 6.173 5.205 6.688 1.00 90.44 312 ASP A C 1
ATOM 2448 O O . ASP A 1 312 ? 6.111 5.708 5.565 1.00 90.44 312 ASP A O 1
ATOM 2452 N N . VAL A 1 313 ? 5.064 4.927 7.391 1.00 89.94 313 VAL A N 1
ATOM 2453 C CA . VAL A 1 313 ? 3.716 5.339 6.969 1.00 89.94 313 VAL A CA 1
ATOM 2454 C C . VAL A 1 313 ? 3.576 6.854 7.152 1.00 89.94 313 VAL A C 1
ATOM 2456 O O . VAL A 1 313 ? 3.664 7.337 8.284 1.00 89.94 313 VAL A O 1
ATOM 2459 N N . PRO A 1 314 ? 3.312 7.633 6.087 1.00 82.25 314 PRO A N 1
ATOM 2460 C CA . PRO A 1 314 ? 3.201 9.080 6.213 1.00 82.25 314 PRO A CA 1
ATOM 2461 C C . PRO A 1 314 ? 2.032 9.491 7.123 1.00 82.25 314 PRO A C 1
ATOM 2463 O O . PRO A 1 314 ? 0.866 9.176 6.866 1.00 82.25 314 PRO A O 1
ATOM 2466 N N . VAL A 1 315 ? 2.342 10.232 8.189 1.00 78.25 315 VAL A N 1
ATOM 2467 C CA . VAL A 1 315 ? 1.355 10.644 9.196 1.00 78.25 315 VAL A CA 1
ATOM 2468 C C . VAL A 1 315 ? 0.362 11.645 8.605 1.00 78.25 315 VAL A C 1
ATOM 2470 O O . VAL A 1 315 ? 0.724 12.759 8.214 1.00 78.25 315 VAL A O 1
ATOM 2473 N N . GLY A 1 316 ? -0.916 11.261 8.605 1.00 72.19 316 GLY A N 1
ATOM 2474 C CA . GLY A 1 316 ? -2.018 12.110 8.150 1.00 72.19 316 GLY A CA 1
ATOM 2475 C C . GLY A 1 316 ? -2.144 12.242 6.629 1.00 72.19 316 GLY A C 1
ATOM 2476 O O . GLY A 1 316 ? -2.876 13.113 6.179 1.00 72.19 316 GLY A O 1
ATOM 2477 N N . ALA A 1 317 ? -1.470 11.395 5.845 1.00 77.12 317 ALA A N 1
ATOM 2478 C CA . ALA A 1 317 ? -1.579 11.382 4.380 1.00 77.12 317 ALA A CA 1
ATOM 2479 C C . ALA A 1 317 ? -2.706 10.469 3.853 1.00 77.12 317 ALA A C 1
ATOM 2481 O O . ALA A 1 317 ? -2.685 10.060 2.698 1.00 77.12 317 ALA A O 1
ATOM 2482 N N . GLY A 1 318 ? -3.648 10.062 4.712 1.00 81.75 318 GLY A N 1
ATOM 2483 C CA . GLY A 1 318 ? -4.737 9.156 4.328 1.00 81.75 318 GLY A CA 1
ATOM 2484 C C . GLY A 1 318 ? -4.334 7.687 4.148 1.00 81.75 318 GLY A C 1
ATOM 2485 O O . GLY A 1 318 ? -5.141 6.905 3.663 1.00 81.75 318 GLY A O 1
ATOM 2486 N N . MET A 1 319 ? -3.128 7.281 4.571 1.00 89.56 319 MET A N 1
ATOM 2487 C CA . MET A 1 319 ? -2.627 5.892 4.481 1.00 89.56 319 MET A CA 1
ATOM 2488 C C . MET A 1 319 ? -2.845 5.051 5.761 1.00 89.56 319 MET A C 1
ATOM 2490 O O . MET A 1 319 ? -2.209 4.013 5.954 1.00 89.56 319 MET A O 1
ATOM 2494 N N . SER A 1 320 ? -3.710 5.532 6.658 1.00 91.25 320 SER A N 1
ATOM 2495 C CA . SER A 1 320 ? -4.090 4.911 7.942 1.00 91.25 320 SER A CA 1
ATOM 2496 C C . SER A 1 320 ? -2.934 4.496 8.840 1.00 91.25 320 SER A C 1
ATOM 2498 O O . SER A 1 320 ? -2.849 3.363 9.314 1.00 91.25 320 SER A O 1
ATOM 2500 N N . SER A 1 321 ? -2.063 5.458 9.143 1.00 90.38 321 SER A N 1
ATOM 2501 C CA . SER A 1 321 ? -1.048 5.288 10.182 1.00 90.38 321 SER A CA 1
ATOM 2502 C C . SER A 1 321 ? -1.658 4.953 11.554 1.00 90.38 321 SER A C 1
ATOM 2504 O O . SER A 1 321 ? -1.040 4.209 12.306 1.00 90.38 321 SER A O 1
ATOM 2506 N N . SER A 1 322 ? -2.862 5.453 11.885 1.00 91.75 322 SER A N 1
ATOM 2507 C CA . SER A 1 322 ? -3.564 5.109 13.137 1.00 91.75 322 SER A CA 1
ATOM 2508 C C . SER A 1 322 ? -3.947 3.632 13.183 1.00 91.75 322 SER A C 1
ATOM 2510 O O . SER A 1 322 ? -3.557 2.931 14.110 1.00 91.75 322 SER A O 1
ATOM 2512 N N . ALA A 1 323 ? -4.606 3.126 12.143 1.00 94.31 323 ALA A N 1
ATOM 2513 C CA . ALA A 1 323 ? -5.008 1.725 12.091 1.00 94.31 323 ALA A CA 1
ATOM 2514 C C . ALA A 1 323 ? -3.812 0.762 12.055 1.00 94.31 323 ALA A C 1
ATOM 2516 O O . ALA A 1 323 ? -3.870 -0.307 12.662 1.00 94.31 323 ALA A O 1
ATOM 2517 N N . ALA A 1 324 ? -2.707 1.129 11.394 1.00 96.44 324 ALA A N 1
ATOM 2518 C CA . ALA A 1 324 ? -1.454 0.375 11.472 1.00 96.44 324 ALA A CA 1
ATOM 2519 C C . ALA A 1 324 ? -0.911 0.329 12.912 1.00 96.44 324 ALA A C 1
ATOM 2521 O O . ALA A 1 324 ? -0.487 -0.728 13.383 1.00 96.44 324 ALA A O 1
ATOM 2522 N N . LEU A 1 325 ? -0.976 1.457 13.629 1.00 96.38 325 LEU A N 1
ATOM 2523 C CA . LEU A 1 325 ? -0.519 1.571 15.012 1.00 96.38 325 LEU A CA 1
ATOM 2524 C C . LEU A 1 325 ? -1.357 0.684 15.947 1.00 96.38 325 LEU A C 1
ATOM 2526 O O . LEU A 1 325 ? -0.817 -0.102 16.722 1.00 96.38 325 LEU A O 1
ATOM 2530 N N . GLU A 1 326 ? -2.678 0.779 15.828 1.00 97.38 326 GLU A N 1
ATOM 2531 C CA . GLU A 1 326 ? -3.654 0.005 16.598 1.00 97.38 326 GLU A CA 1
ATOM 2532 C C . GLU A 1 326 ? -3.554 -1.498 16.326 1.00 97.38 326 GLU A C 1
ATOM 2534 O O . GLU A 1 326 ? -3.494 -2.300 17.259 1.00 97.38 326 GLU A O 1
ATOM 2539 N N . SER A 1 327 ? -3.478 -1.882 15.049 1.00 97.56 327 SER A N 1
ATOM 2540 C CA . SER A 1 327 ? -3.390 -3.283 14.627 1.00 97.56 327 SER A CA 1
ATOM 2541 C C . SER A 1 327 ? -2.091 -3.932 15.103 1.00 97.56 327 SER A C 1
ATOM 2543 O O . SER A 1 327 ? -2.113 -5.044 15.631 1.00 97.56 327 SER A O 1
ATOM 2545 N N . GLY A 1 328 ? -0.960 -3.229 14.970 1.00 97.62 328 GLY A N 1
ATOM 2546 C CA . GLY A 1 328 ? 0.338 -3.715 15.438 1.00 97.62 328 GLY A CA 1
ATOM 2547 C C . GLY A 1 328 ? 0.401 -3.860 16.955 1.00 97.62 328 GLY A C 1
ATOM 2548 O O . GLY A 1 328 ? 0.890 -4.871 17.457 1.00 97.62 328 GLY A O 1
ATOM 2549 N N . MET A 1 329 ? -0.181 -2.906 17.684 1.00 98.06 329 MET A N 1
ATOM 2550 C CA . MET A 1 329 ? -0.305 -2.977 19.137 1.00 98.06 329 MET A CA 1
ATOM 2551 C C . MET A 1 329 ? -1.176 -4.152 19.589 1.00 98.06 329 MET A C 1
ATOM 2553 O O . MET A 1 329 ? -0.796 -4.893 20.494 1.00 98.06 329 MET A O 1
ATOM 2557 N N . CYS A 1 330 ? -2.333 -4.347 18.952 1.00 97.81 330 CYS A N 1
ATOM 2558 C CA . CYS A 1 330 ? -3.247 -5.436 19.280 1.00 97.81 330 CYS A CA 1
ATOM 2559 C C . CYS A 1 330 ? -2.592 -6.803 19.032 1.00 97.81 330 CYS A C 1
ATOM 2561 O O . CYS A 1 330 ? -2.590 -7.661 19.919 1.00 97.81 330 CYS A O 1
ATOM 2563 N N . LEU A 1 331 ? -1.942 -6.971 17.873 1.00 98.12 331 LEU A N 1
ATOM 2564 C CA . LEU A 1 331 ? -1.158 -8.164 17.551 1.00 98.12 331 LEU A CA 1
ATOM 2565 C C . LEU A 1 331 ? -0.034 -8.392 18.571 1.00 98.12 331 LEU A C 1
ATOM 2567 O O . LEU A 1 331 ? 0.191 -9.525 19.003 1.00 98.12 331 LEU A O 1
ATOM 2571 N N . GLY A 1 332 ? 0.652 -7.326 18.982 1.00 97.94 332 GLY A N 1
ATOM 2572 C CA . GLY A 1 332 ? 1.745 -7.401 19.940 1.00 97.94 332 GLY A CA 1
ATOM 2573 C C . GLY A 1 332 ? 1.315 -7.796 21.340 1.00 97.94 332 GLY A C 1
ATOM 2574 O O . GLY A 1 332 ? 1.912 -8.702 21.916 1.00 97.94 332 GLY A O 1
ATOM 2575 N N . ILE A 1 333 ? 0.243 -7.205 21.870 1.00 98.31 333 ILE A N 1
ATOM 2576 C CA . ILE A 1 333 ? -0.327 -7.617 23.159 1.00 98.31 333 ILE A CA 1
ATOM 2577 C C . ILE A 1 333 ? -0.824 -9.066 23.077 1.00 98.31 333 ILE A C 1
ATOM 2579 O O . ILE A 1 333 ? -0.513 -9.858 23.969 1.00 98.31 333 ILE A O 1
ATOM 2583 N N . SER A 1 334 ? -1.542 -9.429 22.006 1.00 98.06 334 SER A N 1
ATOM 2584 C CA . SER A 1 334 ? -2.039 -10.796 21.803 1.00 98.06 334 SER A CA 1
ATOM 2585 C C . SER A 1 334 ? -0.907 -11.820 21.828 1.00 98.06 334 SER A C 1
ATOM 2587 O O . SER A 1 334 ? -0.979 -12.808 22.556 1.00 98.06 334 SER A O 1
ATOM 2589 N N . THR A 1 335 ? 0.174 -11.540 21.094 1.00 97.69 335 THR A N 1
ATOM 2590 C CA . THR A 1 335 ? 1.342 -12.422 20.990 1.00 97.69 335 THR A CA 1
ATOM 2591 C C . THR A 1 335 ? 2.132 -12.463 22.293 1.00 97.69 335 THR A C 1
ATOM 2593 O O . THR A 1 335 ? 2.515 -13.535 22.745 1.00 97.69 335 THR A O 1
ATOM 2596 N N . LEU A 1 336 ? 2.361 -11.315 22.941 1.00 97.19 336 LEU A N 1
ATOM 2597 C CA . LEU A 1 336 ? 3.070 -11.280 24.218 1.00 97.19 336 LEU A CA 1
ATOM 2598 C C . LEU A 1 336 ? 2.330 -12.107 25.269 1.00 97.19 336 LEU A C 1
ATOM 2600 O O . LEU A 1 336 ? 2.950 -12.913 25.959 1.00 97.19 336 LEU A O 1
ATOM 2604 N N . TYR A 1 337 ? 1.019 -11.924 25.417 1.00 97.38 337 TYR A N 1
ATOM 2605 C CA . TYR A 1 337 ? 0.240 -12.561 26.481 1.00 97.38 337 TYR A CA 1
ATOM 2606 C C . TYR A 1 337 ? -0.430 -13.878 26.083 1.00 97.38 337 TYR A C 1
ATOM 2608 O O . TYR A 1 337 ? -1.097 -14.460 26.932 1.00 97.38 337 TYR A O 1
ATOM 2616 N N . ASN A 1 338 ? -0.199 -14.377 24.863 1.00 96.69 338 ASN A N 1
ATOM 2617 C CA . ASN A 1 338 ? -0.839 -15.578 24.315 1.00 96.69 338 ASN A CA 1
ATOM 2618 C C . ASN A 1 338 ? -2.369 -15.524 24.473 1.00 96.69 338 ASN A C 1
ATOM 2620 O O . ASN A 1 338 ? -2.971 -16.395 25.094 1.00 96.69 338 ASN A O 1
ATOM 2624 N N . LEU A 1 339 ? -2.982 -14.441 23.985 1.00 96.44 339 LEU A N 1
ATOM 2625 C CA . LEU A 1 339 ? -4.421 -14.199 24.146 1.00 96.44 339 LEU A CA 1
ATOM 2626 C C . LEU A 1 339 ? -5.287 -14.941 23.119 1.00 96.44 339 LEU A C 1
ATOM 2628 O O . LEU A 1 339 ? -6.505 -14.937 23.265 1.00 96.44 339 LEU A O 1
ATOM 2632 N N . ASP A 1 340 ? -4.675 -15.523 22.084 1.00 93.06 340 ASP A N 1
ATOM 2633 C CA . ASP A 1 340 ? -5.350 -16.218 20.979 1.00 93.06 340 ASP A CA 1
ATOM 2634 C C . ASP A 1 340 ? -6.470 -15.396 20.310 1.00 93.06 340 ASP A C 1
ATOM 2636 O O . ASP A 1 340 ? -7.454 -15.946 19.817 1.00 93.06 340 ASP A O 1
ATOM 2640 N N . LEU A 1 341 ? -6.311 -14.064 20.259 1.00 95.62 341 LEU A N 1
ATOM 2641 C CA . LEU A 1 341 ? -7.241 -13.186 19.541 1.00 95.62 341 LEU A CA 1
ATOM 2642 C C . LEU A 1 341 ? -7.266 -13.557 18.057 1.00 95.62 341 LEU A C 1
ATOM 2644 O O . LEU A 1 341 ? -6.215 -13.642 17.415 1.00 95.62 341 LEU A O 1
ATOM 2648 N N . ASP A 1 342 ? -8.459 -13.722 17.491 1.00 95.12 342 ASP A N 1
ATOM 2649 C CA . ASP A 1 342 ? -8.590 -13.878 16.048 1.00 95.12 342 ASP A CA 1
ATOM 2650 C C . ASP A 1 342 ? -8.398 -12.532 15.324 1.00 95.12 342 ASP A C 1
ATOM 2652 O O . ASP A 1 342 ? -8.513 -11.445 15.897 1.00 95.12 342 ASP A O 1
ATOM 2656 N N . LYS A 1 343 ? -8.093 -12.595 14.025 1.00 95.62 343 LYS A N 1
ATOM 2657 C CA . LYS A 1 343 ? -7.809 -11.403 13.216 1.00 95.62 343 LYS A CA 1
ATOM 2658 C C . LYS A 1 343 ? -8.979 -10.411 13.143 1.00 95.62 343 LYS A C 1
ATOM 2660 O O . LYS A 1 343 ? -8.746 -9.205 13.085 1.00 95.62 343 LYS A O 1
ATOM 2665 N N . MET A 1 344 ? -10.223 -10.892 13.117 1.00 95.56 344 MET A N 1
ATOM 2666 C CA . MET A 1 344 ? -11.401 -10.021 13.075 1.00 95.56 344 MET A CA 1
ATOM 2667 C C . MET A 1 344 ? -11.637 -9.348 14.422 1.00 95.56 344 MET A C 1
ATOM 2669 O O . MET A 1 344 ? -12.010 -8.176 14.468 1.00 95.56 344 MET A O 1
ATOM 2673 N N . GLU A 1 345 ? -11.399 -10.058 15.520 1.00 95.75 345 GLU A N 1
ATOM 2674 C CA . GLU A 1 345 ? -11.436 -9.485 16.855 1.00 95.75 345 GLU A CA 1
ATOM 2675 C C . GLU A 1 345 ? -10.371 -8.396 17.017 1.00 95.75 345 GLU A C 1
ATOM 2677 O O . GLU A 1 345 ? -10.698 -7.313 17.500 1.00 95.75 345 GLU A O 1
ATOM 2682 N N . MET A 1 346 ? -9.149 -8.616 16.520 1.00 97.38 346 MET A N 1
ATOM 2683 C CA . MET A 1 346 ? -8.113 -7.578 16.488 1.00 97.38 346 MET A CA 1
ATOM 2684 C C . MET A 1 346 ? -8.567 -6.331 15.712 1.00 97.38 346 MET A C 1
ATOM 2686 O O . MET A 1 346 ? -8.412 -5.212 16.203 1.00 97.38 346 MET A O 1
ATOM 2690 N N . ALA A 1 347 ? -9.180 -6.509 14.535 1.00 96.19 347 ALA A N 1
ATOM 2691 C CA . ALA A 1 347 ? -9.681 -5.390 13.735 1.00 96.19 347 ALA A CA 1
ATOM 2692 C C . ALA A 1 347 ? -10.778 -4.599 14.469 1.00 96.19 347 ALA A C 1
ATOM 2694 O O . ALA A 1 347 ? -10.756 -3.369 14.487 1.00 96.19 347 ALA A O 1
ATOM 2695 N N . ARG A 1 348 ? -11.704 -5.301 15.136 1.00 96.12 348 ARG A N 1
ATOM 2696 C CA . ARG A 1 348 ? -12.771 -4.687 15.943 1.00 96.12 348 ARG A CA 1
ATOM 2697 C C . ARG A 1 348 ? -12.236 -3.963 17.175 1.00 96.12 348 ARG A C 1
ATOM 2699 O O . ARG A 1 348 ? -12.756 -2.907 17.511 1.00 96.12 348 ARG A O 1
ATOM 2706 N N . ILE A 1 349 ? -11.213 -4.504 17.838 1.00 97.25 349 ILE A N 1
ATOM 2707 C CA . ILE A 1 349 ? -10.550 -3.841 18.972 1.00 97.25 349 ILE A CA 1
ATOM 2708 C C . ILE A 1 349 ? -9.922 -2.522 18.515 1.00 97.25 349 ILE A C 1
ATOM 2710 O O . ILE A 1 349 ? -10.102 -1.504 19.181 1.00 97.25 349 ILE A O 1
ATOM 2714 N N . GLY A 1 350 ? -9.233 -2.527 17.369 1.00 96.00 350 GLY A N 1
ATOM 2715 C CA . GLY A 1 350 ? -8.681 -1.309 16.775 1.00 96.00 350 GLY A CA 1
ATOM 2716 C C . GLY A 1 350 ? -9.759 -0.273 16.463 1.00 96.00 350 GLY A C 1
ATOM 2717 O O . GLY A 1 350 ? -9.703 0.842 16.967 1.00 96.00 350 GLY A O 1
ATOM 2718 N N . GLN A 1 351 ? -10.813 -0.678 15.753 1.00 95.12 351 GLN A N 1
ATOM 2719 C CA . GLN A 1 351 ? -11.939 0.205 15.444 1.00 95.12 351 GLN A CA 1
ATOM 2720 C C . GLN A 1 351 ? -12.586 0.790 16.713 1.00 95.12 351 GLN A C 1
ATOM 2722 O O . GLN A 1 351 ? -12.860 1.988 16.792 1.00 95.12 351 GLN A O 1
ATOM 2727 N N . GLN A 1 352 ? -12.829 -0.046 17.725 1.00 95.62 352 GLN A N 1
ATOM 2728 C CA . GLN A 1 352 ? -13.422 0.390 18.988 1.00 95.62 352 GLN A CA 1
ATOM 2729 C C . GLN A 1 352 ? -12.512 1.394 19.718 1.00 95.62 352 GLN A C 1
ATOM 2731 O O . GLN A 1 352 ? -13.009 2.361 20.298 1.00 95.62 352 GLN A O 1
ATOM 2736 N N . SER A 1 353 ? -11.188 1.221 19.637 1.00 94.50 353 SER A N 1
ATOM 2737 C CA . SER A 1 353 ? -10.211 2.162 20.197 1.00 94.50 353 SER A CA 1
ATOM 2738 C C . SER A 1 353 ? -10.337 3.542 19.555 1.00 94.50 353 SER A C 1
ATOM 2740 O O . SER A 1 353 ? -10.466 4.551 20.257 1.00 94.50 353 SER A O 1
ATOM 2742 N N . GLU A 1 354 ? -10.403 3.585 18.227 1.00 91.12 354 GLU A N 1
ATOM 2743 C CA . GLU A 1 354 ? -10.557 4.824 17.467 1.00 91.12 354 GLU A CA 1
ATOM 2744 C C . GLU A 1 354 ? -11.893 5.528 17.796 1.00 91.12 354 GLU A C 1
ATOM 2746 O O . GLU A 1 354 ? -11.969 6.755 17.931 1.00 91.12 354 GLU A O 1
ATOM 2751 N N . HIS A 1 355 ? -12.948 4.751 18.059 1.00 91.94 355 HIS A N 1
ATOM 2752 C CA . HIS A 1 355 ? -14.272 5.266 18.421 1.00 91.94 355 HIS A CA 1
ATOM 2753 C C . HIS A 1 355 ? -14.361 5.841 19.831 1.00 91.94 355 HIS A C 1
ATOM 2755 O O . HIS A 1 355 ? -15.079 6.829 20.023 1.00 91.94 355 HIS A O 1
ATOM 2761 N N . GLU A 1 356 ? -13.756 5.178 20.815 1.00 92.31 356 GLU A N 1
ATOM 2762 C CA . GLU A 1 356 ? -13.939 5.478 22.241 1.00 92.31 356 GLU A CA 1
ATOM 2763 C C . GLU A 1 356 ? -12.864 6.410 22.798 1.00 92.31 356 GLU A C 1
ATOM 2765 O O . GLU A 1 356 ? -13.169 7.253 23.642 1.00 92.31 356 GLU A O 1
ATOM 2770 N N . TYR A 1 357 ? -11.626 6.296 22.313 1.00 89.62 357 TYR A N 1
ATOM 2771 C CA . TYR A 1 357 ? -10.477 7.013 22.875 1.00 89.62 357 TYR A CA 1
ATOM 2772 C C . TYR A 1 357 ? -9.971 8.143 21.980 1.00 89.62 357 TYR A C 1
ATOM 2774 O O . TYR A 1 357 ? -9.398 9.107 22.484 1.00 89.62 357 TYR A O 1
ATOM 2782 N N . VAL A 1 358 ? -10.205 8.057 20.669 1.00 85.94 358 VAL A N 1
ATOM 2783 C CA . VAL A 1 358 ? -9.789 9.087 19.699 1.00 85.94 358 VAL A CA 1
ATOM 2784 C C . VAL A 1 358 ? -10.976 9.955 19.270 1.00 85.94 358 VAL A C 1
ATOM 2786 O O . VAL A 1 358 ? -10.817 11.152 19.032 1.00 85.94 358 VAL A O 1
ATOM 2789 N N . GLY A 1 359 ? -12.180 9.375 19.225 1.00 85.19 359 GLY A N 1
ATOM 2790 C CA . GLY A 1 359 ? -13.431 10.075 18.923 1.00 85.19 359 GLY A CA 1
ATOM 2791 C C . GLY A 1 359 ? -13.807 10.098 17.438 1.00 85.19 359 GLY A C 1
ATOM 2792 O O . GLY A 1 359 ? -14.683 10.868 17.042 1.00 85.19 359 GLY A O 1
ATOM 2793 N N . VAL A 1 360 ? -13.178 9.260 16.611 1.00 83.38 360 VAL A N 1
ATOM 2794 C CA . VAL A 1 360 ? -13.479 9.148 15.177 1.00 83.38 360 VAL A CA 1
ATOM 2795 C C . VAL A 1 360 ? -14.349 7.912 14.955 1.00 83.38 360 VAL A C 1
ATOM 2797 O O . VAL A 1 360 ? -13.940 6.802 15.268 1.00 83.38 360 VAL A O 1
ATOM 2800 N N . LYS A 1 361 ? -15.571 8.080 14.429 1.00 86.19 361 LYS A N 1
ATOM 2801 C CA . LYS A 1 361 ? -16.536 6.979 14.225 1.00 86.19 361 LYS A CA 1
ATOM 2802 C C . LYS A 1 361 ? -16.346 6.261 12.882 1.00 86.19 361 LYS A C 1
ATOM 2804 O O . LYS A 1 361 ? -17.308 6.113 12.123 1.00 86.19 361 LYS A O 1
ATOM 2809 N N . CYS A 1 362 ? -15.109 5.840 12.608 1.00 85.75 362 CYS A N 1
ATOM 2810 C CA . CYS A 1 362 ? -14.686 5.162 11.378 1.00 85.75 362 CYS A CA 1
ATOM 2811 C C . CYS A 1 362 ? -15.399 3.811 11.140 1.00 85.75 362 CYS A C 1
ATOM 2813 O O . CYS A 1 362 ? -15.932 3.195 12.070 1.00 85.75 362 CYS A O 1
ATOM 2815 N N . GLY A 1 363 ? -15.424 3.311 9.904 1.00 88.81 363 GLY A N 1
ATOM 2816 C CA . GLY A 1 363 ? -15.752 1.903 9.660 1.00 88.81 363 GLY A CA 1
ATOM 2817 C C . GLY A 1 363 ? -14.569 0.978 9.968 1.00 88.81 363 GLY A C 1
ATOM 2818 O O . GLY A 1 363 ? -13.576 1.391 10.556 1.00 88.81 363 GLY A O 1
ATOM 2819 N N . ILE A 1 364 ? -14.702 -0.306 9.631 1.00 93.12 364 ILE A N 1
ATOM 2820 C CA . ILE A 1 364 ? -13.722 -1.352 9.992 1.00 93.12 364 ILE A CA 1
ATOM 2821 C C . ILE A 1 364 ? -12.587 -1.501 8.960 1.00 93.12 364 ILE A C 1
ATOM 2823 O O . ILE A 1 364 ? -11.636 -2.251 9.180 1.00 93.12 364 ILE A O 1
ATOM 2827 N N . MET A 1 365 ? -12.703 -0.826 7.809 1.00 95.75 365 MET A N 1
ATOM 2828 C CA . MET A 1 365 ? -11.858 -1.037 6.629 1.00 95.75 365 MET A CA 1
ATOM 2829 C C . MET A 1 365 ? -10.364 -0.930 6.939 1.00 95.75 365 MET A C 1
ATOM 2831 O O . MET A 1 365 ? -9.584 -1.771 6.495 1.00 95.75 365 MET A O 1
ATOM 2835 N N . ASP A 1 366 ? -9.961 0.095 7.682 1.00 95.25 366 ASP A N 1
ATOM 2836 C CA . ASP A 1 366 ? -8.554 0.440 7.863 1.00 95.25 366 ASP A CA 1
ATOM 2837 C C . ASP A 1 366 ? -7.814 -0.618 8.684 1.00 95.25 366 ASP A C 1
ATOM 2839 O O . ASP A 1 366 ? -6.773 -1.135 8.262 1.00 95.25 366 ASP A O 1
ATOM 2843 N N . GLN A 1 367 ? -8.382 -0.984 9.833 1.00 95.56 367 GLN A N 1
ATOM 2844 C CA . GLN A 1 367 ? -7.854 -2.029 10.702 1.00 95.56 367 GLN A CA 1
ATOM 2845 C C . GLN A 1 367 ? -7.918 -3.393 10.005 1.00 95.56 367 GLN A C 1
ATOM 2847 O O . GLN A 1 367 ? -6.959 -4.166 10.055 1.00 95.56 367 GLN A O 1
ATOM 2852 N N . PHE A 1 368 ? -9.008 -3.672 9.283 1.00 97.19 368 PHE A N 1
ATOM 2853 C CA . PHE A 1 368 ? -9.139 -4.894 8.496 1.00 97.19 368 PHE A CA 1
ATOM 2854 C C . PHE A 1 368 ? -8.030 -5.010 7.438 1.00 97.19 368 PHE A C 1
ATOM 2856 O O . PHE A 1 368 ? -7.332 -6.021 7.381 1.00 97.19 368 PHE A O 1
ATOM 2863 N N . ALA A 1 369 ? -7.805 -3.969 6.635 1.00 97.00 369 ALA A N 1
ATOM 2864 C CA . ALA A 1 369 ? -6.799 -3.975 5.577 1.00 97.00 369 ALA A CA 1
ATOM 2865 C C . ALA A 1 369 ? -5.376 -4.189 6.117 1.00 97.00 369 ALA A C 1
ATOM 2867 O O . A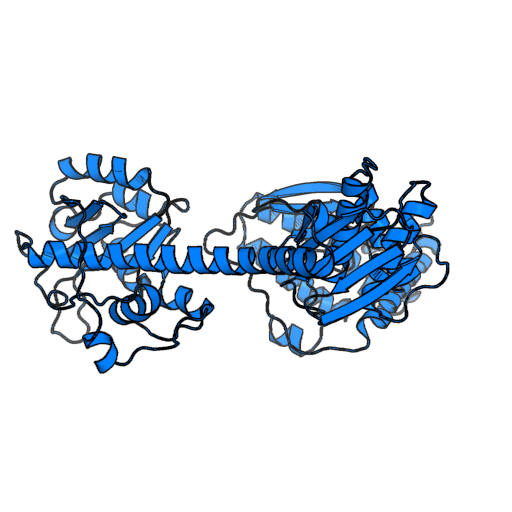LA A 1 369 ? -4.600 -4.941 5.524 1.00 97.00 369 ALA A O 1
ATOM 2868 N N . SER A 1 370 ? -5.055 -3.573 7.259 1.00 96.94 370 SER A N 1
ATOM 2869 C CA . SER A 1 370 ? -3.761 -3.738 7.931 1.00 96.94 370 SER A CA 1
ATOM 2870 C C . SER A 1 370 ? -3.513 -5.190 8.369 1.00 96.94 370 SER A C 1
ATOM 2872 O O . SER A 1 370 ? -2.440 -5.745 8.128 1.00 96.94 370 SER A O 1
ATOM 2874 N N . ILE A 1 371 ? -4.525 -5.848 8.948 1.00 96.69 371 ILE A N 1
ATOM 2875 C CA . ILE A 1 371 ? -4.416 -7.204 9.519 1.00 96.69 371 ILE A CA 1
ATOM 2876 C C . ILE A 1 371 ? -4.534 -8.316 8.457 1.00 96.69 371 ILE A C 1
ATOM 2878 O O . ILE A 1 371 ? -3.915 -9.386 8.571 1.00 96.69 371 ILE A O 1
ATOM 2882 N N . PHE A 1 372 ? -5.357 -8.100 7.429 1.00 97.19 372 PHE A N 1
ATOM 2883 C CA . PHE A 1 372 ? -5.689 -9.106 6.413 1.00 97.19 372 PHE A CA 1
ATOM 2884 C C . PHE A 1 372 ? -4.895 -8.970 5.112 1.00 97.19 372 PHE A C 1
ATOM 2886 O O . PHE A 1 372 ? -5.031 -9.839 4.245 1.00 97.19 372 PHE A O 1
ATOM 2893 N N . GLY A 1 373 ? -4.053 -7.943 4.978 1.00 95.88 373 GLY A N 1
ATOM 2894 C CA . GLY A 1 373 ? -3.228 -7.713 3.795 1.00 95.88 373 GLY A CA 1
ATOM 2895 C C . GLY A 1 373 ? -2.384 -8.926 3.384 1.00 95.88 373 GLY A C 1
ATOM 2896 O O . GLY A 1 373 ? -1.797 -9.618 4.220 1.00 95.88 373 GLY A O 1
ATOM 2897 N N . LYS A 1 374 ? -2.312 -9.173 2.073 1.00 94.56 374 LYS A N 1
ATOM 2898 C CA . LYS A 1 374 ? -1.458 -10.191 1.449 1.00 94.56 374 LYS A CA 1
ATOM 2899 C C . LYS A 1 374 ? -0.666 -9.576 0.306 1.00 94.56 374 LYS A C 1
ATOM 2901 O O . LYS A 1 374 ? -1.128 -8.648 -0.355 1.00 94.56 374 LYS A O 1
ATOM 2906 N N . GLU A 1 375 ? 0.535 -10.099 0.086 1.00 90.75 375 GLU A N 1
ATOM 2907 C CA . GLU A 1 375 ? 1.401 -9.650 -1.001 1.00 90.75 375 GLU A CA 1
ATOM 2908 C C . GLU A 1 375 ? 0.689 -9.800 -2.356 1.00 90.75 375 GLU A C 1
ATOM 2910 O O . GLU A 1 375 ? 0.103 -10.844 -2.639 1.00 90.75 375 GLU A O 1
ATOM 2915 N N . ASN A 1 376 ? 0.733 -8.747 -3.179 1.00 90.31 376 ASN A N 1
ATOM 2916 C CA . ASN A 1 376 ? 0.112 -8.672 -4.508 1.00 90.31 376 ASN A CA 1
ATOM 2917 C C . ASN A 1 376 ? -1.410 -8.929 -4.544 1.00 90.31 376 ASN A C 1
ATOM 2919 O O . ASN A 1 376 ? -1.938 -9.369 -5.568 1.00 90.31 376 ASN A O 1
ATOM 2923 N N . GLN A 1 377 ? -2.135 -8.646 -3.454 1.00 94.19 377 GLN A N 1
ATOM 2924 C CA . GLN A 1 377 ? -3.592 -8.807 -3.394 1.00 94.19 377 GLN A CA 1
ATOM 2925 C C . GLN A 1 377 ? -4.287 -7.587 -2.773 1.00 94.19 377 GLN A C 1
ATOM 2927 O O . GLN A 1 377 ? -3.794 -6.995 -1.813 1.00 94.19 377 GLN A O 1
ATOM 2932 N N . CYS A 1 378 ? -5.466 -7.243 -3.295 1.00 95.81 378 CYS A N 1
ATOM 2933 C CA . CYS A 1 378 ? -6.452 -6.418 -2.596 1.00 95.81 378 CYS A CA 1
ATOM 2934 C C . CYS A 1 378 ? -7.536 -7.313 -1.990 1.00 95.81 378 CYS A C 1
ATOM 2936 O O . CYS A 1 378 ? -7.689 -8.479 -2.368 1.00 95.81 378 CYS A O 1
ATOM 2938 N N . VAL A 1 379 ? -8.269 -6.784 -1.016 1.00 97.12 379 VAL A N 1
ATOM 2939 C CA . VAL A 1 379 ? -9.271 -7.548 -0.273 1.00 97.12 379 VAL A CA 1
ATOM 2940 C C . VAL A 1 379 ? -10.609 -6.852 -0.409 1.00 97.12 379 VAL A C 1
ATOM 2942 O O . VAL A 1 379 ? -10.785 -5.763 0.122 1.00 97.12 379 VAL A O 1
ATOM 2945 N N . ARG A 1 380 ? -11.553 -7.472 -1.119 1.00 97.56 380 ARG A N 1
ATOM 2946 C CA . ARG A 1 380 ? -12.938 -7.006 -1.120 1.00 97.56 380 ARG A CA 1
ATOM 2947 C C . ARG A 1 380 ? -13.540 -7.392 0.219 1.00 97.56 380 ARG A C 1
ATOM 2949 O O . ARG A 1 380 ? -13.568 -8.580 0.529 1.00 97.56 380 ARG A O 1
ATOM 2956 N N . LEU A 1 381 ? -14.020 -6.423 0.982 1.00 97.94 381 LEU A N 1
ATOM 2957 C CA . LEU A 1 381 ? -14.723 -6.657 2.239 1.00 97.94 381 LEU A CA 1
ATOM 2958 C C . LEU A 1 381 ? -16.182 -6.240 2.082 1.00 97.94 381 LEU A C 1
ATOM 2960 O O . LEU A 1 381 ? -16.473 -5.123 1.656 1.00 97.94 381 LEU A O 1
ATOM 2964 N N . ASP A 1 382 ? -17.089 -7.135 2.454 1.00 97.62 382 ASP A N 1
ATOM 2965 C CA . ASP A 1 382 ? -18.484 -6.803 2.709 1.00 97.62 382 ASP A CA 1
ATOM 2966 C C . ASP A 1 382 ? -18.611 -6.326 4.162 1.00 97.62 382 ASP A C 1
ATOM 2968 O O . ASP A 1 382 ? -18.447 -7.099 5.105 1.00 97.62 382 ASP A O 1
ATOM 2972 N N . CYS A 1 383 ? -18.869 -5.035 4.364 1.00 95.81 383 CYS A N 1
ATOM 2973 C CA . CYS A 1 383 ? -18.876 -4.438 5.698 1.00 95.81 383 CYS A CA 1
ATOM 2974 C C . CYS A 1 383 ? -20.111 -4.816 6.533 1.00 95.81 383 CYS A C 1
ATOM 2976 O O . CYS A 1 383 ? -20.131 -4.533 7.731 1.00 95.81 383 CYS A O 1
ATOM 2978 N N . ARG A 1 384 ? -21.112 -5.480 5.938 1.00 94.81 384 ARG A N 1
ATOM 2979 C CA . ARG A 1 384 ? -22.290 -6.009 6.636 1.00 94.81 384 ARG A CA 1
ATOM 2980 C C . ARG A 1 384 ? -22.019 -7.386 7.232 1.00 94.81 384 ARG A C 1
ATOM 2982 O O . ARG A 1 384 ? -22.175 -7.604 8.430 1.00 94.81 384 ARG A O 1
ATOM 2989 N N . SER A 1 385 ? -21.663 -8.330 6.369 1.00 95.81 385 SER A N 1
ATOM 2990 C CA . SER A 1 385 ? -21.463 -9.744 6.711 1.00 95.81 385 SER A CA 1
ATOM 2991 C C . SER A 1 385 ? -20.070 -10.022 7.268 1.00 95.81 385 SER A C 1
ATOM 2993 O O . SER A 1 385 ? -19.885 -11.005 7.982 1.00 95.81 385 SER A O 1
ATOM 2995 N N . LEU A 1 386 ? -19.108 -9.143 6.964 1.00 93.81 386 LEU A N 1
ATOM 2996 C CA . LEU A 1 386 ? -17.675 -9.309 7.209 1.00 93.81 386 LEU A CA 1
ATOM 2997 C C . LEU A 1 386 ? -17.046 -10.456 6.405 1.00 93.81 386 LEU A C 1
ATOM 2999 O O . LEU A 1 386 ? -15.900 -10.832 6.659 1.00 93.81 386 LEU A O 1
ATOM 3003 N N . GLU A 1 387 ? -17.768 -10.994 5.419 1.00 96.31 387 GLU A N 1
ATOM 3004 C CA . GLU A 1 387 ? -17.187 -11.870 4.411 1.00 96.31 387 GLU A CA 1
ATOM 3005 C C . GLU A 1 387 ? -16.225 -11.075 3.528 1.00 96.31 387 GLU A C 1
ATOM 3007 O O . GLU A 1 387 ? -16.449 -9.902 3.206 1.00 96.31 387 GLU A O 1
ATOM 3012 N N . TYR A 1 388 ? -15.133 -11.720 3.130 1.00 97.06 388 TYR A N 1
ATOM 3013 C CA . TYR A 1 388 ? -14.102 -11.076 2.336 1.00 97.06 388 TYR A CA 1
ATOM 3014 C C . TYR A 1 388 ? -13.499 -12.009 1.293 1.00 97.06 388 TYR A C 1
ATOM 3016 O O . TYR A 1 388 ? -13.455 -13.229 1.455 1.00 97.06 388 TYR A O 1
ATOM 3024 N N . GLU A 1 389 ? -12.997 -11.407 0.220 1.00 96.56 389 GLU A N 1
ATOM 3025 C CA . GLU A 1 389 ? -12.448 -12.106 -0.934 1.00 96.56 389 GLU A CA 1
ATOM 3026 C C . GLU A 1 389 ? -11.153 -11.438 -1.400 1.00 96.56 389 GLU A C 1
ATOM 3028 O O . GLU A 1 389 ? -11.093 -10.225 -1.617 1.00 96.56 389 GLU A O 1
ATOM 3033 N N . TYR A 1 390 ? -10.103 -12.239 -1.573 1.00 96.19 390 TYR A N 1
ATOM 3034 C CA . TYR A 1 390 ? -8.837 -11.765 -2.125 1.00 96.19 390 TYR A CA 1
ATOM 3035 C C . TYR A 1 390 ? -8.913 -11.685 -3.647 1.00 96.19 390 TYR A C 1
ATOM 3037 O O . TYR A 1 390 ? -9.247 -12.668 -4.303 1.00 96.19 390 TYR A O 1
ATOM 3045 N N . ASN A 1 391 ? -8.526 -10.539 -4.201 1.00 91.81 391 ASN A N 1
ATOM 3046 C CA . ASN A 1 391 ? -8.412 -10.320 -5.639 1.00 91.81 391 ASN A CA 1
ATOM 3047 C C . ASN A 1 391 ? -6.935 -10.064 -5.971 1.00 91.81 391 ASN A C 1
ATOM 3049 O O . ASN A 1 391 ? -6.256 -9.293 -5.287 1.00 91.81 391 ASN A O 1
ATOM 3053 N N . ASN A 1 392 ? -6.415 -10.737 -6.998 1.00 88.38 392 ASN A N 1
ATOM 3054 C CA . ASN A 1 392 ? -5.017 -10.582 -7.398 1.00 88.38 392 ASN A CA 1
ATOM 3055 C C . ASN A 1 392 ? -4.803 -9.218 -8.062 1.00 88.38 392 ASN A C 1
ATOM 3057 O O . ASN A 1 392 ? -5.508 -8.858 -9.001 1.00 88.38 392 ASN A O 1
ATOM 3061 N N . LEU A 1 393 ? -3.783 -8.485 -7.619 1.00 86.94 393 LEU A N 1
ATOM 3062 C CA . LEU A 1 393 ? -3.377 -7.222 -8.228 1.00 86.94 393 LEU A CA 1
ATOM 3063 C C . LEU A 1 393 ? -2.311 -7.475 -9.297 1.00 86.94 393 LEU A C 1
ATOM 3065 O O . LEU A 1 393 ? -1.117 -7.286 -9.070 1.00 86.94 393 LEU A O 1
ATOM 3069 N N . VAL A 1 394 ? -2.743 -7.913 -10.481 1.00 85.75 394 VAL A N 1
ATOM 3070 C CA . VAL A 1 394 ? -1.856 -8.083 -11.641 1.00 85.75 394 VAL A CA 1
ATOM 3071 C C . VAL A 1 394 ? -1.818 -6.779 -12.436 1.00 85.75 394 VAL A C 1
ATOM 3073 O O . VAL A 1 394 ? -2.626 -6.552 -13.331 1.00 85.75 394 VAL A O 1
ATOM 3076 N N . LEU A 1 395 ? -0.880 -5.898 -12.086 1.00 84.94 395 LEU A N 1
ATOM 3077 C CA . LEU A 1 395 ? -0.795 -4.553 -12.672 1.00 84.94 395 LEU A CA 1
ATOM 3078 C C . LEU A 1 395 ? -0.038 -4.492 -14.011 1.00 84.94 395 LEU A C 1
ATOM 3080 O O . LEU A 1 395 ? -0.113 -3.484 -14.709 1.00 84.94 395 LEU A O 1
ATOM 3084 N N . GLY A 1 396 ? 0.676 -5.552 -14.403 1.00 84.19 396 GLY A N 1
ATOM 3085 C CA . GLY A 1 396 ? 1.489 -5.544 -15.625 1.00 84.19 396 GLY A CA 1
ATOM 3086 C C . GLY A 1 396 ? 2.539 -4.428 -15.597 1.00 84.19 396 GLY A C 1
ATOM 3087 O O . GLY A 1 396 ? 3.326 -4.351 -14.658 1.00 84.19 396 GLY A O 1
ATOM 3088 N N . ASP A 1 397 ? 2.534 -3.558 -16.609 1.00 81.62 397 ASP A N 1
ATOM 3089 C CA . ASP A 1 397 ? 3.429 -2.392 -16.687 1.00 81.62 397 ASP A CA 1
ATOM 3090 C C . ASP A 1 397 ? 2.912 -1.170 -15.895 1.00 81.62 397 ASP A C 1
ATOM 3092 O O . ASP A 1 397 ? 3.553 -0.115 -15.879 1.00 81.62 397 ASP A O 1
ATOM 3096 N N . CYS A 1 398 ? 1.740 -1.273 -15.260 1.00 85.69 398 CYS A N 1
ATOM 3097 C CA . CYS A 1 398 ? 1.173 -0.211 -14.437 1.00 85.69 398 CYS A CA 1
ATOM 3098 C C . CYS A 1 398 ? 1.699 -0.271 -12.998 1.00 85.69 398 CYS A C 1
ATOM 3100 O O . CYS A 1 398 ? 2.022 -1.328 -12.461 1.00 85.69 398 CYS A O 1
ATOM 3102 N N . ILE A 1 399 ? 1.718 0.889 -12.346 1.00 87.06 399 ILE A N 1
ATOM 3103 C CA . ILE A 1 399 ? 2.006 1.031 -10.917 1.00 87.06 399 ILE A CA 1
ATOM 3104 C C . ILE A 1 399 ? 0.942 1.918 -10.276 1.00 87.06 399 ILE A C 1
ATOM 3106 O O . ILE A 1 399 ? 0.393 2.803 -10.933 1.00 87.06 399 ILE A O 1
ATOM 3110 N N . PHE A 1 400 ? 0.681 1.716 -8.985 1.00 88.94 400 PHE A N 1
ATOM 3111 C CA . PHE A 1 400 ? -0.043 2.709 -8.197 1.00 88.94 400 PHE A CA 1
ATOM 3112 C C . PHE A 1 400 ? 0.908 3.841 -7.815 1.00 88.94 400 PHE A C 1
ATOM 3114 O O . PHE A 1 400 ? 1.968 3.603 -7.236 1.00 88.94 400 PHE A O 1
ATOM 3121 N N . VAL A 1 401 ? 0.517 5.074 -8.133 1.00 90.75 401 VAL A N 1
ATOM 3122 C CA . VAL A 1 401 ? 1.223 6.284 -7.709 1.00 90.75 401 VAL A CA 1
ATOM 3123 C C . VAL A 1 401 ? 0.383 6.955 -6.634 1.00 90.75 401 VAL A C 1
ATOM 3125 O O . VAL A 1 401 ? -0.754 7.340 -6.885 1.00 90.75 401 VAL A O 1
ATOM 3128 N N . LEU A 1 402 ? 0.943 7.074 -5.431 1.00 89.00 402 LEU A N 1
ATOM 3129 C CA . LEU A 1 402 ? 0.314 7.794 -4.328 1.00 89.00 402 LEU A CA 1
ATOM 3130 C C . LEU A 1 402 ? 0.872 9.212 -4.285 1.00 89.00 402 LEU A C 1
ATOM 3132 O O . LEU A 1 402 ? 2.064 9.408 -4.041 1.00 89.00 402 LEU A O 1
ATOM 3136 N N . THR A 1 403 ? 0.008 10.195 -4.525 1.00 90.19 403 THR A N 1
ATOM 3137 C CA . THR A 1 403 ? 0.386 11.608 -4.559 1.00 90.19 403 THR A CA 1
ATOM 3138 C C . THR A 1 403 ? -0.237 12.342 -3.378 1.00 90.19 403 THR A C 1
ATOM 3140 O O . THR A 1 403 ? -1.440 12.567 -3.325 1.00 90.19 403 THR A O 1
ATOM 3143 N N . ASP A 1 404 ? 0.603 12.710 -2.413 1.00 86.12 404 ASP A N 1
ATOM 3144 C CA . ASP A 1 404 ? 0.219 13.509 -1.249 1.00 86.12 404 ASP A CA 1
ATOM 3145 C C . ASP A 1 404 ? 0.112 14.989 -1.648 1.00 86.12 404 ASP A C 1
ATOM 3147 O O . ASP A 1 404 ? 1.104 15.586 -2.073 1.00 86.12 404 ASP A O 1
ATOM 3151 N N . THR A 1 405 ? -1.073 15.588 -1.485 1.00 87.75 405 THR A N 1
ATOM 3152 C CA . THR A 1 405 ? -1.329 17.010 -1.783 1.00 87.75 405 THR A CA 1
ATOM 3153 C C . THR A 1 405 ? -0.500 17.960 -0.922 1.00 87.75 405 THR A C 1
ATOM 3155 O O . THR A 1 405 ? -0.379 19.136 -1.258 1.00 87.75 405 THR A O 1
ATOM 3158 N N . LYS A 1 406 ? 0.048 17.483 0.207 1.00 84.12 406 LYS A N 1
ATOM 3159 C CA . LYS A 1 406 ? 0.718 18.276 1.253 1.00 84.12 406 LYS A CA 1
ATOM 3160 C C . LYS A 1 406 ? -0.175 19.325 1.919 1.00 84.12 406 LYS A C 1
ATOM 3162 O O . LYS A 1 406 ? 0.314 20.093 2.750 1.00 84.12 406 LYS A O 1
ATOM 3167 N N . VAL A 1 407 ? -1.476 19.326 1.628 1.00 82.94 407 VAL A N 1
ATOM 3168 C CA . VAL A 1 407 ? -2.460 20.203 2.264 1.00 82.94 407 VAL A CA 1
ATOM 3169 C C . VAL A 1 407 ? -3.140 19.450 3.398 1.00 82.94 407 VAL A C 1
ATOM 3171 O O . VAL A 1 407 ? -3.644 18.345 3.222 1.00 82.94 407 VAL A O 1
ATOM 3174 N N . LYS A 1 408 ? -3.154 20.056 4.589 1.00 68.75 408 LYS A N 1
ATOM 3175 C CA . LYS A 1 408 ? -3.826 19.506 5.771 1.00 68.75 408 LYS A CA 1
ATOM 3176 C C . LYS A 1 408 ? -5.028 20.374 6.117 1.00 68.75 408 LYS A C 1
ATOM 3178 O O . LYS A 1 408 ? -4.860 21.523 6.518 1.00 68.75 408 LYS A O 1
ATOM 3183 N N . HIS A 1 409 ? -6.229 19.813 6.017 1.00 59.59 409 HIS A N 1
ATOM 3184 C CA . HIS A 1 409 ? -7.438 20.449 6.531 1.00 59.59 409 HIS A CA 1
ATOM 3185 C C . HIS A 1 409 ? -7.705 19.959 7.959 1.00 59.59 409 HIS A C 1
ATOM 3187 O O . HIS A 1 409 ? -7.867 18.767 8.204 1.00 59.59 409 HIS A O 1
ATOM 3193 N N . SER A 1 410 ? -7.764 20.884 8.916 1.00 48.91 410 SER A N 1
ATOM 3194 C CA . SER A 1 410 ? -7.971 20.619 10.350 1.00 48.91 410 SER A CA 1
ATOM 3195 C C . SER A 1 410 ? -9.366 20.075 10.714 1.00 48.91 410 SER A C 1
ATOM 3197 O O . SER A 1 410 ? -9.623 19.812 11.885 1.00 48.91 410 SER A O 1
ATOM 3199 N N . LEU A 1 411 ? -10.257 19.898 9.731 1.00 49.16 411 LEU A N 1
ATOM 3200 C CA . LEU A 1 411 ? -11.689 19.597 9.890 1.00 49.16 411 LEU A CA 1
ATOM 3201 C C . LEU A 1 411 ? -12.078 18.157 9.493 1.00 49.16 411 LEU A C 1
ATOM 3203 O O . LEU A 1 411 ? -13.261 17.820 9.493 1.00 49.16 411 LEU A O 1
ATOM 3207 N N . ALA A 1 412 ? -11.113 17.294 9.151 1.00 56.84 412 ALA A N 1
ATOM 3208 C CA . ALA A 1 412 ? -11.400 15.961 8.605 1.00 56.84 412 ALA A CA 1
ATOM 3209 C C . ALA A 1 412 ? -12.274 15.087 9.532 1.00 56.84 412 ALA A C 1
ATOM 3211 O O . ALA A 1 412 ? -13.154 14.372 9.057 1.00 56.84 412 ALA A O 1
ATOM 3212 N N . SER A 1 413 ? -12.095 15.177 10.856 1.00 61.41 413 SER A N 1
ATOM 3213 C CA . SER A 1 413 ? -12.881 14.397 11.823 1.00 61.41 413 SER A CA 1
ATOM 3214 C C . SER A 1 413 ? -14.317 14.905 12.004 1.00 61.41 413 SER A C 1
ATOM 3216 O O . SER A 1 413 ? -15.226 14.094 12.195 1.00 61.41 413 SER A O 1
ATOM 3218 N N . SER A 1 414 ? -14.557 16.221 11.923 1.00 69.81 414 SER A N 1
ATOM 3219 C CA . SER A 1 414 ? -15.914 16.777 12.006 1.00 69.81 414 SER A CA 1
ATOM 3220 C C . SER A 1 414 ? -16.706 16.507 10.732 1.00 69.81 414 SER A C 1
ATOM 3222 O O . SER A 1 414 ? -17.850 16.071 10.819 1.00 69.81 414 SER A O 1
ATOM 3224 N N . GLU A 1 415 ? -16.090 16.685 9.558 1.00 82.69 415 GLU A N 1
ATOM 3225 C CA . GLU A 1 415 ? -16.751 16.421 8.274 1.00 82.69 415 GLU A CA 1
ATOM 3226 C C . GLU A 1 415 ? -17.126 14.946 8.109 1.00 82.69 415 GLU A C 1
ATOM 3228 O O . GLU A 1 415 ? -18.218 14.644 7.631 1.00 82.69 415 GLU A O 1
ATOM 3233 N N . TYR A 1 416 ? -16.280 14.021 8.578 1.00 83.19 416 TYR A N 1
ATOM 3234 C CA . TYR A 1 416 ? -16.595 12.591 8.549 1.00 83.19 416 TYR A CA 1
ATOM 3235 C C . TYR A 1 416 ? -17.888 12.273 9.317 1.00 83.19 416 TYR A C 1
ATOM 3237 O O . TYR A 1 416 ? -18.792 11.614 8.799 1.00 83.19 416 TYR A O 1
ATOM 3245 N N . ASN A 1 417 ? -18.014 12.788 10.545 1.00 86.25 417 ASN A N 1
ATOM 3246 C CA . ASN A 1 417 ? -19.216 12.591 11.357 1.00 86.25 417 ASN A CA 1
ATOM 3247 C C . ASN A 1 417 ? -20.447 13.277 10.737 1.00 86.25 417 ASN A C 1
ATOM 3249 O O . ASN A 1 417 ? -21.544 12.720 10.798 1.00 86.25 417 ASN A O 1
ATOM 3253 N N . THR A 1 418 ? -20.270 14.435 10.088 1.00 91.50 418 THR A N 1
ATOM 3254 C CA . THR A 1 418 ? -21.332 15.104 9.320 1.00 91.50 418 THR A CA 1
ATOM 3255 C C . THR A 1 418 ? -21.843 14.215 8.185 1.00 91.50 418 THR A C 1
ATOM 3257 O O . THR A 1 418 ? -23.048 13.993 8.096 1.00 91.50 418 THR A O 1
ATOM 3260 N N . ARG A 1 419 ? -20.957 13.631 7.363 1.00 93.81 419 ARG A N 1
ATOM 3261 C CA . ARG A 1 419 ? -21.350 12.740 6.250 1.00 93.81 419 ARG A CA 1
ATOM 3262 C C . ARG A 1 419 ? -22.143 11.526 6.731 1.00 93.81 419 ARG A C 1
ATOM 3264 O O . ARG A 1 419 ? -23.153 11.159 6.127 1.00 93.81 419 ARG A O 1
ATOM 3271 N N . ARG A 1 420 ? -21.748 10.946 7.867 1.00 92.88 420 ARG A N 1
ATOM 3272 C CA . ARG A 1 420 ? -22.487 9.845 8.497 1.00 92.88 420 ARG A CA 1
ATOM 3273 C C . ARG A 1 420 ? -23.896 10.267 8.931 1.00 92.88 420 ARG A C 1
ATOM 3275 O O . ARG A 1 420 ? -24.850 9.523 8.708 1.00 92.88 420 ARG A O 1
ATOM 3282 N N . ALA A 1 421 ? -24.044 11.455 9.519 1.00 94.69 421 ALA A N 1
ATOM 3283 C CA . ALA A 1 421 ? -25.345 11.993 9.920 1.00 94.69 421 ALA A CA 1
ATOM 3284 C C . ALA A 1 421 ? -26.245 12.330 8.715 1.00 94.69 421 ALA A C 1
ATOM 3286 O O . ALA A 1 421 ? -27.453 12.088 8.755 1.00 94.69 421 ALA A O 1
ATOM 3287 N N . GLU A 1 422 ? -25.663 12.833 7.624 1.00 97.06 422 GLU A N 1
ATOM 3288 C CA . GLU A 1 422 ? -26.369 13.063 6.359 1.00 97.06 422 GLU A CA 1
ATOM 3289 C C . GLU A 1 422 ? -26.924 11.744 5.795 1.00 97.06 422 GLU A C 1
ATOM 3291 O O . GLU A 1 422 ? -28.112 11.668 5.482 1.00 97.06 422 GLU A O 1
ATOM 3296 N N . CYS A 1 423 ? -26.118 10.675 5.762 1.00 97.00 423 CYS A N 1
ATOM 3297 C CA . CYS A 1 423 ? -26.578 9.345 5.339 1.00 97.00 423 CYS A CA 1
ATOM 3298 C C . CYS A 1 423 ? -27.707 8.813 6.241 1.00 97.00 423 CYS A C 1
ATOM 3300 O O . CYS A 1 423 ? -28.721 8.325 5.743 1.00 97.00 423 CYS A O 1
ATOM 3302 N N . ALA A 1 424 ? -27.578 8.963 7.565 1.00 96.75 424 ALA A N 1
ATOM 3303 C CA . ALA A 1 424 ? -28.611 8.555 8.520 1.00 96.75 424 ALA A CA 1
ATOM 3304 C C . ALA A 1 424 ? -29.936 9.315 8.322 1.00 96.75 424 ALA A C 1
ATOM 3306 O O . ALA A 1 424 ? -31.010 8.731 8.454 1.00 96.75 424 ALA A O 1
ATOM 3307 N N . THR A 1 425 ? -29.867 10.597 7.953 1.00 97.94 425 THR A N 1
ATOM 3308 C CA . THR A 1 425 ? -31.048 11.410 7.625 1.00 97.94 425 THR A CA 1
ATOM 3309 C C . THR A 1 425 ? -31.758 10.873 6.382 1.00 97.94 425 THR A C 1
ATOM 3311 O O . THR A 1 425 ? -32.982 10.744 6.380 1.00 97.94 425 THR A O 1
ATOM 3314 N N . GLY A 1 426 ? -31.000 10.508 5.344 1.00 98.00 426 GLY A N 1
ATOM 3315 C CA . GLY A 1 426 ? -31.550 9.875 4.144 1.00 98.00 426 GLY A CA 1
ATOM 3316 C C . GLY A 1 426 ? -32.219 8.534 4.446 1.00 98.00 426 GLY A C 1
ATOM 3317 O O . GLY A 1 426 ? -33.359 8.317 4.041 1.00 98.00 426 GLY A O 1
ATOM 3318 N N . ILE A 1 427 ? -31.561 7.675 5.234 1.00 98.06 427 ILE A N 1
ATOM 3319 C CA . ILE A 1 427 ? -32.128 6.394 5.687 1.00 98.06 427 ILE A CA 1
ATOM 3320 C C . ILE A 1 427 ? -33.452 6.620 6.432 1.00 98.06 427 ILE A C 1
ATOM 3322 O O . ILE A 1 427 ? -34.443 5.967 6.114 1.00 98.06 427 ILE A O 1
ATOM 3326 N N . ALA A 1 428 ? -33.500 7.570 7.370 1.00 98.06 428 ALA A N 1
ATOM 3327 C CA . ALA A 1 428 ? -34.706 7.853 8.149 1.00 98.06 428 ALA A CA 1
ATOM 3328 C C . ALA A 1 428 ? -35.890 8.293 7.269 1.00 98.06 428 ALA A C 1
ATOM 3330 O O . ALA A 1 428 ? -37.024 7.879 7.510 1.00 98.06 428 ALA A O 1
ATOM 3331 N N . ALA A 1 429 ? -35.640 9.089 6.224 1.00 98.06 429 ALA A N 1
ATOM 3332 C CA . ALA A 1 429 ? -36.676 9.474 5.268 1.00 98.06 429 ALA A CA 1
ATOM 3333 C C . ALA A 1 429 ? -37.169 8.272 4.447 1.00 98.06 429 ALA A C 1
ATOM 3335 O O . ALA A 1 429 ? -38.376 8.079 4.301 1.00 98.06 429 ALA A O 1
ATOM 3336 N N . ILE A 1 430 ? -36.257 7.422 3.966 1.00 98.25 430 ILE A N 1
ATOM 3337 C CA . ILE A 1 430 ? -36.589 6.204 3.207 1.00 98.25 430 ILE A CA 1
ATOM 3338 C C . ILE A 1 430 ? -37.431 5.242 4.057 1.00 98.25 430 ILE A C 1
ATOM 3340 O O . ILE A 1 430 ? -38.437 4.716 3.577 1.00 98.25 430 ILE A O 1
ATOM 3344 N N . GLN A 1 431 ? -37.090 5.081 5.338 1.00 98.19 431 GLN A N 1
ATOM 3345 C CA . GLN A 1 431 ? -37.804 4.220 6.288 1.00 98.19 431 GLN A CA 1
ATOM 3346 C C . GLN A 1 431 ? -39.275 4.608 6.501 1.00 98.19 431 GLN A C 1
ATOM 3348 O O . GLN A 1 431 ? -40.069 3.767 6.921 1.00 98.19 431 GLN A O 1
ATOM 3353 N N . THR A 1 432 ? -39.679 5.842 6.170 1.00 97.12 432 THR A N 1
ATOM 3354 C CA . THR A 1 432 ? -41.099 6.240 6.209 1.00 97.12 432 THR A CA 1
ATOM 3355 C C . THR A 1 432 ? -41.956 5.480 5.193 1.00 97.12 432 THR A C 1
ATOM 3357 O O . THR A 1 432 ? -43.154 5.301 5.415 1.00 97.12 432 THR A O 1
ATOM 3360 N N . LYS A 1 433 ? -41.350 5.026 4.086 1.00 97.38 433 LYS A N 1
ATOM 3361 C CA . LYS A 1 433 ? -41.999 4.258 3.013 1.00 97.38 433 LYS A CA 1
ATOM 3362 C C . LYS A 1 433 ? -41.554 2.796 2.968 1.00 97.38 433 LYS A C 1
ATOM 3364 O O . LYS A 1 433 ? -42.357 1.953 2.580 1.00 97.38 433 LYS A O 1
ATOM 3369 N N . TYR A 1 434 ? -40.319 2.513 3.383 1.00 97.75 434 TYR A N 1
ATOM 3370 C CA . TYR A 1 434 ? -39.695 1.185 3.359 1.00 97.75 434 TYR A CA 1
ATOM 3371 C C . TYR A 1 434 ? -39.116 0.840 4.744 1.00 97.75 434 TYR A C 1
ATOM 3373 O O . TYR A 1 434 ? -37.907 0.973 4.959 1.00 97.75 434 TYR A O 1
ATOM 3381 N N . PRO A 1 435 ? -39.957 0.454 5.725 1.00 97.06 435 PRO A N 1
ATOM 3382 C CA . PRO A 1 435 ? -39.532 0.222 7.111 1.00 97.06 435 PRO A CA 1
ATOM 3383 C C . PRO A 1 435 ? -38.485 -0.889 7.291 1.00 97.06 435 PRO A C 1
ATOM 3385 O O . PRO A 1 435 ? -37.858 -0.985 8.343 1.00 97.06 435 PRO A O 1
ATOM 3388 N N . GLU A 1 436 ? -38.316 -1.755 6.294 1.00 96.88 436 GLU A N 1
ATOM 3389 C CA . GLU A 1 436 ? -37.338 -2.839 6.263 1.00 96.88 436 GLU A CA 1
ATOM 3390 C C . GLU A 1 436 ? -35.897 -2.375 6.002 1.00 96.88 436 GLU A C 1
ATOM 3392 O O . GLU A 1 436 ? -34.964 -3.103 6.349 1.00 96.88 436 GLU A O 1
ATOM 3397 N N . VAL A 1 437 ? -35.709 -1.183 5.420 1.00 97.25 437 VAL A N 1
ATOM 3398 C CA . VAL A 1 437 ? -34.389 -0.607 5.121 1.00 97.25 437 VAL A CA 1
ATOM 3399 C C . VAL A 1 437 ? -33.649 -0.323 6.422 1.00 97.25 437 VAL A C 1
ATOM 3401 O O . VAL A 1 437 ? -34.158 0.385 7.292 1.00 97.25 437 VAL A O 1
ATOM 3404 N N . LYS A 1 438 ? -32.424 -0.834 6.558 1.00 95.75 438 LYS A N 1
ATOM 3405 C CA . LYS A 1 438 ? -31.570 -0.586 7.731 1.00 95.75 438 LYS A CA 1
ATOM 3406 C C . LYS A 1 438 ? -30.416 0.341 7.402 1.00 95.75 438 LYS A C 1
ATOM 3408 O O . LYS A 1 438 ? -30.100 1.227 8.193 1.00 95.75 438 LYS A O 1
ATOM 3413 N N . THR A 1 439 ? -29.801 0.138 6.243 1.00 96.75 439 THR A N 1
ATOM 3414 C CA . THR A 1 439 ? -28.646 0.909 5.776 1.00 96.75 439 THR A CA 1
ATOM 3415 C C . THR A 1 439 ? -28.784 1.255 4.299 1.00 96.75 439 THR A C 1
ATOM 3417 O O . THR A 1 439 ? -29.642 0.710 3.606 1.00 96.75 439 THR A O 1
ATOM 3420 N N . LEU A 1 440 ? -27.945 2.168 3.792 1.00 97.25 440 LEU A N 1
ATOM 3421 C CA . LEU A 1 440 ? -27.967 2.546 2.370 1.00 97.25 440 LEU A CA 1
ATOM 3422 C C . LEU A 1 440 ? -27.685 1.362 1.436 1.00 97.25 440 LEU A C 1
ATOM 3424 O O . LEU A 1 440 ? -28.098 1.383 0.283 1.00 97.25 440 LEU A O 1
ATOM 3428 N N . ARG A 1 441 ? -27.077 0.294 1.952 1.00 96.56 441 ARG A N 1
ATOM 3429 C CA . ARG A 1 441 ? -26.884 -0.966 1.240 1.00 96.56 441 ARG A CA 1
ATOM 3430 C C . ARG A 1 441 ? -28.192 -1.709 0.898 1.00 96.56 441 ARG A C 1
ATOM 3432 O O . ARG A 1 441 ? -28.191 -2.553 0.006 1.00 96.56 441 ARG A O 1
ATOM 3439 N N . ASP A 1 442 ? -29.309 -1.406 1.565 1.00 96.81 442 ASP A N 1
ATOM 3440 C CA . ASP A 1 442 ? -30.637 -1.948 1.216 1.00 96.81 442 ASP A CA 1
ATOM 3441 C C . ASP A 1 442 ? -31.377 -1.095 0.170 1.00 96.81 442 ASP A C 1
ATOM 3443 O O . ASP A 1 442 ? -32.459 -1.465 -0.284 1.00 96.81 442 ASP A O 1
ATOM 3447 N N . VAL A 1 443 ? -30.829 0.071 -0.182 1.00 97.56 443 VAL A N 1
ATOM 3448 C CA . VAL A 1 443 ? -31.549 1.125 -0.896 1.00 97.56 443 VAL A CA 1
ATOM 3449 C C . VAL A 1 443 ? -31.254 1.073 -2.391 1.00 97.56 443 VAL A C 1
ATOM 3451 O O . VAL A 1 443 ? -30.106 1.042 -2.826 1.00 97.56 443 VAL A O 1
ATOM 3454 N N . THR A 1 444 ? -32.316 1.134 -3.191 1.00 97.19 444 THR A N 1
ATOM 3455 C CA . THR A 1 444 ? -32.242 1.352 -4.643 1.00 97.19 444 THR A CA 1
ATOM 3456 C C . THR A 1 444 ? -32.392 2.837 -4.980 1.00 97.19 444 THR A C 1
ATOM 3458 O O . THR A 1 444 ? -32.911 3.618 -4.178 1.00 97.19 444 THR A O 1
ATOM 3461 N N . ILE A 1 445 ? -31.975 3.251 -6.180 1.00 96.69 445 ILE A N 1
ATOM 3462 C CA . ILE A 1 445 ? -32.152 4.646 -6.617 1.00 96.69 445 ILE A CA 1
ATOM 3463 C C . ILE A 1 445 ? -33.638 5.015 -6.656 1.00 96.69 445 ILE A C 1
ATOM 3465 O O . ILE A 1 445 ? -34.005 6.100 -6.222 1.00 96.69 445 ILE A O 1
ATOM 3469 N N . GLU A 1 446 ? -34.509 4.085 -7.043 1.00 97.94 446 GLU A N 1
ATOM 3470 C CA . GLU A 1 446 ? -35.957 4.281 -7.068 1.00 97.94 446 GLU A CA 1
ATOM 3471 C C . GLU A 1 446 ? -36.534 4.538 -5.664 1.00 97.94 446 GLU A C 1
ATOM 3473 O O . GLU A 1 446 ? -37.417 5.383 -5.486 1.00 97.94 446 GLU A O 1
ATOM 3478 N N . MET A 1 447 ? -36.022 3.840 -4.642 1.00 98.12 447 MET A N 1
ATOM 3479 C CA . MET A 1 447 ? -36.392 4.094 -3.245 1.00 98.12 447 MET A CA 1
ATOM 3480 C C . MET A 1 447 ? -35.955 5.492 -2.799 1.00 98.12 447 MET A C 1
ATOM 3482 O O . MET A 1 447 ? -36.757 6.207 -2.190 1.00 98.12 447 MET A O 1
ATOM 3486 N N . LEU A 1 448 ? -34.726 5.899 -3.133 1.00 98.19 448 LEU A N 1
ATOM 3487 C CA . LEU A 1 448 ? -34.199 7.228 -2.814 1.00 98.19 448 LEU A CA 1
ATOM 3488 C C . LEU A 1 448 ? -34.987 8.344 -3.526 1.00 98.19 448 LEU A C 1
ATOM 3490 O O . LEU A 1 448 ? -35.386 9.319 -2.888 1.00 98.19 448 LEU A O 1
ATOM 3494 N N . ASP A 1 449 ? -35.281 8.178 -4.816 1.00 98.06 449 ASP A N 1
ATOM 3495 C CA . ASP A 1 449 ? -36.082 9.112 -5.615 1.00 98.06 449 ASP A CA 1
ATOM 3496 C C . ASP A 1 449 ? -37.475 9.317 -5.020 1.00 98.06 449 ASP A C 1
ATOM 3498 O O . ASP A 1 449 ? -37.994 10.436 -4.981 1.00 98.06 449 ASP A O 1
ATOM 3502 N N . SER A 1 450 ? -38.073 8.251 -4.482 1.00 97.88 450 SER A N 1
ATOM 3503 C CA . SER A 1 450 ? -39.411 8.313 -3.896 1.00 97.88 450 SER A CA 1
ATOM 3504 C C . SER A 1 450 ? -39.513 9.231 -2.669 1.00 97.88 450 SER A C 1
ATOM 3506 O O . SER A 1 450 ? -40.627 9.607 -2.289 1.00 97.88 450 SER A O 1
ATOM 3508 N N . VAL A 1 451 ? -38.391 9.592 -2.039 1.00 97.50 451 VAL A N 1
ATOM 3509 C CA . VAL A 1 451 ? -38.338 10.486 -0.871 1.00 97.50 451 VAL A CA 1
ATOM 3510 C C . VAL A 1 451 ? -37.593 11.790 -1.147 1.00 97.50 451 VAL A C 1
ATOM 3512 O O . VAL A 1 451 ? -37.332 12.544 -0.214 1.00 97.50 451 VAL A O 1
ATOM 3515 N N . ARG A 1 452 ? -37.284 12.098 -2.414 1.00 97.00 452 ARG A N 1
ATOM 3516 C CA . ARG A 1 452 ? -36.497 13.277 -2.802 1.00 97.00 452 ARG A CA 1
ATOM 3517 C C . ARG A 1 452 ? -37.062 14.595 -2.266 1.00 97.00 452 ARG A C 1
ATOM 3519 O O . ARG A 1 452 ? -36.295 15.431 -1.807 1.00 97.00 452 ARG A O 1
ATOM 3526 N N . ASP A 1 453 ? -38.386 14.742 -2.238 1.00 96.62 453 ASP A N 1
ATOM 3527 C CA . ASP A 1 453 ? -39.063 15.942 -1.720 1.00 96.62 453 ASP A CA 1
ATOM 3528 C C . ASP A 1 453 ? -39.034 16.063 -0.180 1.00 96.62 453 ASP A C 1
ATOM 3530 O O . ASP A 1 453 ? -39.464 17.075 0.372 1.00 96.62 453 ASP A O 1
ATOM 3534 N N . GLN A 1 454 ? -38.559 15.034 0.534 1.00 96.44 454 GLN A N 1
ATOM 3535 C CA . GLN A 1 454 ? -38.515 14.978 2.004 1.00 96.44 454 GLN A CA 1
ATOM 3536 C C . GLN A 1 454 ? -37.118 15.242 2.581 1.00 96.44 454 GLN A C 1
ATOM 3538 O O . GLN A 1 454 ? -36.969 15.375 3.796 1.00 96.44 454 GLN A O 1
ATOM 3543 N N . ILE A 1 455 ? -36.091 15.299 1.732 1.00 97.62 455 ILE A N 1
ATOM 3544 C CA . ILE A 1 455 ? -34.689 15.467 2.125 1.00 97.62 455 ILE A CA 1
ATOM 3545 C C . ILE A 1 455 ? -34.055 16.624 1.356 1.00 97.62 455 ILE A C 1
ATOM 3547 O O . ILE A 1 455 ? -34.533 17.034 0.302 1.00 97.62 455 ILE A O 1
ATOM 3551 N N . SER A 1 456 ? -32.962 17.176 1.883 1.00 98.06 456 SER A N 1
ATOM 3552 C CA . SER A 1 456 ? -32.211 18.202 1.158 1.00 98.06 456 SER A CA 1
ATOM 3553 C C . SER A 1 456 ? -31.479 17.603 -0.045 1.00 98.06 456 SER A C 1
ATOM 3555 O O . SER A 1 456 ? -31.123 16.423 -0.051 1.00 98.06 456 SER A O 1
ATOM 3557 N N . GLU A 1 457 ? -31.175 18.441 -1.039 1.00 97.88 457 GLU A N 1
ATOM 3558 C CA . GLU A 1 457 ? -30.357 18.043 -2.191 1.00 97.88 457 GLU A CA 1
ATOM 3559 C C . GLU A 1 457 ? -28.990 17.491 -1.756 1.00 97.88 457 GLU A C 1
ATOM 3561 O O . GLU A 1 457 ? -28.518 16.495 -2.300 1.00 97.88 457 GLU A O 1
ATOM 3566 N N . THR A 1 458 ? -28.392 18.067 -0.709 1.00 97.88 458 THR A N 1
ATOM 3567 C CA . THR A 1 458 ? -27.156 17.558 -0.104 1.00 97.88 458 THR A CA 1
ATOM 3568 C C . THR A 1 458 ? -27.309 16.115 0.372 1.00 97.88 458 THR A C 1
ATOM 3570 O O . THR A 1 458 ? -26.512 15.263 -0.015 1.00 97.88 458 THR A O 1
ATOM 3573 N N . VAL A 1 459 ? -28.337 15.821 1.179 1.00 98.31 459 VAL A N 1
ATOM 3574 C CA . VAL A 1 459 ? -28.587 14.470 1.715 1.00 98.31 459 VAL A CA 1
ATOM 3575 C C . VAL A 1 459 ? -28.877 13.483 0.587 1.00 98.31 459 VAL A C 1
ATOM 3577 O O . VAL A 1 459 ? -28.328 12.379 0.591 1.00 98.31 459 VAL A O 1
ATOM 3580 N N . TYR A 1 460 ? -29.673 13.892 -0.405 1.00 98.56 460 TYR A N 1
ATOM 3581 C CA . TYR A 1 460 ? -29.938 13.091 -1.598 1.00 98.56 460 TYR A CA 1
ATOM 3582 C C . TYR A 1 460 ? -28.630 12.721 -2.315 1.00 98.56 460 TYR A C 1
ATOM 3584 O O . TYR A 1 460 ? -28.376 11.541 -2.551 1.00 98.56 460 TYR A O 1
ATOM 3592 N N . ASN A 1 461 ? -27.754 13.698 -2.575 1.00 98.44 461 ASN A N 1
ATOM 3593 C CA . ASN A 1 461 ? -26.476 13.469 -3.253 1.00 98.44 461 ASN A CA 1
ATOM 3594 C C . ASN A 1 461 ? -25.542 12.544 -2.452 1.00 98.44 461 ASN A C 1
ATOM 3596 O O . ASN A 1 461 ? -24.876 11.695 -3.047 1.00 98.44 461 ASN A O 1
ATOM 3600 N N . ARG A 1 462 ? -25.520 12.639 -1.109 1.00 98.12 462 ARG A N 1
ATOM 3601 C CA . ARG A 1 462 ? -24.741 11.706 -0.268 1.00 98.12 462 ARG A CA 1
ATOM 3602 C C . ARG A 1 462 ? -25.223 10.271 -0.425 1.00 98.12 462 ARG A C 1
ATOM 3604 O O . ARG A 1 462 ? -24.411 9.374 -0.633 1.00 98.12 462 ARG A O 1
ATOM 3611 N N . CYS A 1 463 ? -26.535 10.063 -0.338 1.00 98.38 463 CYS A N 1
ATOM 3612 C CA . CYS A 1 463 ? -27.128 8.734 -0.444 1.00 98.38 463 CYS A CA 1
ATOM 3613 C C . CYS A 1 463 ? -26.926 8.154 -1.846 1.00 98.38 463 CYS A C 1
ATOM 3615 O O . CYS A 1 463 ? -26.513 7.006 -1.982 1.00 98.38 463 CYS A O 1
ATOM 3617 N N . GLN A 1 464 ? -27.144 8.973 -2.879 1.00 98.38 464 GLN A N 1
ATOM 3618 C CA . GLN A 1 464 ? -26.941 8.590 -4.273 1.00 98.38 464 GLN A CA 1
ATOM 3619 C C . GLN A 1 464 ? -25.504 8.126 -4.528 1.00 98.38 464 GLN A C 1
ATOM 3621 O O . GLN A 1 464 ? -25.306 7.099 -5.176 1.00 98.38 464 GLN A O 1
ATOM 3626 N N . PHE A 1 465 ? -24.509 8.854 -4.008 1.00 98.50 465 PHE A N 1
ATOM 3627 C CA . PHE A 1 465 ? -23.110 8.451 -4.123 1.00 98.50 465 PHE A CA 1
ATOM 3628 C C . PHE A 1 465 ? -22.866 7.074 -3.503 1.00 98.50 465 PHE A C 1
ATOM 3630 O O . PHE A 1 465 ? -22.346 6.205 -4.190 1.00 98.50 465 PHE A O 1
ATOM 3637 N N . VAL A 1 466 ? -23.274 6.858 -2.247 1.00 98.19 466 VAL A N 1
ATOM 3638 C CA . VAL A 1 466 ? -23.015 5.593 -1.535 1.00 98.19 466 VAL A CA 1
ATOM 3639 C C . VAL A 1 466 ? -23.643 4.403 -2.267 1.00 98.19 466 VAL A C 1
ATOM 3641 O O . VAL A 1 466 ? -22.971 3.395 -2.472 1.00 98.19 466 VAL A O 1
ATOM 3644 N N . ILE A 1 467 ? -24.892 4.537 -2.730 1.00 98.00 467 ILE A N 1
ATOM 3645 C CA . ILE A 1 467 ? -25.588 3.485 -3.494 1.00 98.00 467 ILE A CA 1
ATOM 3646 C C . ILE A 1 467 ? -24.829 3.164 -4.793 1.00 98.00 467 ILE A C 1
ATOM 3648 O O . ILE A 1 467 ? -24.635 1.998 -5.142 1.00 98.00 467 ILE A O 1
ATOM 3652 N N . ALA A 1 468 ? -24.382 4.194 -5.517 1.00 98.06 468 ALA A N 1
ATOM 3653 C CA . ALA A 1 468 ? -23.635 4.015 -6.759 1.00 98.06 468 ALA A CA 1
ATOM 3654 C C . ALA A 1 468 ? -22.232 3.431 -6.524 1.00 98.06 468 ALA A C 1
ATOM 3656 O O . ALA A 1 468 ? -21.745 2.644 -7.337 1.00 98.06 468 ALA A O 1
ATOM 3657 N N . GLU A 1 469 ? -21.582 3.808 -5.426 1.00 98.50 469 GLU A N 1
ATOM 3658 C CA . GLU A 1 469 ? -20.223 3.394 -5.094 1.00 98.50 469 GLU A CA 1
ATOM 3659 C C . GLU A 1 469 ? -20.152 1.912 -4.701 1.00 98.50 469 GLU A C 1
ATOM 3661 O O . GLU A 1 469 ? -19.246 1.208 -5.148 1.00 98.50 469 GLU A O 1
ATOM 3666 N N . ASP A 1 470 ? -21.158 1.390 -3.996 1.00 96.75 470 ASP A N 1
ATOM 3667 C CA . ASP A 1 470 ? -21.275 -0.048 -3.719 1.00 96.75 470 ASP A CA 1
ATOM 3668 C C . ASP A 1 470 ? -21.325 -0.881 -5.007 1.00 96.75 470 ASP A C 1
ATOM 3670 O O . ASP A 1 470 ? -20.608 -1.877 -5.159 1.00 96.75 470 ASP A O 1
ATOM 3674 N N . ALA A 1 471 ? -22.136 -0.450 -5.979 1.00 96.88 471 ALA A N 1
ATOM 3675 C CA . ALA A 1 471 ? -22.200 -1.098 -7.286 1.00 96.88 471 ALA A CA 1
ATOM 3676 C C . ALA A 1 471 ? -20.855 -1.000 -8.029 1.00 96.88 471 ALA A C 1
ATOM 3678 O O . ALA A 1 471 ? -20.423 -1.954 -8.687 1.00 96.88 471 ALA A O 1
ATOM 3679 N N . ARG A 1 472 ? -20.166 0.137 -7.889 1.00 98.44 472 ARG A N 1
ATOM 3680 C CA . ARG A 1 472 ? -18.866 0.399 -8.509 1.00 98.44 472 ARG A CA 1
ATOM 3681 C C . ARG A 1 472 ? -17.769 -0.514 -7.970 1.00 98.44 472 ARG A C 1
ATOM 3683 O O . ARG A 1 472 ? -16.960 -0.990 -8.761 1.00 98.44 472 ARG A O 1
ATOM 3690 N N . VAL A 1 473 ? -17.757 -0.808 -6.670 1.00 98.19 473 VAL A N 1
ATOM 3691 C CA . VAL A 1 473 ? -16.787 -1.725 -6.043 1.00 98.19 473 VAL A CA 1
ATOM 3692 C C . VAL A 1 473 ? -16.937 -3.140 -6.592 1.00 98.19 473 VAL A C 1
ATOM 3694 O O . VAL A 1 473 ? -15.945 -3.786 -6.942 1.00 98.19 473 VAL A O 1
ATOM 3697 N N . ILE A 1 474 ? -18.177 -3.616 -6.725 1.00 96.88 474 ILE A N 1
ATOM 3698 C CA . ILE A 1 474 ? -18.454 -4.929 -7.315 1.00 96.88 474 ILE A CA 1
ATOM 3699 C C . ILE A 1 474 ? -17.983 -4.986 -8.765 1.00 96.88 474 ILE A C 1
ATOM 3701 O O . ILE A 1 474 ? -17.343 -5.959 -9.168 1.00 96.88 474 ILE A O 1
ATOM 3705 N N . GLU A 1 475 ? -18.252 -3.942 -9.545 1.00 98.06 475 GLU A N 1
ATOM 3706 C CA . GLU A 1 475 ? -17.783 -3.873 -10.925 1.00 98.06 475 GLU A CA 1
ATOM 3707 C C . GLU A 1 475 ? -16.253 -3.803 -11.012 1.00 98.06 475 GLU A C 1
ATOM 3709 O O . GLU A 1 475 ? -15.645 -4.504 -11.818 1.00 98.06 475 GLU A O 1
ATOM 3714 N N . ALA A 1 476 ? -15.609 -3.052 -10.120 1.00 97.56 476 ALA A N 1
ATOM 3715 C CA . ALA A 1 476 ? -14.158 -2.942 -10.056 1.00 97.56 476 ALA A CA 1
ATOM 3716 C C . ALA A 1 476 ? -13.489 -4.297 -9.798 1.00 97.56 476 ALA A C 1
ATOM 3718 O O . ALA A 1 476 ? -12.507 -4.633 -10.461 1.00 97.56 476 ALA A O 1
ATOM 3719 N N . CYS A 1 477 ? -14.061 -5.117 -8.913 1.00 96.12 477 CYS A N 1
ATOM 3720 C CA . CYS A 1 477 ? -13.568 -6.471 -8.662 1.00 96.12 477 CYS A CA 1
ATOM 3721 C C . CYS A 1 477 ? -13.692 -7.364 -9.904 1.00 96.12 477 CYS A C 1
ATOM 3723 O O . CYS A 1 477 ? -12.754 -8.091 -10.233 1.00 96.12 477 CYS A O 1
ATOM 3725 N N . LYS A 1 478 ? -14.802 -7.275 -10.652 1.00 96.12 478 LYS A N 1
ATOM 3726 C CA . LYS A 1 478 ? -14.946 -8.008 -11.923 1.00 96.12 478 LYS A CA 1
ATOM 3727 C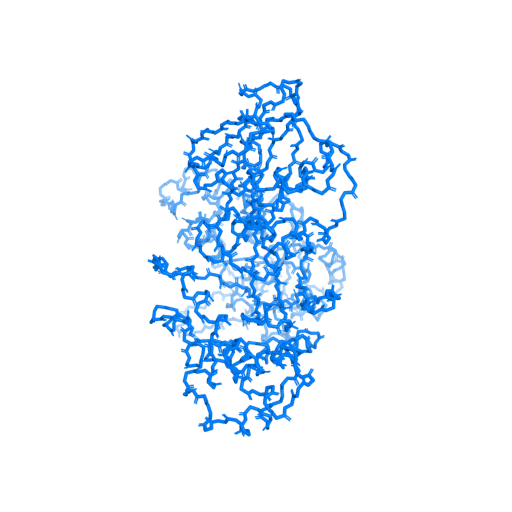 C . LYS A 1 478 ? -13.881 -7.594 -12.937 1.00 96.12 478 LYS A C 1
ATOM 3729 O O . LYS A 1 478 ? -13.275 -8.464 -13.558 1.00 96.12 478 LYS A O 1
ATOM 3734 N N . GLN A 1 479 ? -13.635 -6.290 -13.092 1.00 96.38 479 GLN A N 1
ATOM 3735 C CA . GLN A 1 479 ? -12.642 -5.787 -14.045 1.00 96.38 479 GLN A CA 1
ATOM 3736 C C . GLN A 1 479 ? -11.214 -6.179 -13.647 1.00 96.38 479 GLN A C 1
ATOM 3738 O O . GLN A 1 479 ? -10.441 -6.585 -14.514 1.00 96.38 479 GLN A O 1
ATOM 3743 N N . LEU A 1 480 ? -10.874 -6.150 -12.352 1.00 92.25 480 LEU A N 1
ATOM 3744 C CA . LEU A 1 480 ? -9.583 -6.644 -11.857 1.00 92.25 480 LEU A CA 1
ATOM 3745 C C . LEU A 1 480 ? -9.397 -8.138 -12.130 1.00 92.25 480 LEU A C 1
ATOM 3747 O O . LEU A 1 480 ? -8.372 -8.530 -12.679 1.00 92.25 480 LEU A O 1
ATOM 3751 N N . ASN A 1 481 ? -10.401 -8.965 -11.831 1.00 90.50 481 ASN A N 1
ATOM 3752 C CA . ASN A 1 481 ? -10.331 -10.409 -12.074 1.00 90.50 481 ASN A CA 1
ATOM 3753 C C . ASN A 1 481 ? -10.258 -10.758 -13.570 1.00 90.50 481 ASN A C 1
ATOM 3755 O O . ASN A 1 481 ? -9.684 -11.781 -13.943 1.00 90.50 481 ASN A O 1
ATOM 3759 N N . ALA A 1 482 ? -10.783 -9.888 -14.436 1.00 92.50 482 ALA A N 1
ATOM 3760 C CA . ALA A 1 482 ? -10.632 -9.976 -15.886 1.00 92.50 482 ALA A CA 1
ATOM 3761 C C . ALA A 1 482 ? -9.305 -9.382 -16.413 1.00 92.50 482 ALA A C 1
ATOM 3763 O O . ALA A 1 482 ? -9.091 -9.369 -17.625 1.00 92.50 482 ALA A O 1
ATOM 3764 N N . ASN A 1 483 ? -8.417 -8.889 -15.538 1.00 91.44 483 ASN A N 1
ATOM 3765 C CA . ASN A 1 483 ? -7.193 -8.143 -15.870 1.00 91.44 483 ASN A CA 1
ATOM 3766 C C . ASN A 1 483 ? -7.439 -6.914 -16.770 1.00 91.44 483 ASN A C 1
ATOM 3768 O O . ASN A 1 483 ? -6.578 -6.508 -17.552 1.00 91.44 483 ASN A O 1
ATOM 3772 N N . ASN A 1 484 ? -8.621 -6.304 -16.670 1.00 94.31 484 ASN A N 1
ATOM 3773 C CA . ASN A 1 484 ? -9.016 -5.143 -17.457 1.00 94.31 484 ASN A CA 1
ATOM 3774 C C . ASN A 1 484 ? -8.716 -3.838 -16.707 1.00 94.31 484 ASN A C 1
ATOM 3776 O O . ASN A 1 484 ? -9.608 -3.141 -16.218 1.00 94.31 484 ASN A O 1
ATOM 3780 N N . LEU A 1 485 ? -7.427 -3.503 -16.618 1.00 94.06 485 LEU A N 1
ATOM 3781 C CA . LEU A 1 485 ? -6.955 -2.330 -15.874 1.00 94.06 485 LEU A CA 1
ATOM 3782 C C . LEU A 1 485 ? -7.480 -1.000 -16.438 1.00 94.06 485 LEU A C 1
ATOM 3784 O O . LEU A 1 485 ? -7.629 -0.039 -15.688 1.00 94.06 485 LEU A O 1
ATOM 3788 N N . ALA A 1 486 ? -7.791 -0.939 -17.736 1.00 95.06 486 ALA A N 1
ATOM 3789 C CA . ALA A 1 486 ? -8.329 0.266 -18.363 1.00 95.06 486 ALA A CA 1
ATOM 3790 C C . ALA A 1 486 ? -9.747 0.586 -17.863 1.00 95.06 486 ALA A C 1
ATOM 3792 O O . ALA A 1 486 ? -10.021 1.724 -17.484 1.00 95.06 486 ALA A O 1
ATOM 3793 N N . GLU A 1 487 ? -10.639 -0.409 -17.820 1.00 97.19 487 GLU A N 1
ATOM 3794 C CA . GLU A 1 487 ? -11.982 -0.216 -17.257 1.00 97.19 487 GLU A CA 1
ATOM 3795 C C . GLU A 1 487 ? -11.935 -0.035 -15.739 1.00 97.19 487 GLU A C 1
ATOM 3797 O O . GLU A 1 487 ? -12.639 0.822 -15.211 1.00 97.19 487 GLU A O 1
ATOM 3802 N N . PHE A 1 488 ? -11.047 -0.750 -15.038 1.00 96.75 488 PHE A N 1
ATOM 3803 C CA . PHE A 1 488 ? -10.807 -0.503 -13.616 1.00 96.75 488 PHE A CA 1
ATOM 3804 C C . PHE A 1 488 ? -10.409 0.959 -13.354 1.00 96.75 488 PHE A C 1
ATOM 3806 O O . PHE A 1 488 ? -11.012 1.616 -12.510 1.00 96.75 488 PHE A O 1
ATOM 3813 N N . GLY A 1 489 ? -9.481 1.515 -14.140 1.00 96.25 489 GLY A N 1
ATOM 3814 C CA . GLY A 1 489 ? -9.083 2.922 -14.046 1.00 96.25 489 GLY A CA 1
ATOM 3815 C C . GLY A 1 489 ? -10.240 3.901 -14.276 1.00 96.25 489 GLY A C 1
ATOM 3816 O O . GLY A 1 489 ? -10.368 4.879 -13.543 1.00 96.25 489 GLY A O 1
ATOM 3817 N N . LYS A 1 490 ? -11.143 3.626 -15.229 1.00 98.00 490 LYS A N 1
ATOM 3818 C CA . LYS A 1 490 ? -12.356 4.445 -15.427 1.00 98.00 490 LYS A CA 1
ATOM 3819 C C . LYS A 1 490 ? -13.274 4.433 -14.207 1.00 98.00 490 LYS A C 1
ATOM 3821 O O . LYS A 1 490 ? -13.886 5.454 -13.897 1.00 98.00 490 LYS A O 1
ATOM 3826 N N . LEU A 1 491 ? -13.371 3.301 -13.510 1.00 98.50 491 LEU A N 1
ATOM 3827 C CA . LEU A 1 491 ? -14.134 3.215 -12.267 1.00 98.50 491 LEU A CA 1
ATOM 3828 C C . LEU A 1 491 ? -13.490 4.072 -11.172 1.00 98.50 491 LEU A C 1
ATOM 3830 O O . LEU A 1 491 ? -14.223 4.782 -10.491 1.00 98.50 491 LEU A O 1
ATOM 3834 N N . LEU A 1 492 ? -12.157 4.104 -11.064 1.00 97.88 492 LEU A N 1
ATOM 3835 C CA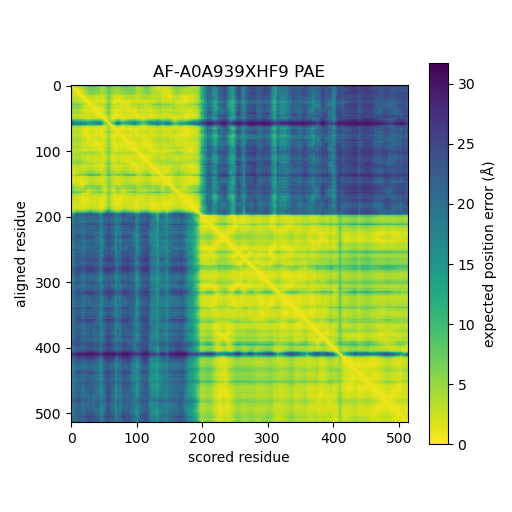 . LEU A 1 492 ? -11.461 4.998 -10.125 1.00 97.88 492 LEU A CA 1
ATOM 3836 C C . LEU A 1 492 ? -11.791 6.476 -10.387 1.00 97.88 492 LEU A C 1
ATOM 3838 O O . LEU A 1 492 ? -12.156 7.198 -9.461 1.00 97.88 492 LEU A O 1
ATOM 3842 N N . TYR A 1 493 ? -11.765 6.909 -11.653 1.00 98.12 493 TYR A N 1
ATOM 3843 C CA . TYR A 1 493 ? -12.187 8.265 -12.027 1.00 98.12 493 TYR A CA 1
ATOM 3844 C C . TYR A 1 493 ? -13.652 8.542 -11.674 1.00 98.12 493 TYR A C 1
ATOM 3846 O O . TYR A 1 493 ? -13.979 9.615 -11.174 1.00 98.12 493 TYR A O 1
ATOM 3854 N N . GLY A 1 494 ? -14.542 7.572 -11.899 1.00 98.31 494 GLY A N 1
ATOM 3855 C CA . GLY A 1 494 ? -15.954 7.707 -11.542 1.00 98.31 494 GLY A CA 1
ATOM 3856 C C . GLY A 1 494 ? -16.202 7.773 -10.031 1.00 98.31 494 GLY A C 1
ATOM 3857 O O . GLY A 1 494 ? -17.111 8.480 -9.602 1.00 98.31 494 GLY A O 1
ATOM 3858 N N . SER A 1 495 ? -15.397 7.068 -9.230 1.00 98.50 495 SER A N 1
ATOM 3859 C CA . SER A 1 495 ? -15.412 7.182 -7.766 1.00 98.50 495 SER A CA 1
ATOM 3860 C C . SER A 1 495 ? -14.986 8.588 -7.340 1.00 98.50 495 SER A C 1
ATOM 3862 O O . SER A 1 495 ? -15.713 9.250 -6.601 1.00 98.50 495 SER A O 1
ATOM 3864 N N . HIS A 1 496 ? -13.880 9.102 -7.891 1.00 98.31 496 HIS A N 1
ATOM 3865 C CA . HIS A 1 496 ? -13.404 10.452 -7.589 1.00 98.31 496 HIS A CA 1
ATOM 3866 C C . HIS A 1 496 ? -14.412 11.548 -7.976 1.00 98.31 496 HIS A C 1
ATOM 3868 O O . HIS A 1 496 ? -14.682 12.434 -7.168 1.00 98.31 496 HIS A O 1
ATOM 3874 N N . ASP A 1 497 ? -15.031 11.472 -9.161 1.00 98.25 497 ASP A N 1
ATOM 3875 C CA . ASP A 1 497 ? -16.074 12.428 -9.571 1.00 98.25 497 ASP A CA 1
ATOM 3876 C C . ASP A 1 497 ? -17.261 12.417 -8.594 1.00 98.25 497 ASP A C 1
ATOM 3878 O O . ASP A 1 497 ? -17.745 13.472 -8.177 1.00 98.25 497 ASP A O 1
ATOM 3882 N N . GLY A 1 498 ? -17.674 11.224 -8.154 1.00 98.12 498 GLY A N 1
ATOM 3883 C CA . GLY A 1 498 ? -18.688 11.052 -7.120 1.00 98.12 498 GLY A CA 1
ATOM 3884 C C . GLY A 1 498 ? -18.275 11.668 -5.780 1.00 98.12 498 GLY A C 1
ATOM 3885 O O . GLY A 1 498 ? -19.043 12.432 -5.195 1.00 98.12 498 GLY A O 1
ATOM 3886 N N . LEU A 1 499 ? -17.051 11.411 -5.317 1.00 97.81 499 LEU A N 1
ATOM 3887 C CA . LEU A 1 499 ? -16.509 11.968 -4.073 1.00 97.81 499 LEU A CA 1
ATOM 3888 C C . LEU A 1 499 ? -16.396 13.494 -4.113 1.00 97.81 499 LEU A C 1
ATOM 3890 O O . LEU A 1 499 ? -16.652 14.161 -3.108 1.00 97.81 499 LEU A O 1
ATOM 3894 N N . SER A 1 500 ? -16.034 14.050 -5.267 1.00 97.38 500 SER A N 1
ATOM 3895 C CA . SER A 1 500 ? -15.876 15.487 -5.469 1.00 97.38 500 SER A CA 1
ATOM 3896 C C . SER A 1 500 ? -17.231 16.194 -5.565 1.00 97.38 500 SER A C 1
ATOM 3898 O O . SER A 1 500 ? -17.518 17.113 -4.795 1.00 97.38 500 SER A O 1
ATOM 3900 N N . ARG A 1 501 ? -18.120 15.727 -6.450 1.00 97.19 501 ARG A N 1
ATOM 3901 C CA . ARG A 1 501 ? -19.365 16.434 -6.791 1.00 97.19 501 ARG A CA 1
ATOM 3902 C C . ARG A 1 501 ? -20.553 16.047 -5.924 1.00 97.19 501 ARG A C 1
ATOM 3904 O O . ARG A 1 501 ? -21.302 16.925 -5.496 1.00 97.19 501 ARG A O 1
ATOM 3911 N N . LEU A 1 502 ? -20.734 14.750 -5.674 1.00 97.44 502 LEU A N 1
ATOM 3912 C CA . LEU A 1 502 ? -21.898 14.227 -4.954 1.00 97.44 502 LEU A CA 1
ATOM 3913 C C . LEU A 1 502 ? -21.637 14.109 -3.458 1.00 97.44 502 LEU A C 1
ATOM 3915 O O . LEU A 1 502 ? -22.489 14.504 -2.667 1.00 97.44 502 LEU A O 1
ATOM 3919 N N . TYR A 1 503 ? -20.470 13.604 -3.059 1.00 97.12 503 TYR A N 1
ATOM 3920 C CA . TYR A 1 503 ? -20.124 13.418 -1.652 1.00 97.12 503 TYR A CA 1
ATOM 3921 C C . TYR A 1 503 ? -19.440 14.634 -1.024 1.00 97.12 503 TYR A C 1
ATOM 3923 O O . TYR A 1 503 ? -19.519 14.824 0.187 1.00 97.12 503 TYR A O 1
ATOM 3931 N N . GLN A 1 504 ? -18.824 15.491 -1.842 1.00 95.06 504 GLN A N 1
ATOM 3932 C CA . GLN A 1 504 ? -18.142 16.722 -1.429 1.00 95.06 504 GLN A CA 1
ATOM 3933 C C . GLN A 1 504 ? -17.137 16.492 -0.292 1.00 95.06 504 GLN A C 1
ATOM 3935 O O . GLN A 1 504 ? -17.184 17.147 0.752 1.00 95.06 504 GLN A O 1
ATOM 3940 N N . VAL A 1 505 ? -16.253 15.517 -0.486 1.00 92.44 505 VAL A N 1
ATOM 3941 C CA . VAL A 1 505 ? -15.115 15.235 0.411 1.00 92.44 505 VAL A CA 1
ATOM 3942 C C . VAL A 1 505 ? -13.761 15.414 -0.280 1.00 92.44 505 VAL A C 1
ATOM 3944 O O . VAL A 1 505 ? -12.723 15.238 0.353 1.00 92.44 505 VAL A O 1
ATOM 3947 N N . SER A 1 506 ? -13.766 15.791 -1.562 1.00 93.06 506 SER A N 1
ATOM 3948 C CA . SER A 1 506 ? -12.569 16.239 -2.277 1.00 93.06 506 SER A CA 1
ATOM 3949 C C . SER A 1 506 ? -12.244 17.710 -1.966 1.00 93.06 506 SER A C 1
ATOM 3951 O O . SER A 1 506 ? -12.980 18.407 -1.262 1.00 93.06 506 SER A O 1
ATOM 3953 N N . CYS A 1 507 ? -11.135 18.197 -2.513 1.00 90.75 507 CYS A N 1
ATOM 3954 C CA . CYS A 1 507 ? -10.746 19.602 -2.505 1.00 90.75 507 CYS A CA 1
ATOM 3955 C C . CYS A 1 507 ? -10.098 19.977 -3.842 1.00 90.75 507 CYS A C 1
ATOM 3957 O O . CYS A 1 507 ? -9.762 19.106 -4.640 1.00 90.75 507 CYS A O 1
ATOM 3959 N N . LYS A 1 508 ? -9.862 21.274 -4.071 1.00 94.19 508 LYS A N 1
ATOM 3960 C CA . LYS A 1 508 ? -9.286 21.772 -5.333 1.00 94.19 508 LYS A CA 1
ATOM 3961 C C . LYS A 1 508 ? -7.946 21.121 -5.667 1.00 94.19 508 LYS A C 1
ATOM 3963 O O . LYS A 1 508 ? -7.641 20.916 -6.833 1.00 94.19 508 LYS A O 1
ATOM 3968 N N . GLU A 1 509 ? -7.137 20.839 -4.654 1.00 94.06 509 GLU A N 1
ATOM 3969 C CA . GLU A 1 509 ? -5.830 20.214 -4.804 1.00 94.06 509 GLU A CA 1
ATOM 3970 C C . GLU A 1 509 ? -5.951 18.735 -5.173 1.00 94.06 509 GLU A C 1
ATOM 3972 O O . GLU A 1 509 ? -5.200 18.275 -6.025 1.00 94.06 509 GLU A O 1
ATOM 3977 N N . LEU A 1 510 ? -6.905 18.007 -4.583 1.00 93.69 510 LEU A N 1
ATOM 3978 C CA . LEU A 1 510 ? -7.195 16.622 -4.964 1.00 93.69 510 LEU A CA 1
ATOM 3979 C C . LEU A 1 510 ? -7.779 16.554 -6.380 1.00 93.69 510 LEU A C 1
ATOM 3981 O O . LEU A 1 510 ? -7.282 15.783 -7.192 1.00 93.69 510 LEU A O 1
ATOM 3985 N N . ASP A 1 511 ? -8.753 17.412 -6.691 1.00 95.69 511 ASP A N 1
ATOM 3986 C CA . ASP A 1 511 ? -9.383 17.496 -8.016 1.00 95.69 511 ASP A CA 1
ATOM 3987 C C . ASP A 1 511 ? -8.388 17.901 -9.118 1.00 95.69 511 ASP A C 1
ATOM 3989 O O . ASP A 1 511 ? -8.592 17.578 -10.280 1.00 95.69 511 ASP A O 1
ATOM 3993 N N . PHE A 1 512 ? -7.331 18.650 -8.782 1.00 96.00 512 PHE A N 1
ATOM 3994 C CA . PHE A 1 512 ? -6.279 19.032 -9.730 1.00 96.00 512 PHE A CA 1
ATOM 3995 C C . PHE A 1 512 ? -5.294 17.891 -10.022 1.00 96.00 512 PHE A C 1
ATOM 3997 O O . PHE A 1 512 ? -4.700 17.860 -11.099 1.00 96.00 512 PHE A O 1
ATOM 4004 N N . LEU A 1 513 ? -5.062 17.001 -9.052 1.00 94.69 513 LEU A N 1
ATOM 4005 C CA . LEU A 1 513 ? -4.143 15.872 -9.212 1.00 94.69 513 LEU A CA 1
ATOM 4006 C C . LEU A 1 513 ? -4.736 14.733 -10.048 1.00 94.69 513 LEU A C 1
ATOM 4008 O O . LEU A 1 513 ? -3.968 14.003 -10.678 1.00 94.69 513 LEU A O 1
ATOM 4012 N N . VAL A 1 514 ? -6.061 14.566 -10.009 1.00 93.44 514 VAL A N 1
ATOM 4013 C CA . VAL A 1 514 ? -6.816 13.563 -10.779 1.00 93.44 514 VAL A CA 1
ATOM 4014 C C . VAL A 1 514 ? -7.075 14.059 -12.194 1.00 93.44 514 VAL A C 1
ATOM 4016 O O . VAL A 1 514 ? -6.861 13.249 -13.129 1.00 93.44 514 VAL A O 1
#

Solvent-accessible surface area (backbone atoms only — not comparable to full-atom values): 27770 Å² total; per-residue (Å²): 139,82,59,55,41,64,76,54,73,71,61,46,65,72,33,54,81,54,70,60,85,47,52,77,46,79,34,61,49,79,85,48,47,58,66,52,44,64,58,57,71,74,41,62,58,30,3,31,43,68,42,38,36,74,58,93,52,95,91,56,77,58,65,50,13,31,40,23,43,12,44,92,56,42,21,41,42,32,28,25,70,70,57,46,55,49,68,72,57,44,47,53,48,35,29,63,76,26,33,36,20,18,62,69,47,67,63,49,52,61,39,48,44,73,64,40,81,63,62,84,30,35,70,44,40,46,57,61,60,39,43,84,59,53,28,72,45,74,50,65,58,50,44,35,34,59,73,70,62,30,22,61,82,71,89,56,73,80,38,71,51,71,51,95,66,78,49,71,66,51,50,44,44,49,36,23,59,4,28,49,28,33,54,47,52,55,51,51,55,49,48,56,56,46,56,63,54,46,51,50,50,49,32,43,50,51,33,35,74,76,70,47,76,86,58,52,76,50,75,12,24,13,32,46,71,67,44,24,80,84,14,38,77,35,39,22,27,34,34,27,28,42,47,92,38,25,33,28,38,16,31,43,82,42,92,81,30,42,34,40,42,35,37,59,80,73,74,42,77,50,74,48,50,65,85,54,89,70,77,64,88,50,72,78,51,22,47,58,48,24,39,56,46,50,47,43,74,74,66,51,85,78,69,8,30,42,36,23,30,40,62,69,39,56,81,86,67,77,32,40,43,64,30,9,50,29,39,36,49,43,54,48,54,28,63,75,61,66,63,79,68,50,72,68,56,41,19,50,43,30,39,49,15,37,40,74,55,71,65,43,88,67,45,54,61,56,22,38,25,28,72,67,48,50,89,63,29,32,39,40,36,34,51,66,82,68,53,69,47,80,42,67,59,76,53,80,96,57,79,91,82,87,82,76,79,85,75,83,72,96,52,61,68,59,53,52,54,47,55,53,51,35,40,51,53,42,49,58,54,39,31,77,82,40,72,84,53,83,43,56,64,68,51,49,72,70,54,53,59,76,36,48,94,78,49,52,72,65,29,49,29,38,43,53,35,42,44,52,34,36,55,46,34,56,49,39,52,53,26,43,78,68,64,34,61,70,63,32,50,51,49,45,52,52,49,50,51,32,35,43,72,38,53,60,75,56,49,75,66,57,65,68,74,107

Mean predicted aligned error: 11.87 Å